Protein AF-0000000080191834 (afdb_homodimer)

Structure (mmCIF, N/CA/C/O backbone):
data_AF-0000000080191834-model_v1
#
loop_
_entity.id
_entity.type
_entity.pdbx_description
1 polymer SWP12
#
loop_
_atom_site.group_PDB
_atom_site.id
_atom_site.type_symbol
_atom_site.label_atom_id
_atom_site.label_alt_id
_atom_site.label_comp_id
_atom_site.label_asym_id
_atom_site.label_entity_id
_atom_site.label_seq_id
_atom_site.pdbx_PDB_ins_code
_atom_site.Cartn_x
_atom_site.Cartn_y
_atom_site.Cartn_z
_atom_site.occupancy
_atom_site.B_iso_or_equiv
_atom_site.auth_seq_id
_atom_site.auth_comp_id
_atom_site.auth_asym_id
_atom_site.auth_atom_id
_atom_site.pdbx_PDB_model_num
ATOM 1 N N . MET A 1 1 ? -19.453 -30.609 -19.75 1 55.69 1 MET A N 1
ATOM 2 C CA . MET A 1 1 ? -19.375 -30.094 -18.391 1 55.69 1 MET A CA 1
ATOM 3 C C . MET A 1 1 ? -20.25 -30.891 -17.438 1 55.69 1 MET A C 1
ATOM 5 O O . MET A 1 1 ? -19.766 -31.375 -16.406 1 55.69 1 MET A O 1
ATOM 9 N N . LEU A 1 2 ? -21.453 -31.016 -17.906 1 60.19 2 LEU A N 1
ATOM 10 C CA . LEU A 1 2 ? -22.406 -31.719 -17.031 1 60.19 2 LEU A CA 1
ATOM 11 C C . LEU A 1 2 ? -22.031 -33.188 -16.906 1 60.19 2 LEU A C 1
ATOM 13 O O . LEU A 1 2 ? -22.125 -33.781 -15.812 1 60.19 2 LEU A O 1
ATOM 17 N N . GLU A 1 3 ? -21.688 -33.75 -18 1 59.94 3 GLU A N 1
ATOM 18 C CA . GLU A 1 3 ? -21.312 -35.156 -17.953 1 59.94 3 GLU A CA 1
ATOM 19 C C . GLU A 1 3 ? -20.062 -35.344 -17.125 1 59.94 3 GLU A C 1
ATOM 21 O O . GLU A 1 3 ? -19.969 -36.312 -16.359 1 59.94 3 GLU A O 1
ATOM 26 N N . ASP A 1 4 ? -19.188 -34.469 -17.156 1 62.44 4 ASP A N 1
ATOM 27 C CA . ASP A 1 4 ? -17.953 -34.531 -16.391 1 62.44 4 ASP A CA 1
ATOM 28 C C . ASP A 1 4 ? -18.234 -34.406 -14.891 1 62.44 4 ASP A C 1
ATOM 30 O O . ASP A 1 4 ? -17.625 -35.125 -14.078 1 62.44 4 ASP A O 1
ATOM 34 N N . ALA A 1 5 ? -19.016 -33.562 -14.586 1 62.19 5 ALA A N 1
ATOM 35 C CA . ALA A 1 5 ? -19.406 -33.406 -13.188 1 62.19 5 ALA A CA 1
ATOM 36 C C . ALA A 1 5 ? -20.094 -34.656 -12.656 1 62.19 5 ALA A C 1
ATOM 38 O O . ALA A 1 5 ? -19.844 -35.094 -11.531 1 62.19 5 ALA A O 1
ATOM 39 N N . LYS A 1 6 ? -21.094 -35.031 -13.375 1 58.78 6 LYS A N 1
ATOM 40 C CA . LYS A 1 6 ? -21.781 -36.281 -13 1 58.78 6 LYS A CA 1
ATOM 41 C C . LYS A 1 6 ? -20.797 -37.406 -12.758 1 58.78 6 LYS A C 1
ATOM 43 O O . LYS A 1 6 ? -20.906 -38.125 -11.766 1 58.78 6 LYS A O 1
ATOM 48 N N . ARG A 1 7 ? -19.891 -37.469 -13.695 1 67.19 7 ARG A N 1
ATOM 49 C CA . ARG A 1 7 ? -18.906 -38.531 -13.57 1 67.19 7 ARG A CA 1
ATOM 50 C C . ARG A 1 7 ? -18.016 -38.344 -12.344 1 67.19 7 ARG A C 1
ATOM 52 O O . ARG A 1 7 ? -17.672 -39.281 -11.656 1 67.19 7 ARG A O 1
ATOM 59 N N . TYR A 1 8 ? -17.703 -37.125 -12.164 1 67.69 8 TYR A N 1
ATOM 60 C CA . TYR A 1 8 ? -16.906 -36.812 -10.984 1 67.69 8 TYR A CA 1
ATOM 61 C C . TYR A 1 8 ? -17.625 -37.25 -9.703 1 67.69 8 TYR A C 1
ATOM 63 O O . TYR A 1 8 ? -17.031 -37.875 -8.828 1 67.69 8 TYR A O 1
ATOM 71 N N . VAL A 1 9 ? -18.906 -36.938 -9.57 1 64.12 9 VAL A N 1
ATOM 72 C CA . VAL A 1 9 ? -19.719 -37.281 -8.414 1 64.12 9 VAL A CA 1
ATOM 73 C C . VAL A 1 9 ? -19.828 -38.812 -8.312 1 64.12 9 VAL A C 1
ATOM 75 O O . VAL A 1 9 ? -19.719 -39.375 -7.223 1 64.12 9 VAL A O 1
ATOM 78 N N . GLU A 1 10 ? -20.125 -39.469 -9.375 1 64.12 10 GLU A N 1
ATOM 79 C CA . GLU A 1 10 ? -20.234 -40.938 -9.383 1 64.12 10 GLU A CA 1
ATOM 80 C C . GLU A 1 10 ? -18.953 -41.562 -8.867 1 64.12 10 GLU A C 1
ATOM 82 O O . GLU A 1 10 ? -19 -42.5 -8.07 1 64.12 10 GLU A O 1
ATOM 87 N N . ARG A 1 11 ? -17.859 -40.969 -9.297 1 68.75 11 ARG A N 1
ATOM 88 C CA . ARG A 1 11 ? -16.578 -41.531 -8.883 1 68.75 11 ARG A CA 1
ATOM 89 C C . ARG A 1 11 ? -16.344 -41.312 -7.391 1 68.75 11 ARG A C 1
ATOM 91 O O . ARG A 1 11 ? -15.711 -42.125 -6.73 1 68.75 11 ARG A O 1
ATOM 98 N N . LYS A 1 12 ? -16.891 -40.219 -6.984 1 64.12 12 LYS A N 1
ATOM 99 C CA . LYS A 1 12 ? -16.734 -39.938 -5.562 1 64.12 12 LYS A CA 1
ATO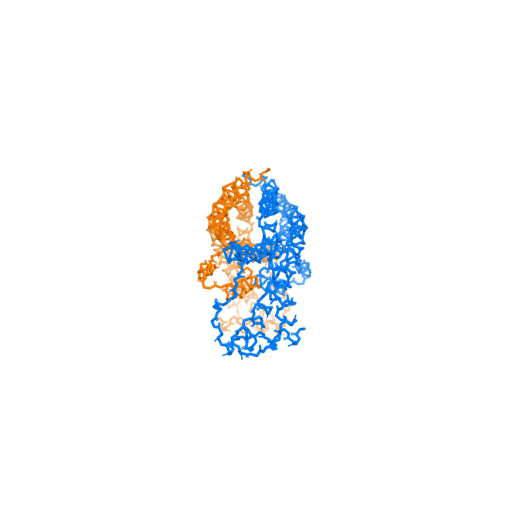M 100 C C . LYS A 1 12 ? -17.625 -40.812 -4.707 1 64.12 12 LYS A C 1
ATOM 102 O O . LYS A 1 12 ? -17.266 -41.188 -3.588 1 64.12 12 LYS A O 1
ATOM 107 N N . ILE A 1 13 ? -18.719 -41.125 -5.277 1 63.78 13 ILE A N 1
ATOM 108 C CA . ILE A 1 13 ? -19.688 -41.938 -4.559 1 63.78 13 ILE A CA 1
ATOM 109 C C . ILE A 1 13 ? -19.281 -43.406 -4.633 1 63.78 13 ILE A C 1
ATOM 111 O O . ILE A 1 13 ? -19.297 -44.094 -3.621 1 63.78 13 ILE A O 1
ATOM 115 N N . LYS A 1 14 ? -19.078 -43.812 -5.828 1 68 14 LYS A N 1
ATOM 116 C CA . LYS A 1 14 ? -18.672 -45.219 -6.008 1 68 14 LYS A CA 1
ATOM 117 C C . LYS A 1 14 ? -17.156 -45.344 -5.949 1 68 14 LYS A C 1
ATOM 119 O O . LYS A 1 14 ? -16.469 -45.188 -6.961 1 68 14 LYS A O 1
ATOM 124 N N . LYS A 1 15 ? -16.625 -45.375 -4.723 1 73.56 15 LYS A N 1
ATOM 125 C CA . LYS A 1 15 ? -15.18 -45.562 -4.559 1 73.56 15 LYS A CA 1
ATOM 126 C C . LYS A 1 15 ? -14.734 -46.906 -5.117 1 73.56 15 LYS A C 1
ATOM 128 O O . LYS A 1 15 ? -15.172 -47.969 -4.648 1 73.56 15 LYS A O 1
ATOM 133 N N . ILE A 1 16 ? -14.211 -46.812 -6.359 1 78.06 16 ILE A N 1
ATOM 134 C CA . ILE A 1 16 ? -13.727 -48.031 -6.949 1 78.06 16 ILE A CA 1
ATOM 135 C C . ILE A 1 16 ? -12.219 -48.156 -6.727 1 78.06 16 ILE A C 1
ATOM 137 O O . ILE A 1 16 ? -11.492 -47.156 -6.773 1 78.06 16 ILE A O 1
ATOM 141 N N . GLU A 1 17 ? -11.859 -49.312 -6.262 1 83.75 17 GLU A N 1
ATOM 142 C CA . GLU A 1 17 ? -10.43 -49.594 -6.211 1 83.75 17 GLU A CA 1
ATOM 143 C C . GLU A 1 17 ? -9.891 -49.969 -7.594 1 83.75 17 GLU A C 1
ATOM 145 O O . GLU A 1 17 ? -10.461 -50.781 -8.297 1 83.75 17 GLU A O 1
ATOM 150 N N . TYR A 1 18 ? -8.875 -49.25 -8 1 90.25 18 TYR A N 1
ATOM 151 C CA . TYR A 1 18 ? -8.289 -49.5 -9.312 1 90.25 18 TYR A CA 1
ATOM 152 C C . TYR A 1 18 ? -7.34 -50.688 -9.258 1 90.25 18 TYR A C 1
ATOM 154 O O . TYR A 1 18 ? -6.164 -50.562 -8.914 1 90.25 18 TYR A O 1
ATOM 162 N N . ILE A 1 19 ? -7.82 -51.844 -9.602 1 89.5 19 ILE A N 1
ATOM 163 C CA . ILE A 1 19 ? -7.086 -53.094 -9.484 1 89.5 19 ILE A CA 1
ATOM 164 C C . ILE A 1 19 ? -6.555 -53.5 -10.852 1 89.5 19 ILE A C 1
ATOM 166 O O . ILE A 1 19 ? -5.445 -54.031 -10.961 1 89.5 19 ILE A O 1
ATOM 170 N N . HIS A 1 20 ? -7.238 -53.156 -11.945 1 90.19 20 HIS A N 1
ATOM 171 C CA . HIS A 1 20 ? -6.91 -53.688 -13.266 1 90.19 20 HIS A CA 1
ATOM 172 C C . HIS A 1 20 ? -6.316 -52.594 -14.164 1 90.19 20 HIS A C 1
ATOM 174 O O . HIS A 1 20 ? -5.773 -52.906 -15.227 1 90.19 20 HIS A O 1
ATOM 180 N N . THR A 1 21 ? -6.531 -51.375 -13.75 1 92.06 21 THR A N 1
ATOM 181 C CA . THR A 1 21 ? -6.062 -50.281 -14.594 1 92.06 21 THR A CA 1
ATOM 182 C C . THR A 1 21 ? -4.836 -49.594 -13.984 1 92.06 21 THR A C 1
ATOM 184 O O . THR A 1 21 ? -4.766 -49.406 -12.766 1 92.06 21 THR A O 1
ATOM 187 N N . LYS A 1 22 ? -3.854 -49.344 -14.836 1 91.19 22 LYS A N 1
ATOM 188 C CA . LYS A 1 22 ? -2.633 -48.656 -14.406 1 91.19 22 LYS A CA 1
ATOM 189 C C . LYS A 1 22 ? -2.363 -47.438 -15.258 1 91.19 22 LYS A C 1
ATOM 191 O O . LYS A 1 22 ? -2.682 -47.406 -16.438 1 91.19 22 LYS A O 1
ATOM 196 N N . LEU A 1 23 ? -1.882 -46.469 -14.602 1 95.06 23 LEU A N 1
ATOM 197 C CA . LEU A 1 23 ? -1.406 -45.312 -15.305 1 95.06 23 LEU A CA 1
ATOM 198 C C . LEU A 1 23 ? 0.061 -45.438 -15.695 1 95.06 23 LEU A C 1
ATOM 200 O O . LEU A 1 23 ? 0.764 -46.312 -15.156 1 95.06 23 LEU A O 1
ATOM 204 N N . PRO A 1 24 ? 0.463 -44.625 -16.703 1 94.25 24 PRO A N 1
ATOM 205 C CA . PRO A 1 24 ? 1.88 -44.656 -17.078 1 94.25 24 PRO A CA 1
ATOM 206 C C . PRO A 1 24 ? 2.807 -44.438 -15.883 1 94.25 24 PRO A C 1
ATOM 208 O O . PRO A 1 24 ? 2.422 -43.812 -14.906 1 94.25 24 PRO A O 1
ATOM 211 N N . GLU A 1 25 ? 4.035 -45.062 -15.992 1 92.81 25 GLU A N 1
ATOM 212 C CA . GLU A 1 25 ? 5.035 -44.906 -14.938 1 92.81 25 GLU A CA 1
ATOM 213 C C . GLU A 1 25 ? 5.32 -43.438 -14.641 1 92.81 25 GLU A C 1
ATOM 215 O O . GLU A 1 25 ? 5.5 -42.656 -15.562 1 92.81 25 GLU A O 1
ATOM 220 N N . GLY A 1 26 ? 5.203 -43.094 -13.383 1 92.31 26 GLY A N 1
ATOM 221 C CA . GLY A 1 26 ? 5.551 -41.75 -12.953 1 92.31 26 GLY A CA 1
ATOM 222 C C . GLY A 1 26 ? 4.391 -40.781 -13.023 1 92.31 26 GLY A C 1
ATOM 223 O O . GLY A 1 26 ? 4.527 -39.594 -12.648 1 92.31 26 GLY A O 1
ATOM 224 N N . TYR A 1 27 ? 3.295 -41.219 -13.531 1 95.31 27 TYR A N 1
ATOM 225 C CA . TYR A 1 27 ? 2.158 -40.344 -13.766 1 95.31 27 TYR A CA 1
ATOM 226 C C . TYR A 1 27 ? 1.722 -39.656 -12.469 1 95.31 27 TYR A C 1
ATOM 228 O O . TYR A 1 27 ? 1.559 -38.438 -12.43 1 95.31 27 TYR A O 1
ATOM 236 N N . GLU A 1 28 ? 1.575 -40.406 -11.422 1 92.06 28 GLU A N 1
ATOM 237 C CA . GLU A 1 28 ? 1.093 -39.875 -10.156 1 92.06 28 GLU A CA 1
ATOM 238 C C . GLU A 1 28 ? 2.088 -38.875 -9.57 1 92.06 28 GLU A C 1
ATOM 240 O O . GLU A 1 28 ? 1.693 -37.812 -9.07 1 92.06 28 GLU A O 1
ATOM 245 N N . GLU A 1 29 ? 3.33 -39.188 -9.633 1 89.56 29 GLU A N 1
ATOM 246 C CA . GLU A 1 29 ? 4.367 -38.312 -9.141 1 89.56 29 GLU A CA 1
ATOM 247 C C . GLU A 1 29 ? 4.379 -37 -9.914 1 89.56 29 GLU A C 1
ATOM 249 O O . GLU A 1 29 ? 4.418 -35.906 -9.328 1 89.56 29 GLU A O 1
ATOM 254 N N . LYS A 1 30 ? 4.297 -37.094 -11.242 1 89.19 30 LYS A N 1
ATOM 255 C CA . LYS A 1 30 ? 4.293 -35.906 -12.094 1 89.19 30 LYS A CA 1
ATOM 256 C C . LYS A 1 30 ? 3.043 -35.062 -11.852 1 89.19 30 LYS A C 1
ATOM 258 O O . LYS A 1 30 ? 3.109 -33.812 -11.844 1 89.19 30 LYS A O 1
ATOM 263 N N . GLN A 1 31 ? 1.995 -35.75 -11.695 1 93.19 31 GLN A N 1
ATOM 264 C CA . GLN A 1 31 ? 0.742 -35.062 -11.398 1 93.19 31 GLN A CA 1
ATOM 265 C C . GLN A 1 31 ? 0.848 -34.25 -10.109 1 93.19 31 GLN A C 1
ATOM 267 O O . GLN A 1 31 ? 0.401 -33.125 -10.047 1 93.19 31 GLN A O 1
ATOM 272 N N . ASN A 1 32 ? 1.371 -34.844 -9.102 1 87.44 32 ASN A N 1
ATOM 273 C CA . ASN A 1 32 ? 1.521 -34.156 -7.82 1 87.44 32 ASN A CA 1
ATOM 274 C C . ASN A 1 32 ? 2.412 -32.938 -7.941 1 87.44 32 ASN A C 1
ATOM 276 O O . ASN A 1 32 ? 2.082 -31.859 -7.414 1 87.44 32 ASN A O 1
ATOM 280 N N . ARG A 1 33 ? 3.479 -33.062 -8.68 1 82.38 33 ARG A N 1
ATOM 281 C CA . ARG A 1 33 ? 4.379 -31.922 -8.891 1 82.38 33 ARG A CA 1
ATOM 282 C C . ARG A 1 33 ? 3.695 -30.828 -9.695 1 82.38 33 ARG A C 1
ATOM 284 O O . ARG A 1 33 ? 3.832 -29.641 -9.383 1 82.38 33 ARG A O 1
ATOM 291 N N . TYR A 1 34 ? 3.057 -31.281 -10.703 1 86.5 34 TYR A N 1
ATOM 292 C CA . TYR A 1 34 ? 2.32 -30.344 -11.547 1 86.5 34 TYR A CA 1
ATOM 293 C C . TYR A 1 34 ? 1.302 -29.547 -10.727 1 86.5 34 TYR A C 1
ATOM 295 O O . TYR A 1 34 ? 1.211 -28.328 -10.844 1 86.5 34 TYR A O 1
ATOM 303 N N . ARG A 1 35 ? 0.536 -30.219 -9.938 1 86.25 35 ARG A N 1
ATOM 304 C CA . ARG A 1 35 ? -0.501 -29.562 -9.141 1 86.25 35 ARG A CA 1
ATOM 305 C C . ARG A 1 35 ? 0.101 -28.531 -8.188 1 86.25 35 ARG A C 1
ATOM 307 O O . ARG A 1 35 ? -0.465 -27.453 -7.992 1 86.25 35 ARG A O 1
ATOM 314 N N . LYS A 1 36 ? 1.191 -28.875 -7.652 1 79.19 36 LYS A N 1
ATOM 315 C CA . LYS A 1 36 ? 1.879 -27.938 -6.766 1 79.19 36 LYS A CA 1
ATOM 316 C C . LYS A 1 36 ? 2.318 -26.688 -7.523 1 79.19 36 LYS A C 1
ATOM 318 O O . LYS A 1 36 ? 2.123 -25.578 -7.047 1 79.19 36 LYS A O 1
ATOM 323 N N . MET A 1 37 ? 2.877 -26.891 -8.68 1 79.88 37 MET A N 1
ATOM 324 C CA . MET A 1 37 ? 3.328 -25.766 -9.5 1 79.88 37 MET A CA 1
ATOM 325 C C . MET A 1 37 ? 2.154 -24.891 -9.906 1 79.88 37 MET A C 1
ATOM 327 O O . MET A 1 37 ? 2.25 -23.656 -9.875 1 79.88 37 MET A O 1
ATOM 331 N N . ARG A 1 38 ? 1.128 -25.516 -10.359 1 83.19 38 ARG A N 1
ATOM 332 C CA . ARG A 1 38 ? -0.086 -24.797 -10.742 1 83.19 38 ARG A CA 1
ATOM 333 C C . ARG A 1 38 ? -0.582 -23.922 -9.602 1 83.19 38 ARG A C 1
ATOM 335 O O . ARG A 1 38 ? -0.938 -22.766 -9.812 1 83.19 38 ARG A O 1
ATOM 342 N N . ASP A 1 39 ? -0.595 -24.391 -8.406 1 76.06 39 ASP A N 1
ATOM 343 C CA . ASP A 1 39 ? -1.071 -23.641 -7.25 1 76.06 39 ASP A CA 1
ATOM 344 C C . ASP A 1 39 ? -0.148 -22.469 -6.934 1 76.06 39 ASP A C 1
ATOM 346 O O . ASP A 1 39 ? -0.606 -21.422 -6.484 1 76.06 39 ASP A O 1
ATOM 350 N N . GLU A 1 40 ? 1.083 -22.672 -7.215 1 74.56 40 GLU A N 1
ATOM 351 C CA . GLU A 1 40 ? 2.045 -21.594 -7 1 74.56 40 GLU A CA 1
ATOM 352 C C . GLU A 1 40 ? 1.812 -20.453 -7.973 1 74.56 40 GLU A C 1
ATOM 354 O O . GLU A 1 40 ? 2.066 -19.281 -7.645 1 74.56 40 GLU A O 1
ATOM 359 N N . LEU A 1 41 ? 1.342 -20.719 -9.156 1 80 41 LEU A N 1
ATOM 360 C CA . LEU A 1 41 ? 1.048 -19.688 -10.141 1 80 41 LEU A CA 1
ATOM 361 C C . LEU A 1 41 ? -0.023 -18.734 -9.617 1 80 41 LEU A C 1
ATOM 363 O O . LEU A 1 41 ? 0.047 -17.516 -9.844 1 80 41 LEU A O 1
ATOM 367 N N . ASN A 1 42 ? -0.958 -19.25 -8.922 1 73.19 42 ASN A N 1
ATOM 368 C CA . ASN A 1 42 ? -2.004 -18.438 -8.32 1 73.19 42 ASN A CA 1
ATOM 369 C C . ASN A 1 42 ? -1.435 -17.469 -7.277 1 73.19 42 ASN A C 1
ATOM 371 O O . ASN A 1 42 ? -1.829 -16.312 -7.215 1 73.19 42 ASN A O 1
ATOM 375 N N . VAL A 1 43 ? -0.559 -18 -6.574 1 75 43 VAL A N 1
ATOM 376 C CA . VAL A 1 43 ? 0.044 -17.219 -5.508 1 75 43 VAL A CA 1
ATOM 377 C C . VAL A 1 43 ? 0.92 -16.109 -6.113 1 75 43 VAL A C 1
ATOM 379 O O . VAL A 1 43 ? 0.909 -14.977 -5.641 1 75 43 VAL A O 1
ATOM 382 N N . LEU A 1 44 ? 1.628 -16.5 -7.172 1 82.81 44 LEU A N 1
ATOM 383 C CA . LEU A 1 44 ? 2.469 -15.508 -7.848 1 82.81 44 LEU A CA 1
ATOM 384 C C . LEU A 1 44 ? 1.625 -14.383 -8.43 1 82.81 44 LEU A C 1
ATOM 386 O O . LEU A 1 44 ? 2.02 -13.219 -8.383 1 82.81 44 LEU A O 1
ATOM 390 N N . GLN A 1 45 ? 0.498 -14.68 -8.93 1 81.75 45 GLN A N 1
ATOM 391 C CA . GLN A 1 45 ? -0.408 -13.648 -9.422 1 81.75 45 GLN A CA 1
ATOM 392 C C . GLN A 1 45 ? -0.832 -12.703 -8.305 1 81.75 45 GLN A C 1
ATOM 394 O O . GLN A 1 45 ? -0.922 -11.492 -8.508 1 81.75 45 GLN A O 1
ATOM 399 N N . SER A 1 46 ? -1.033 -13.273 -7.184 1 75.62 46 SER A N 1
ATOM 400 C CA . SER A 1 46 ? -1.421 -12.469 -6.031 1 75.62 46 SER A CA 1
ATOM 401 C C . SER A 1 46 ? -0.29 -11.539 -5.602 1 75.62 46 SER A C 1
ATOM 403 O O . SER A 1 46 ? -0.533 -10.391 -5.215 1 75.62 46 SER A O 1
ATOM 405 N N . VAL A 1 47 ? 0.87 -12.07 -5.629 1 79.06 47 VAL A N 1
ATOM 406 C CA . VAL A 1 47 ? 2.041 -11.266 -5.305 1 79.06 47 VAL A CA 1
ATOM 407 C C . VAL A 1 47 ? 2.125 -10.07 -6.254 1 79.06 47 VAL A C 1
ATOM 409 O O . VAL A 1 47 ? 2.309 -8.93 -5.816 1 79.06 47 VAL A O 1
ATOM 412 N N . VAL A 1 48 ? 1.971 -10.344 -7.547 1 84.5 48 VAL A N 1
ATOM 413 C CA . VAL A 1 48 ? 2.031 -9.297 -8.555 1 84.5 48 VAL A CA 1
ATOM 414 C C . VAL A 1 48 ? 0.953 -8.25 -8.281 1 84.5 48 VAL A C 1
ATOM 416 O O . VAL A 1 48 ? 1.225 -7.047 -8.305 1 84.5 48 VAL A O 1
ATOM 419 N N . LYS A 1 49 ? -0.182 -8.664 -7.949 1 79 49 LYS A N 1
ATOM 420 C CA . LYS A 1 49 ? -1.278 -7.746 -7.641 1 79 49 LYS A CA 1
ATOM 421 C C . LYS A 1 49 ? -0.99 -6.953 -6.371 1 79 49 LYS A C 1
ATOM 423 O O . LYS A 1 49 ? -1.265 -5.754 -6.305 1 79 49 LYS A O 1
ATOM 428 N N . GLY A 1 50 ? -0.48 -7.609 -5.379 1 77.25 50 GLY A N 1
ATOM 429 C CA . GLY A 1 50 ? -0.125 -6.945 -4.137 1 77.25 50 GLY A CA 1
ATOM 430 C C . GLY A 1 50 ? 0.908 -5.852 -4.316 1 77.25 50 GLY A C 1
ATOM 431 O O . GLY A 1 50 ? 0.72 -4.727 -3.846 1 77.25 50 GLY A O 1
ATOM 432 N N . LEU A 1 51 ? 1.961 -6.152 -5.043 1 82.5 51 LEU A N 1
ATOM 433 C CA . LEU A 1 51 ? 3.039 -5.195 -5.27 1 82.5 51 LEU A CA 1
ATOM 434 C C . LEU A 1 51 ? 2.559 -4.027 -6.129 1 82.5 51 LEU A C 1
ATOM 436 O O . LEU A 1 51 ? 3.039 -2.902 -5.977 1 82.5 51 LEU A O 1
ATOM 440 N N . SER A 1 52 ? 1.617 -4.309 -6.969 1 79.25 52 SER A N 1
ATOM 441 C CA . SER A 1 52 ? 1.101 -3.283 -7.867 1 79.25 52 SER A CA 1
ATOM 442 C C . SER A 1 52 ? 0.142 -2.346 -7.141 1 79.25 52 SER A C 1
ATOM 444 O O . SER A 1 52 ? 0.078 -1.153 -7.453 1 79.25 52 SER A O 1
ATOM 446 N N . ASN A 1 53 ? -0.695 -2.795 -6.152 1 65.06 53 ASN A N 1
ATOM 447 C CA . ASN A 1 53 ? -1.832 -2.031 -5.648 1 65.06 53 ASN A CA 1
ATOM 448 C C . ASN A 1 53 ? -1.625 -1.605 -4.195 1 65.06 53 ASN A C 1
ATOM 450 O O . ASN A 1 53 ? -2.555 -1.126 -3.547 1 65.06 53 ASN A O 1
ATOM 454 N N . TYR A 1 54 ? -0.594 -1.894 -3.52 1 58.62 54 TYR A N 1
ATOM 455 C CA . TYR A 1 54 ? -0.469 -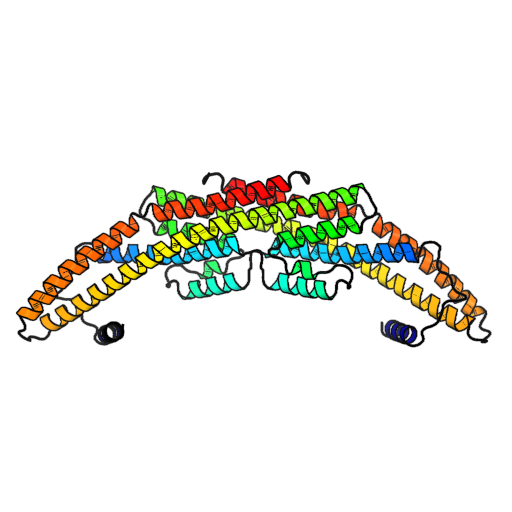1.549 -2.107 1 58.62 54 TYR A CA 1
ATOM 456 C C . TYR A 1 54 ? -0.821 -0.085 -1.87 1 58.62 54 TYR A C 1
ATOM 458 O O . TYR A 1 54 ? -1.171 0.302 -0.753 1 58.62 54 TYR A O 1
ATOM 466 N N . GLU A 1 55 ? -0.794 0.884 -2.787 1 53.25 55 GLU A N 1
ATOM 467 C CA . GLU A 1 55 ? -1.022 2.314 -2.605 1 53.25 55 GLU A CA 1
ATOM 468 C C . GLU A 1 55 ? -2.482 2.602 -2.27 1 53.25 55 GLU A C 1
ATOM 470 O O . GLU A 1 55 ? -2.814 3.691 -1.799 1 53.25 55 GLU A O 1
ATOM 475 N N . PHE A 1 56 ? -3.404 1.751 -2.58 1 44.56 56 PHE A N 1
ATOM 476 C CA . PHE A 1 56 ? -4.816 2.07 -2.418 1 44.56 56 PHE A CA 1
ATOM 477 C C . PHE A 1 56 ? -5.34 1.557 -1.082 1 44.56 56 PHE A C 1
ATOM 479 O O . PHE A 1 56 ? -6.02 0.529 -1.029 1 44.56 56 PHE A O 1
ATOM 486 N N . GLY A 1 57 ? -4.551 1.617 -0.077 1 43 57 GLY A N 1
ATOM 487 C CA . GLY A 1 57 ? -5.121 1.08 1.148 1 43 57 GLY A CA 1
ATOM 488 C C . GLY A 1 57 ? -6.441 1.722 1.524 1 43 57 GLY A C 1
ATOM 489 O O . GLY A 1 57 ? -6.68 2.893 1.22 1 43 57 GLY A O 1
ATOM 490 N N . GLY A 1 58 ? -7.402 0.876 1.664 1 41.72 58 GLY A N 1
ATOM 491 C CA . GLY A 1 58 ? -8.781 1.237 1.95 1 41.72 58 GLY A CA 1
ATOM 492 C C . GLY A 1 58 ? -8.906 2.354 2.969 1 41.72 58 GLY A C 1
ATOM 493 O O . GLY A 1 58 ? -9.68 3.295 2.775 1 41.72 58 GLY A O 1
ATOM 494 N N . THR A 1 59 ? -8.266 2.104 4.059 1 39.09 59 THR A N 1
ATOM 495 C CA . THR A 1 59 ? -8.562 3.039 5.141 1 39.09 59 THR A CA 1
ATOM 496 C C . THR A 1 59 ? -7.953 4.406 4.855 1 39.09 59 THR A C 1
ATOM 498 O O . THR A 1 59 ? -8.445 5.426 5.34 1 39.09 59 THR A O 1
ATOM 501 N N . ILE A 1 60 ? -6.801 4.422 4.316 1 39.53 60 ILE A N 1
ATOM 502 C CA . ILE A 1 60 ? -6.188 5.734 4.117 1 39.53 60 ILE A CA 1
ATOM 503 C C . ILE A 1 60 ? -7.039 6.559 3.154 1 39.53 60 ILE A C 1
ATOM 505 O O . ILE A 1 60 ? -7.246 7.754 3.367 1 39.53 60 ILE A O 1
ATOM 509 N N . LEU A 1 61 ? -7.445 5.848 2.158 1 42.69 61 LEU A N 1
ATOM 510 C CA . LEU A 1 61 ? -8.312 6.59 1.247 1 42.69 61 LEU A CA 1
ATOM 511 C C . LEU A 1 61 ? -9.508 7.172 1.989 1 42.69 61 LEU A C 1
ATOM 513 O O . LEU A 1 61 ? -9.945 8.289 1.694 1 42.69 61 LEU A O 1
ATOM 517 N N . LYS A 1 62 ? -9.969 6.375 2.85 1 42.84 62 LYS A N 1
ATOM 518 C CA . LYS A 1 62 ? -11.117 6.906 3.57 1 42.84 62 LYS A CA 1
ATOM 519 C C . LYS A 1 62 ? -10.742 8.141 4.387 1 42.84 62 LYS A C 1
ATOM 521 O O . LYS A 1 62 ? -11.508 9.102 4.453 1 42.84 62 LYS A O 1
ATOM 526 N N . HIS A 1 63 ? -9.758 7.996 5.031 1 40.19 63 HIS A N 1
ATOM 527 C CA . HIS A 1 63 ? -9.438 9.102 5.922 1 40.19 63 HIS A CA 1
ATOM 528 C C . HIS A 1 63 ? -9.008 10.336 5.137 1 40.19 63 HIS A C 1
ATOM 530 O O . HIS A 1 63 ? -9.305 11.469 5.535 1 40.19 63 HIS A O 1
ATOM 536 N N . PHE A 1 64 ? -8.367 10 4.074 1 43.97 64 PHE A N 1
ATOM 537 C CA . PHE A 1 64 ? -8.016 11.164 3.273 1 43.97 64 PHE A CA 1
ATOM 538 C C . PHE A 1 64 ? -9.266 11.812 2.684 1 43.97 64 PHE A C 1
ATOM 540 O O . PHE A 1 64 ? -9.359 13.031 2.592 1 43.97 64 PHE A O 1
ATOM 547 N N . HIS A 1 65 ? -10.148 10.945 2.402 1 43.09 65 HIS A N 1
ATOM 548 C CA . HIS A 1 65 ? -11.406 11.523 1.953 1 43.09 65 HIS A CA 1
ATOM 549 C C . HIS A 1 65 ? -12.023 12.406 3.035 1 43.09 65 HIS A C 1
ATOM 551 O O . HIS A 1 65 ? -12.602 13.453 2.734 1 43.09 65 HIS A O 1
ATOM 557 N N . HIS A 1 66 ? -11.984 11.891 4.133 1 42.19 66 HIS A N 1
ATOM 558 C CA . HIS A 1 66 ? -12.578 12.688 5.203 1 42.19 66 HIS A CA 1
ATOM 559 C C . HIS A 1 66 ? -11.828 14 5.391 1 42.19 66 HIS A C 1
ATOM 561 O O . HIS A 1 66 ? -12.445 15.047 5.602 1 42.19 66 HIS A O 1
ATOM 567 N N . TRP A 1 67 ? -10.578 13.906 5.402 1 39.25 67 TRP A N 1
ATOM 568 C CA . TRP A 1 67 ? -9.836 15.156 5.539 1 39.25 67 TRP A CA 1
ATOM 569 C C . TRP A 1 67 ? -10.055 16.062 4.332 1 39.25 67 TRP A C 1
ATOM 571 O O . TRP A 1 67 ? -10.133 17.281 4.465 1 39.25 67 TRP A O 1
ATOM 581 N N . SER A 1 68 ? -10.227 15.375 3.242 1 42.56 68 SER A N 1
ATOM 582 C CA 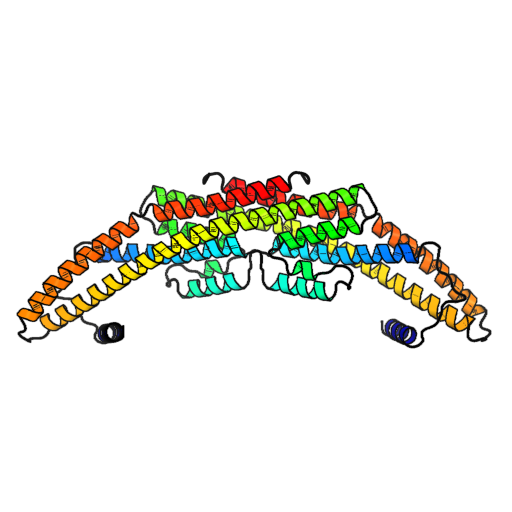. SER A 1 68 ? -10.57 16.203 2.09 1 42.56 68 SER A CA 1
ATOM 583 C C . SER A 1 68 ? -11.852 16.984 2.34 1 42.56 68 SER A C 1
ATOM 585 O O . SER A 1 68 ? -11.984 18.125 1.878 1 42.56 68 SER A O 1
ATOM 587 N N . ASN A 1 69 ? -12.656 16.25 2.965 1 41.06 69 ASN A N 1
ATOM 588 C CA . ASN A 1 69 ? -13.906 16.953 3.225 1 41.06 69 ASN A CA 1
ATOM 589 C C . ASN A 1 69 ? -13.719 18.047 4.273 1 41.06 69 ASN A C 1
ATOM 591 O O . ASN A 1 69 ? -14.5 19 4.328 1 41.06 69 ASN A O 1
ATOM 595 N N . THR A 1 70 ? -12.938 17.766 5.195 1 37.34 70 THR A N 1
ATOM 596 C CA . THR A 1 70 ? -12.789 18.766 6.238 1 37.34 70 THR A CA 1
ATOM 597 C C . THR A 1 70 ? -11.805 19.844 5.805 1 37.34 70 THR A C 1
ATOM 599 O O . THR A 1 70 ? -11.648 20.859 6.488 1 37.34 70 THR A O 1
ATOM 602 N N . ILE A 1 71 ? -10.727 19.438 5.211 1 36.56 71 ILE A N 1
ATOM 603 C CA . ILE A 1 71 ? -9.867 20.5 4.719 1 36.56 71 ILE A CA 1
ATOM 604 C C . ILE A 1 71 ? -10.695 21.484 3.885 1 36.56 71 ILE A C 1
ATOM 606 O O . ILE A 1 71 ? -11.414 21.078 2.973 1 36.56 71 ILE A O 1
ATOM 610 N N . SER A 1 72 ? -10.836 22.688 4.309 1 36.53 72 SER A N 1
ATOM 611 C CA . SER A 1 72 ? -11.586 23.781 3.717 1 36.53 72 SER A CA 1
ATOM 612 C C . SER A 1 72 ? -11.562 23.703 2.193 1 36.53 72 SER A C 1
ATOM 614 O O . SER A 1 72 ? -10.664 23.094 1.608 1 36.53 72 SER A O 1
ATOM 616 N N . ASN A 1 73 ? -12.719 24.234 1.416 1 37.19 73 ASN A N 1
ATOM 617 C CA . ASN A 1 73 ? -13 24.703 0.061 1 37.19 73 ASN A CA 1
ATOM 618 C C . ASN A 1 73 ? -11.734 25.125 -0.666 1 37.19 73 ASN A C 1
ATOM 620 O O . ASN A 1 73 ? -11.773 25.469 -1.852 1 37.19 73 ASN A O 1
ATOM 624 N N . THR A 1 74 ? -10.781 25.562 -0.027 1 35.28 74 THR A N 1
ATOM 625 C CA . THR A 1 74 ? -9.719 26.188 -0.806 1 35.28 74 THR A CA 1
ATOM 626 C C . THR A 1 74 ? -8.852 25.141 -1.484 1 35.28 74 THR A C 1
ATOM 628 O O . THR A 1 74 ? -8.18 25.422 -2.475 1 35.28 74 THR A O 1
ATOM 631 N N . VAL A 1 75 ? -8.422 24.094 -0.767 1 38.44 75 VAL A N 1
ATOM 632 C CA . VAL A 1 75 ? -7.609 23.156 -1.539 1 38.44 75 VAL A CA 1
ATOM 633 C C . VAL A 1 75 ? -8.516 22.172 -2.268 1 38.44 75 VAL A C 1
ATOM 635 O O . VAL A 1 75 ? -9.328 21.484 -1.643 1 38.44 75 VAL A O 1
ATOM 638 N N . ASN A 1 76 ? -9.016 22.312 -3.457 1 36.22 76 ASN A N 1
ATOM 639 C CA . ASN A 1 76 ? -9.727 21.422 -4.371 1 36.22 76 ASN A CA 1
ATOM 640 C C . ASN A 1 76 ? -9.258 19.984 -4.234 1 36.22 76 ASN A C 1
ATOM 642 O O . ASN A 1 76 ? -8.242 19.594 -4.809 1 36.22 76 ASN A O 1
ATOM 646 N N . LEU A 1 77 ? -9.508 19.359 -3.287 1 42.03 77 LEU A N 1
ATOM 647 C CA . LEU A 1 77 ? -9.156 18 -2.887 1 42.03 77 LEU A CA 1
ATOM 648 C C . LEU A 1 77 ? -9.648 16.984 -3.912 1 42.03 77 LEU A C 1
ATOM 650 O O . LEU A 1 77 ? -9.461 15.789 -3.736 1 42.03 77 LEU A O 1
ATOM 654 N N . LYS A 1 78 ? -10.664 17.328 -4.688 1 40.81 78 LYS A N 1
ATOM 655 C CA . LYS A 1 78 ? -10.961 16.484 -5.836 1 40.81 78 LYS A CA 1
ATOM 656 C C . LYS A 1 78 ? -9.688 15.875 -6.41 1 40.81 78 LYS A C 1
ATOM 658 O O . LYS A 1 78 ? -9.742 14.906 -7.172 1 40.81 78 LYS A O 1
ATOM 663 N N . ALA A 1 79 ? -8.711 16.562 -6.062 1 39.03 79 ALA A N 1
ATOM 664 C CA . ALA A 1 79 ? -7.484 16.109 -6.711 1 39.03 79 ALA A CA 1
ATOM 665 C C . ALA A 1 79 ? -6.953 14.844 -6.035 1 39.03 79 ALA A C 1
ATOM 667 O O . ALA A 1 79 ? -6.148 14.109 -6.621 1 39.03 79 ALA A O 1
ATOM 668 N N . LEU A 1 80 ? -7.234 14.758 -4.645 1 41.5 80 LEU A N 1
ATOM 669 C CA . LEU A 1 80 ? -6.59 13.633 -3.977 1 41.5 80 LEU A CA 1
ATOM 670 C C . LEU A 1 80 ? -7.23 12.312 -4.398 1 41.5 80 LEU A C 1
ATOM 672 O O . LEU A 1 80 ? -6.902 11.258 -3.852 1 41.5 80 LEU A O 1
ATOM 676 N N . LYS A 1 81 ? -8.555 12.359 -4.789 1 45.22 81 LYS A N 1
ATOM 677 C CA . LYS A 1 81 ? -9.023 11.07 -5.309 1 45.22 81 LYS A CA 1
ATOM 678 C C . LYS A 1 81 ? -7.945 10.398 -6.152 1 45.22 81 LYS A C 1
ATOM 680 O O . LYS A 1 81 ? -8.242 9.484 -6.926 1 45.22 81 LYS A O 1
ATOM 685 N N . ARG A 1 82 ? -6.758 10.93 -6.055 1 48.78 82 ARG A N 1
ATOM 686 C CA . ARG A 1 82 ? -5.848 10.547 -7.129 1 48.78 82 ARG A CA 1
ATOM 687 C C . ARG A 1 82 ? -5.414 9.094 -6.996 1 48.78 82 ARG A C 1
ATOM 689 O O . ARG A 1 82 ? -5.703 8.445 -5.984 1 48.78 82 ARG A O 1
ATOM 696 N N . ASP A 1 83 ? -4.66 8.562 -7.781 1 57.28 83 ASP A N 1
ATOM 697 C CA . ASP A 1 83 ? -4.262 7.328 -8.445 1 57.28 83 ASP A CA 1
ATOM 698 C C . ASP A 1 83 ? -3.406 6.461 -7.523 1 57.28 83 ASP A C 1
ATOM 700 O O . ASP A 1 83 ? -3.512 5.23 -7.543 1 57.28 83 ASP A O 1
ATOM 704 N N . ASP A 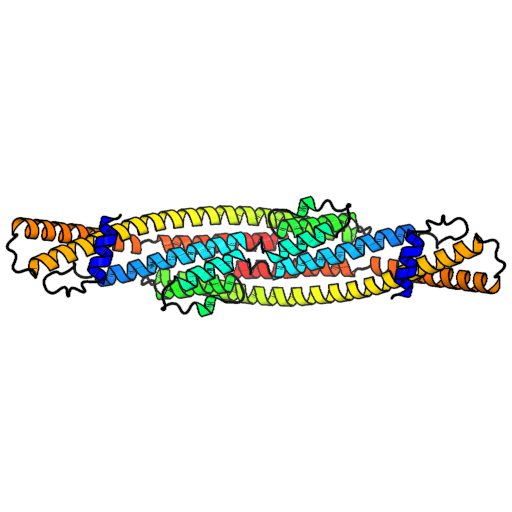1 84 ? -2.611 7.145 -6.547 1 71.19 84 ASP A N 1
ATOM 705 C CA . ASP A 1 84 ? -1.698 6.391 -5.695 1 71.19 84 ASP A CA 1
ATOM 706 C C . ASP A 1 84 ? -1.173 7.258 -4.551 1 71.19 84 ASP A C 1
ATOM 708 O O . ASP A 1 84 ? -1.293 8.484 -4.594 1 71.19 84 ASP A O 1
ATOM 712 N N . ILE A 1 85 ? -0.8 6.781 -3.465 1 77.31 85 ILE A N 1
ATOM 713 C CA . ILE A 1 85 ? -0.334 7.426 -2.242 1 77.31 85 ILE A CA 1
ATOM 714 C C . ILE A 1 85 ? 0.753 8.445 -2.58 1 77.31 85 ILE A C 1
ATOM 716 O O . ILE A 1 85 ? 0.914 9.445 -1.877 1 77.31 85 ILE A O 1
ATOM 720 N N . TYR A 1 86 ? 1.453 8.234 -3.684 1 86.81 86 TYR A N 1
ATOM 721 C CA . TYR A 1 86 ? 2.562 9.117 -4.035 1 86.81 86 TYR A CA 1
ATOM 722 C C . TYR A 1 86 ? 2.057 10.406 -4.664 1 86.81 86 TYR A C 1
ATOM 724 O O . TYR A 1 86 ? 2.605 11.484 -4.414 1 86.81 86 TYR A O 1
ATOM 732 N N . THR A 1 87 ? 1.002 10.227 -5.453 1 84.31 87 THR A N 1
ATOM 733 C CA . THR A 1 87 ? 0.368 11.422 -5.992 1 84.31 87 THR A CA 1
ATOM 734 C C . THR A 1 87 ? -0.188 12.297 -4.871 1 84.31 87 THR A C 1
ATOM 736 O O . THR A 1 87 ? -0.02 13.516 -4.887 1 84.31 87 THR A O 1
ATOM 739 N N . ASP A 1 88 ? -0.744 11.664 -3.898 1 77.31 88 ASP A N 1
ATOM 740 C CA . ASP A 1 88 ? -1.283 12.391 -2.75 1 77.31 88 ASP A CA 1
ATOM 741 C C . ASP A 1 88 ? -0.172 13.086 -1.968 1 77.31 88 ASP A C 1
ATOM 743 O O . ASP A 1 88 ? -0.319 14.242 -1.568 1 77.31 88 ASP A O 1
ATOM 747 N N . THR A 1 89 ? 0.85 12.398 -1.761 1 84.94 89 THR A N 1
ATOM 748 C CA . THR A 1 89 ? 1.995 12.961 -1.05 1 84.94 89 THR A CA 1
ATOM 749 C C . THR A 1 89 ? 2.576 14.148 -1.81 1 84.94 89 THR A C 1
ATOM 751 O O . THR A 1 89 ? 2.916 15.164 -1.208 1 84.94 89 THR A O 1
ATOM 754 N N . ALA A 1 90 ? 2.629 14 -3.133 1 87.88 90 ALA A N 1
ATOM 755 C CA . ALA A 1 90 ? 3.113 15.094 -3.967 1 87.88 90 ALA A CA 1
ATOM 756 C C . ALA A 1 90 ? 2.225 16.328 -3.822 1 87.88 90 ALA A C 1
ATOM 758 O O . ALA A 1 90 ? 2.723 17.453 -3.727 1 87.88 90 ALA A O 1
ATOM 759 N N . PHE A 1 91 ? 0.982 16.094 -3.762 1 81.88 91 PHE A N 1
ATOM 760 C CA . PHE A 1 91 ? 0.017 17.188 -3.645 1 81.88 91 PHE A CA 1
ATOM 761 C C . PHE A 1 91 ? 0.202 17.938 -2.33 1 81.88 91 PHE A C 1
ATOM 763 O O . PHE A 1 91 ? 0.116 19.172 -2.295 1 81.88 91 PHE A O 1
ATOM 770 N N . VAL A 1 92 ? 0.458 17.188 -1.315 1 79.31 92 VAL A N 1
ATOM 771 C CA . VAL A 1 92 ? 0.697 17.812 -0.014 1 79.31 92 VAL A CA 1
ATOM 772 C C . VAL A 1 92 ? 1.914 18.734 -0.092 1 79.31 92 VAL A C 1
ATOM 774 O O . VAL A 1 92 ? 1.875 19.859 0.386 1 79.31 92 VAL A O 1
ATOM 777 N N . GLY A 1 93 ? 3.021 18.266 -0.691 1 84.06 93 GLY A N 1
ATOM 778 C CA . GLY A 1 93 ? 4.191 19.109 -0.879 1 84.06 93 GLY A CA 1
ATOM 779 C C . GLY A 1 93 ? 3.895 20.375 -1.665 1 84.06 93 GLY A C 1
ATOM 780 O O . GLY A 1 93 ? 4.363 21.469 -1.309 1 84.06 93 GLY A O 1
ATOM 781 N N . TYR A 1 94 ? 3.074 20.219 -2.68 1 85.5 94 TYR A N 1
ATOM 782 C CA . TYR A 1 94 ? 2.689 21.344 -3.518 1 85.5 94 TYR A CA 1
ATOM 783 C C . TYR A 1 94 ? 1.893 22.375 -2.719 1 85.5 94 TYR A C 1
ATOM 785 O O . TYR A 1 94 ? 2.191 23.562 -2.758 1 85.5 94 TYR A O 1
ATOM 793 N N . GLU A 1 95 ? 0.967 21.922 -1.931 1 76.69 95 GLU A N 1
ATOM 794 C CA . GLU A 1 95 ? 0.132 22.812 -1.126 1 76.69 95 GLU A CA 1
ATOM 795 C C . GLU A 1 95 ? 0.96 23.547 -0.075 1 76.69 95 GLU A C 1
ATOM 797 O O . GLU A 1 95 ? 0.795 24.75 0.122 1 76.69 95 GLU A O 1
ATOM 802 N N . LEU A 1 96 ? 1.849 22.812 0.518 1 80.25 96 LEU A N 1
ATOM 803 C CA . LEU A 1 96 ? 2.721 23.422 1.519 1 80.25 96 LEU A CA 1
ATOM 804 C C . LEU A 1 96 ? 3.598 24.5 0.893 1 80.25 96 LEU A C 1
ATOM 806 O O . LEU A 1 96 ? 3.799 25.562 1.485 1 80.25 96 LEU A O 1
ATOM 810 N N . SER A 1 97 ? 4.047 24.281 -0.285 1 84.38 97 SER A N 1
ATOM 811 C CA . SER A 1 97 ? 4.906 25.25 -0.961 1 84.38 97 SER A CA 1
ATOM 812 C C . SER A 1 97 ? 4.16 26.547 -1.245 1 84.38 97 SER A C 1
ATOM 814 O O . SER A 1 97 ? 4.766 27.609 -1.308 1 84.38 97 SER A O 1
ATOM 816 N N . ASN A 1 98 ? 2.857 26.453 -1.274 1 77.44 98 ASN A N 1
ATOM 817 C CA . ASN A 1 98 ? 2.041 27.641 -1.567 1 77.44 98 ASN A CA 1
ATOM 818 C C . ASN A 1 98 ? 1.597 28.344 -0.291 1 77.44 98 ASN A C 1
ATOM 820 O O . ASN A 1 98 ? 1.109 29.469 -0.34 1 77.44 98 ASN A O 1
ATOM 824 N N . THR A 1 99 ? 1.764 27.672 0.75 1 71.12 99 THR A N 1
ATOM 825 C CA . THR A 1 99 ? 1.263 28.219 2.004 1 71.12 99 THR A CA 1
ATOM 826 C C . THR A 1 99 ? 2.393 28.875 2.797 1 71.12 99 THR A C 1
ATOM 828 O O . THR A 1 99 ? 2.178 29.859 3.492 1 71.12 99 THR A O 1
ATOM 831 N N . VAL A 1 100 ? 3.578 28.312 2.592 1 74.06 100 VAL A N 1
ATOM 832 C CA . VAL A 1 100 ? 4.684 28.781 3.416 1 74.06 100 VAL A CA 1
ATOM 833 C C . VAL A 1 100 ? 5.281 30.047 2.801 1 74.06 100 VAL A C 1
ATOM 835 O O . VAL A 1 100 ? 5.316 30.188 1.576 1 74.06 100 VAL A O 1
ATOM 838 N N . GLY A 1 101 ? 5.648 30.969 3.635 1 73.56 101 GLY A N 1
ATOM 839 C CA . GLY A 1 101 ? 6.223 32.219 3.17 1 73.56 101 GLY A CA 1
ATOM 840 C C . GLY A 1 101 ? 7.734 32.188 3.08 1 73.56 101 GLY A C 1
ATOM 841 O O . GLY A 1 101 ? 8.336 32.969 2.324 1 73.56 101 GLY A O 1
ATOM 842 N N . ASP A 1 102 ? 8.344 31.312 3.781 1 76.81 102 ASP A N 1
ATOM 843 C CA . ASP A 1 102 ? 9.797 31.188 3.787 1 76.81 102 ASP A CA 1
ATOM 844 C C . ASP A 1 102 ? 10.305 30.562 2.488 1 76.81 102 ASP A C 1
ATOM 846 O O . ASP A 1 102 ? 9.844 29.5 2.086 1 76.81 102 ASP A O 1
ATOM 850 N N . LYS A 1 103 ? 11.227 31.25 1.851 1 84.31 103 LYS A N 1
ATOM 851 C CA . LYS A 1 103 ? 11.711 30.844 0.535 1 84.31 103 LYS A CA 1
ATOM 852 C C . LYS A 1 103 ? 12.383 29.484 0.596 1 84.31 103 LYS A C 1
ATOM 854 O O . LYS A 1 103 ? 12.203 28.656 -0.296 1 84.31 103 LYS A O 1
ATOM 859 N N . GLN A 1 104 ? 13.188 29.25 1.59 1 84.81 104 GLN A N 1
ATOM 860 C CA . GLN A 1 104 ? 13.891 27.984 1.718 1 84.81 104 GLN A CA 1
ATOM 861 C C . GLN A 1 104 ? 12.906 26.844 1.941 1 84.81 104 GLN A C 1
ATOM 863 O O . GLN A 1 104 ? 13.031 25.781 1.325 1 84.81 104 GLN A O 1
ATOM 868 N N . LEU A 1 105 ? 11.977 27.047 2.75 1 84.12 105 LEU A N 1
ATOM 869 C CA . LEU A 1 105 ? 10.961 26.031 3.004 1 84.12 105 LEU A CA 1
ATOM 870 C C . LEU A 1 105 ? 10.117 25.766 1.758 1 84.12 105 LEU A C 1
ATOM 872 O O . LEU A 1 105 ? 9.773 24.625 1.456 1 84.12 105 LEU A O 1
ATOM 876 N N . LYS A 1 106 ? 9.828 26.812 1.097 1 86.94 106 LYS A N 1
ATOM 877 C CA . LYS A 1 106 ? 9.078 26.688 -0.149 1 86.94 106 LYS A CA 1
ATOM 878 C C . LYS A 1 106 ? 9.812 25.781 -1.139 1 86.94 106 LYS A C 1
ATOM 880 O O . LYS A 1 106 ? 9.195 24.938 -1.784 1 86.94 106 LYS A O 1
ATOM 885 N N . GLU A 1 107 ? 11.055 25.953 -1.21 1 91.38 107 GLU A N 1
ATOM 886 C CA . GLU A 1 107 ? 11.867 25.156 -2.115 1 91.38 107 GLU A CA 1
ATOM 887 C C . GLU A 1 107 ? 11.867 23.688 -1.697 1 91.38 107 GLU A C 1
ATOM 889 O O . GLU A 1 107 ? 11.734 22.797 -2.539 1 91.38 107 GLU A O 1
ATOM 894 N N . VAL A 1 108 ? 12.008 23.453 -0.425 1 90.94 108 VAL A N 1
ATOM 895 C CA . VAL A 1 108 ? 12.008 22.094 0.092 1 90.94 108 VAL A CA 1
ATOM 896 C C . VAL A 1 108 ? 10.664 21.438 -0.201 1 90.94 108 VAL A C 1
ATOM 898 O O . VAL A 1 108 ? 10.617 20.281 -0.633 1 90.94 108 VAL A O 1
ATOM 901 N N . CYS A 1 109 ? 9.625 22.141 0.006 1 89.69 109 CYS A N 1
ATOM 902 C CA . CYS A 1 109 ? 8.289 21.609 -0.25 1 89.69 109 CYS A CA 1
ATOM 903 C C . CYS A 1 109 ? 8.094 21.328 -1.733 1 89.69 109 CYS A C 1
ATOM 905 O O . CYS A 1 109 ? 7.516 20.297 -2.096 1 89.69 109 CYS A O 1
ATOM 907 N N . ASN A 1 110 ? 8.562 22.219 -2.559 1 93.06 110 ASN A N 1
ATOM 908 C CA . ASN A 1 110 ? 8.484 22 -4 1 93.06 110 ASN A CA 1
ATOM 909 C C . ASN A 1 110 ? 9.273 20.766 -4.434 1 93.06 110 ASN A C 1
ATOM 911 O O . ASN A 1 110 ? 8.805 19.984 -5.25 1 93.06 110 ASN A O 1
ATOM 915 N N . ASP A 1 111 ? 10.484 20.688 -3.914 1 94.94 111 ASP A N 1
ATOM 916 C CA . ASP A 1 111 ? 11.312 19.531 -4.219 1 94.94 111 ASP A CA 1
ATOM 917 C C . ASP A 1 111 ? 10.641 18.234 -3.762 1 94.94 111 ASP A C 1
ATOM 919 O O . ASP A 1 111 ? 10.68 17.234 -4.469 1 94.94 111 ASP A O 1
ATOM 923 N N . PHE A 1 112 ? 10.086 18.344 -2.604 1 94.81 112 PHE A N 1
ATOM 924 C CA . PHE A 1 112 ? 9.344 17.219 -2.055 1 94.81 112 PHE A CA 1
ATOM 925 C C . PHE A 1 112 ? 8.195 16.828 -2.98 1 94.81 112 PHE A C 1
ATOM 927 O O . PHE A 1 112 ? 8.055 15.656 -3.34 1 94.81 112 PHE A O 1
ATOM 934 N N . SER A 1 113 ? 7.434 17.719 -3.4 1 92.62 113 SER A N 1
ATOM 935 C CA . SER A 1 113 ? 6.32 17.484 -4.312 1 92.62 113 SER A CA 1
ATOM 936 C C . SER A 1 113 ? 6.797 16.859 -5.621 1 92.62 113 SER A C 1
ATOM 938 O O . SER A 1 113 ? 6.266 15.836 -6.047 1 92.62 113 SER A O 1
ATOM 940 N N . LYS A 1 114 ? 7.812 17.422 -6.18 1 96.12 114 LYS A N 1
ATOM 941 C CA . LYS A 1 114 ? 8.328 16.938 -7.457 1 96.12 114 LYS A CA 1
ATOM 942 C C . LYS A 1 114 ? 8.852 15.516 -7.34 1 96.12 114 LYS A C 1
ATOM 944 O O . LYS A 1 114 ? 8.625 14.688 -8.227 1 96.12 114 LYS A O 1
ATOM 949 N N . ALA A 1 115 ? 9.562 15.312 -6.285 1 97.19 115 ALA A N 1
ATOM 950 C CA . ALA A 1 115 ? 10.102 13.969 -6.066 1 97.19 115 ALA A CA 1
ATOM 951 C C . ALA A 1 115 ? 8.977 12.93 -6.039 1 97.19 115 ALA A C 1
ATOM 953 O O . ALA A 1 115 ? 9.07 11.898 -6.703 1 97.19 115 ALA A O 1
ATOM 954 N N . TYR A 1 116 ? 7.922 13.188 -5.363 1 93.62 116 TYR A N 1
ATOM 955 C CA . TYR A 1 116 ? 6.855 12.203 -5.211 1 93.62 116 TYR A CA 1
ATOM 956 C C . TYR A 1 116 ? 5.996 12.133 -6.469 1 93.62 116 TYR A C 1
ATOM 958 O O . TYR A 1 116 ? 5.379 11.102 -6.75 1 93.62 116 TYR A O 1
ATOM 966 N N . GLU A 1 117 ? 5.957 13.195 -7.246 1 94.06 117 GLU A N 1
ATOM 967 C CA . GLU A 1 117 ? 5.355 13.102 -8.57 1 94.06 117 GLU A CA 1
ATOM 968 C C . GLU A 1 117 ? 6.109 12.109 -9.453 1 94.06 117 GLU A C 1
ATOM 970 O O . GLU A 1 117 ? 5.5 11.281 -10.125 1 94.06 117 GLU A O 1
ATOM 975 N N . CYS A 1 118 ? 7.402 12.234 -9.398 1 96.56 118 CYS A N 1
ATOM 976 C CA . CYS A 1 118 ? 8.242 11.336 -10.172 1 96.56 118 CYS A CA 1
ATOM 977 C C . CYS A 1 118 ? 8.102 9.898 -9.68 1 96.56 118 CYS A C 1
ATOM 979 O O . CYS A 1 118 ? 8.039 8.969 -10.484 1 96.56 118 CYS A O 1
ATOM 981 N N . ILE A 1 119 ? 8.07 9.742 -8.375 1 94.81 119 ILE A N 1
ATOM 982 C CA . ILE A 1 119 ? 7.895 8.414 -7.812 1 94.81 119 ILE A CA 1
ATOM 983 C C . ILE A 1 119 ? 6.559 7.832 -8.266 1 94.81 119 ILE A C 1
ATOM 985 O O . ILE A 1 119 ? 6.473 6.648 -8.602 1 94.81 119 ILE A O 1
ATOM 989 N N . SER A 1 120 ? 5.508 8.625 -8.297 1 91.31 120 SER A N 1
ATOM 990 C CA . SER A 1 120 ? 4.199 8.18 -8.773 1 91.31 120 SER A CA 1
ATOM 991 C C . SER A 1 120 ? 4.273 7.719 -10.227 1 91.31 120 SER A C 1
ATOM 993 O O . SER A 1 120 ? 3.688 6.695 -10.586 1 91.31 120 SER A O 1
ATOM 995 N N . GLU A 1 121 ? 4.98 8.445 -11.031 1 93.62 121 GLU A N 1
ATOM 996 C CA . GLU A 1 121 ? 5.156 8.055 -12.43 1 93.62 121 GLU A CA 1
ATOM 997 C C . GLU A 1 121 ? 5.871 6.715 -12.547 1 93.62 121 GLU A C 1
ATOM 999 O O . GLU A 1 121 ? 5.473 5.863 -13.344 1 93.62 121 GLU A O 1
ATOM 1004 N N . ASP A 1 122 ? 6.906 6.594 -11.781 1 94.94 122 ASP A N 1
ATOM 1005 C CA . ASP A 1 122 ? 7.648 5.336 -11.805 1 94.94 122 ASP A CA 1
ATOM 1006 C C . ASP A 1 122 ? 6.789 4.184 -11.281 1 94.94 122 ASP A C 1
ATOM 1008 O O . ASP A 1 122 ? 6.922 3.049 -11.742 1 94.94 122 ASP A O 1
ATOM 1012 N N . LYS A 1 123 ? 5.984 4.5 -10.297 1 91.62 123 LYS A N 1
ATOM 1013 C CA . LYS A 1 123 ? 5.062 3.477 -9.812 1 91.62 123 LYS A CA 1
ATOM 1014 C C . LYS A 1 123 ? 4.113 3.027 -10.922 1 91.62 123 LYS A C 1
ATOM 1016 O O . LYS A 1 123 ? 3.834 1.834 -11.062 1 91.62 123 LYS A O 1
ATOM 1021 N N . ARG A 1 124 ? 3.607 3.926 -11.734 1 90 124 ARG A N 1
ATOM 1022 C CA . ARG A 1 124 ? 2.748 3.578 -12.859 1 90 124 ARG A CA 1
ATOM 1023 C C . ARG A 1 124 ? 3.48 2.682 -13.852 1 90 124 ARG A C 1
ATOM 1025 O O . ARG A 1 124 ? 2.912 1.713 -14.359 1 90 124 ARG A O 1
ATOM 1032 N N . LYS A 1 125 ? 4.73 2.982 -14.094 1 94.5 125 LYS A N 1
ATOM 1033 C CA . LYS A 1 125 ? 5.539 2.15 -14.984 1 94.5 125 LYS A CA 1
ATOM 1034 C C . LYS A 1 125 ? 5.723 0.749 -14.406 1 94.5 125 LYS A C 1
ATOM 1036 O O . LYS A 1 125 ? 5.637 -0.243 -15.133 1 94.5 125 LYS A O 1
ATOM 1041 N N . MET A 1 126 ? 6.039 0.744 -13.117 1 93.62 126 MET A N 1
ATOM 1042 C CA . MET A 1 126 ? 6.148 -0.557 -12.461 1 93.62 126 MET A CA 1
ATOM 1043 C C . MET A 1 126 ? 4.863 -1.359 -12.625 1 93.62 126 MET A C 1
ATOM 1045 O O . MET A 1 126 ? 4.902 -2.551 -12.938 1 93.62 126 MET A O 1
ATOM 1049 N N . ASN A 1 127 ? 3.727 -0.654 -12.438 1 89.38 127 ASN A N 1
ATOM 1050 C CA . ASN A 1 127 ? 2.436 -1.326 -12.523 1 89.38 127 ASN A CA 1
ATOM 1051 C C . ASN A 1 127 ? 2.162 -1.831 -13.938 1 89.38 127 ASN A C 1
ATOM 1053 O O . ASN A 1 127 ? 1.549 -2.885 -14.125 1 89.38 127 ASN A O 1
ATOM 1057 N N . GLU A 1 128 ? 2.617 -1.112 -14.891 1 93.62 128 GLU A N 1
ATOM 1058 C CA . GLU A 1 128 ? 2.496 -1.572 -16.281 1 93.62 128 GLU A CA 1
ATOM 1059 C C . GLU A 1 128 ? 3.291 -2.855 -16.5 1 93.62 128 GLU A C 1
ATOM 1061 O O . GLU A 1 128 ? 2.771 -3.824 -17.062 1 93.62 128 GLU A O 1
ATOM 1066 N N . LYS A 1 129 ? 4.492 -2.875 -16.062 1 95.69 129 LYS A N 1
ATOM 1067 C CA . LYS A 1 129 ? 5.328 -4.066 -16.203 1 95.69 129 LYS A CA 1
ATOM 1068 C C . LYS A 1 129 ? 4.746 -5.238 -15.414 1 95.69 129 LYS A C 1
ATOM 1070 O O . LYS A 1 129 ? 4.77 -6.379 -15.883 1 95.69 129 LYS A O 1
ATOM 1075 N N . MET A 1 130 ? 4.238 -4.922 -14.25 1 92.81 130 MET A N 1
ATOM 1076 C CA . MET A 1 130 ? 3.586 -5.957 -13.453 1 92.81 130 MET A CA 1
ATOM 1077 C C . MET A 1 130 ? 2.34 -6.48 -14.164 1 92.81 130 MET A C 1
ATOM 1079 O O . MET A 1 130 ? 2.018 -7.664 -14.07 1 92.81 130 MET A O 1
ATOM 1083 N N . GLY A 1 131 ? 1.666 -5.582 -14.82 1 92.19 131 GLY A N 1
ATOM 1084 C CA . GLY A 1 131 ? 0.538 -6 -15.641 1 92.19 131 GLY A CA 1
ATOM 1085 C C . GLY A 1 131 ? 0.918 -7 -16.719 1 92.19 131 GLY A C 1
ATOM 1086 O O . GLY A 1 131 ? 0.205 -7.984 -16.938 1 92.19 131 GLY A O 1
ATOM 1087 N N . ASP A 1 132 ? 2.045 -6.805 -17.344 1 94.44 132 ASP A N 1
ATOM 1088 C CA . ASP A 1 132 ? 2.559 -7.738 -18.344 1 94.44 132 ASP A CA 1
ATOM 1089 C C . ASP A 1 132 ? 2.857 -9.102 -17.734 1 94.44 132 ASP A C 1
ATOM 1091 O O . ASP A 1 132 ? 2.543 -10.141 -18.312 1 94.44 132 ASP A O 1
ATOM 1095 N N . ILE A 1 133 ? 3.457 -9.039 -16.594 1 93.44 133 ILE A N 1
ATOM 1096 C CA . ILE A 1 133 ? 3.775 -10.273 -15.883 1 93.44 133 ILE A CA 1
ATOM 1097 C C . ILE A 1 133 ? 2.486 -11.008 -15.531 1 93.44 133 ILE A C 1
ATOM 1099 O O . ILE A 1 133 ? 2.404 -12.234 -15.672 1 93.44 133 ILE A O 1
ATOM 1103 N N . PHE A 1 134 ? 1.5 -10.25 -15.109 1 90.81 134 PHE A N 1
ATOM 1104 C CA . PHE A 1 134 ? 0.206 -10.836 -14.773 1 90.81 134 PHE A CA 1
ATOM 1105 C C . PHE A 1 134 ? -0.407 -11.531 -15.984 1 90.81 134 PHE A C 1
ATOM 1107 O O . PHE A 1 134 ? -0.964 -12.625 -15.867 1 90.81 134 PHE A O 1
ATOM 1114 N N . GLU A 1 135 ? -0.279 -10.898 -17.109 1 91.62 135 GLU A N 1
ATOM 1115 C CA . GLU A 1 135 ? -0.795 -11.5 -18.344 1 91.62 135 GLU A CA 1
ATOM 1116 C C . GLU A 1 135 ? -0.048 -12.781 -18.688 1 91.62 135 GLU A C 1
ATOM 1118 O O . GLU A 1 135 ? -0.66 -13.773 -19.094 1 91.62 135 GLU A O 1
ATOM 1123 N N . GLU A 1 136 ? 1.237 -12.719 -18.547 1 91.06 136 GLU A N 1
ATOM 1124 C CA . GLU A 1 136 ? 2.031 -13.93 -18.766 1 91.06 136 GLU A CA 1
ATOM 1125 C C . GLU A 1 136 ? 1.573 -15.062 -17.859 1 91.06 136 GLU A C 1
ATOM 1127 O O . GLU A 1 136 ? 1.422 -16.203 -18.297 1 91.06 136 GLU A O 1
ATOM 1132 N N . LEU A 1 137 ? 1.34 -14.734 -16.609 1 90.31 137 LEU A N 1
ATOM 1133 C CA . LEU A 1 137 ? 0.872 -15.719 -15.648 1 90.31 137 LEU A CA 1
ATOM 1134 C C . LEU A 1 137 ? -0.521 -16.219 -16.016 1 90.31 137 LEU A C 1
ATOM 1136 O O . LEU A 1 137 ? -0.827 -17.406 -15.836 1 90.31 137 LEU A O 1
ATOM 1140 N N . SER A 1 138 ? -1.325 -15.367 -16.594 1 89.06 138 SER A N 1
ATOM 1141 C CA . SER A 1 138 ? -2.67 -15.75 -17.016 1 89.06 138 SER A CA 1
ATOM 1142 C C . SER A 1 138 ? -2.625 -16.75 -18.156 1 89.06 138 SER A C 1
ATOM 1144 O O . SER A 1 138 ? -3.439 -17.688 -18.219 1 89.06 138 SER A O 1
ATOM 1146 N N . ILE A 1 139 ? -1.68 -16.547 -19.016 1 89.44 139 ILE A N 1
ATOM 1147 C CA . ILE A 1 139 ? -1.493 -17.484 -20.125 1 89.44 139 ILE A CA 1
ATOM 1148 C C . ILE A 1 139 ? -1.089 -18.844 -19.578 1 89.44 139 ILE A C 1
ATOM 1150 O O . ILE A 1 139 ? -1.604 -19.875 -20.016 1 89.44 139 ILE A O 1
ATOM 1154 N N . LEU A 1 140 ? -0.185 -18.859 -18.641 1 87.5 140 LEU A N 1
ATOM 1155 C CA . LEU A 1 140 ? 0.229 -20.094 -18.016 1 87.5 140 LEU A CA 1
ATOM 1156 C C . LEU A 1 140 ? -0.948 -20.766 -17.312 1 87.5 140 LEU A C 1
ATOM 1158 O O . LEU A 1 140 ? -1.093 -22 -17.375 1 87.5 140 LEU A O 1
ATOM 1162 N N . LYS A 1 141 ? -1.777 -20.031 -16.75 1 87.81 141 LYS A N 1
ATOM 1163 C CA . LYS A 1 141 ? -2.949 -20.562 -16.062 1 87.81 141 LYS A CA 1
ATOM 1164 C C . LYS A 1 141 ? -3.92 -21.203 -17.062 1 87.81 141 LYS A C 1
ATOM 1166 O O . LYS A 1 141 ? -4.555 -22.219 -16.75 1 87.81 141 LYS A O 1
ATOM 1171 N N . LYS A 1 142 ? -4.027 -20.594 -18.172 1 90.38 142 LYS A N 1
ATOM 1172 C CA . LYS A 1 142 ? -4.867 -21.188 -19.203 1 90.38 142 LYS A CA 1
ATOM 1173 C C . LYS A 1 142 ? -4.336 -22.547 -19.625 1 90.38 142 LYS A C 1
ATOM 1175 O O . LYS A 1 142 ? -5.113 -23.484 -19.828 1 90.38 142 LYS A O 1
ATOM 1180 N N . LYS A 1 143 ? -3.053 -22.609 -19.719 1 90.06 143 LYS A N 1
ATOM 1181 C CA . LYS A 1 143 ? -2.441 -23.906 -20.016 1 90.06 143 LYS A CA 1
ATOM 1182 C C . LYS A 1 143 ? -2.729 -24.922 -18.922 1 90.06 143 LYS A C 1
ATOM 1184 O O . LYS A 1 143 ? -2.992 -26.094 -19.203 1 90.06 143 LYS A O 1
ATOM 1189 N N . CYS A 1 144 ? -2.662 -24.438 -17.734 1 90.88 144 CYS A N 1
ATOM 1190 C CA . CYS A 1 144 ? -2.986 -25.312 -16.609 1 90.88 144 CYS A CA 1
ATOM 1191 C C . CYS A 1 144 ? -4.414 -25.828 -16.719 1 90.88 144 CYS A C 1
ATOM 1193 O O . CYS A 1 144 ? -4.68 -27 -16.438 1 90.88 144 CYS A O 1
ATOM 1195 N N . LYS A 1 145 ? -5.344 -24.984 -17.078 1 92.31 145 LYS A N 1
ATOM 1196 C CA . LYS A 1 145 ? -6.738 -25.391 -17.219 1 92.31 145 LYS A CA 1
ATOM 1197 C C . LYS A 1 145 ? -6.875 -26.516 -18.25 1 92.31 145 LYS A C 1
ATOM 1199 O O . LYS A 1 145 ? -7.641 -27.453 -18.062 1 92.31 145 LYS A O 1
ATOM 1204 N N . GLN A 1 146 ? -6.133 -26.375 -19.281 1 94.44 146 GLN A N 1
ATOM 1205 C CA . GLN A 1 146 ? -6.148 -27.406 -20.328 1 94.44 146 GLN A CA 1
ATOM 1206 C C . GLN A 1 146 ? -5.605 -28.719 -19.797 1 94.44 146 GLN A C 1
ATOM 1208 O O . GLN A 1 146 ? -6.207 -29.781 -20.016 1 94.44 146 GLN A O 1
ATOM 1213 N N . ILE A 1 147 ? -4.504 -28.656 -19.125 1 94.69 147 ILE A N 1
ATOM 1214 C CA . ILE A 1 147 ? -3.902 -29.859 -18.562 1 94.69 147 ILE A CA 1
ATOM 1215 C C . ILE A 1 147 ? -4.855 -30.484 -17.547 1 94.69 147 ILE A C 1
ATOM 1217 O O . ILE A 1 147 ? -5.023 -31.703 -17.516 1 94.69 147 ILE A O 1
ATOM 1221 N N . ASP A 1 148 ? -5.496 -29.672 -16.766 1 94.44 148 ASP A N 1
ATOM 1222 C CA . ASP A 1 148 ? -6.449 -30.172 -15.781 1 94.44 148 ASP A CA 1
ATOM 1223 C C . ASP A 1 148 ? -7.633 -30.859 -16.453 1 94.44 148 ASP A C 1
ATOM 1225 O O . ASP A 1 148 ? -8.148 -31.859 -15.945 1 94.44 148 ASP A O 1
ATOM 1229 N N . HIS A 1 149 ? -8.055 -30.312 -17.516 1 94.94 149 HIS A N 1
ATOM 1230 C CA . HIS A 1 149 ? -9.125 -30.953 -18.281 1 94.94 149 HIS A CA 1
ATOM 1231 C C . HIS A 1 149 ? -8.688 -32.344 -18.781 1 94.94 149 HIS A C 1
ATOM 1233 O O . HIS A 1 149 ? -9.453 -33.312 -18.688 1 94.94 149 HIS A O 1
ATOM 1239 N N . GLN A 1 150 ? -7.504 -32.406 -19.219 1 95.88 150 GLN A N 1
ATOM 1240 C CA . GLN A 1 150 ? -6.969 -33.688 -19.688 1 95.88 150 GLN A CA 1
ATOM 1241 C C . GLN A 1 150 ? -6.84 -34.688 -18.547 1 95.88 150 GLN A C 1
ATOM 1243 O O . GLN A 1 150 ? -7.172 -35.844 -18.703 1 95.88 150 GLN A O 1
ATOM 1248 N N . ARG A 1 151 ? -6.383 -34.188 -17.453 1 95.88 151 ARG A N 1
ATOM 1249 C CA . ARG A 1 151 ? -6.27 -35.031 -16.281 1 95.88 151 ARG A CA 1
ATOM 1250 C C . ARG A 1 151 ? -7.633 -35.594 -15.867 1 95.88 151 ARG A C 1
ATOM 1252 O O . ARG A 1 151 ? -7.75 -36.75 -15.5 1 95.88 151 ARG A O 1
ATOM 1259 N N . LYS A 1 152 ? -8.688 -34.812 -15.883 1 93.56 152 LYS A N 1
ATOM 1260 C CA . LYS A 1 152 ? -10.047 -35.25 -15.594 1 93.56 152 LYS A CA 1
ATOM 1261 C C . LYS A 1 152 ? -10.484 -36.344 -16.578 1 93.56 152 LYS A C 1
ATOM 1263 O O . LYS A 1 152 ? -11.102 -37.344 -16.188 1 93.56 152 LYS A O 1
ATOM 1268 N N . THR A 1 153 ? -10.164 -36.125 -17.812 1 94.75 153 THR A N 1
ATOM 1269 C CA . THR A 1 153 ? -10.484 -37.125 -18.844 1 94.75 153 THR A CA 1
ATOM 1270 C C . THR A 1 153 ? -9.797 -38.438 -18.562 1 94.75 153 THR A C 1
ATOM 1272 O O . THR A 1 153 ? -10.422 -39.5 -18.672 1 94.75 153 THR A O 1
ATOM 1275 N N . VAL A 1 154 ? -8.547 -38.375 -18.156 1 95.75 154 VAL A N 1
ATOM 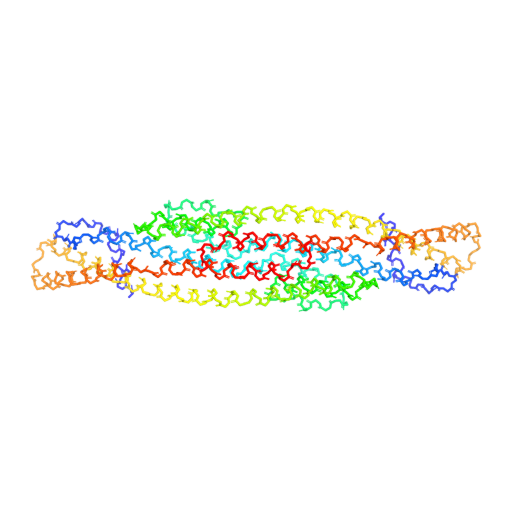1276 C CA . VAL A 1 154 ? -7.801 -39.562 -17.797 1 95.75 154 VAL A CA 1
ATOM 1277 C C . VAL A 1 154 ? -8.508 -40.281 -16.656 1 95.75 154 VAL A C 1
ATOM 1279 O O . VAL A 1 154 ? -8.719 -41.5 -16.703 1 95.75 154 VAL A O 1
ATOM 1282 N N . ASN A 1 155 ? -8.898 -39.562 -15.664 1 92.5 155 ASN A N 1
ATOM 1283 C CA . ASN A 1 155 ? -9.578 -40.156 -14.516 1 92.5 155 ASN A CA 1
ATOM 1284 C C . ASN A 1 155 ? -10.891 -40.812 -14.922 1 92.5 155 ASN A C 1
ATOM 1286 O O . ASN A 1 155 ? -11.211 -41.906 -14.453 1 92.5 155 ASN A O 1
ATOM 1290 N N . ASN A 1 156 ? -11.648 -40.188 -15.773 1 92.06 156 ASN A N 1
ATOM 1291 C CA . ASN A 1 156 ? -12.922 -40.719 -16.234 1 92.06 156 ASN A CA 1
ATOM 1292 C C . ASN A 1 156 ? -12.727 -42 -17.047 1 92.06 156 ASN A C 1
ATOM 1294 O O . ASN A 1 156 ? -13.438 -43 -16.844 1 92.06 156 ASN A O 1
ATOM 1298 N N . LEU A 1 157 ? -11.781 -41.969 -17.953 1 93.88 157 LEU A N 1
ATOM 1299 C CA . LEU A 1 157 ? -11.492 -43.125 -18.781 1 93.88 157 LEU A CA 1
ATOM 1300 C C . LEU A 1 157 ? -11.062 -44.312 -17.922 1 93.88 157 LEU A C 1
ATOM 1302 O O . LEU A 1 157 ? -11.508 -45.438 -18.141 1 93.88 157 LEU A O 1
ATOM 1306 N N . ARG A 1 158 ? -10.172 -43.969 -16.938 1 94.25 158 ARG A N 1
ATOM 1307 C CA . ARG A 1 158 ? -9.695 -45 -16.047 1 94.25 158 ARG A CA 1
ATOM 1308 C C . ARG A 1 158 ? -10.836 -45.625 -15.242 1 94.25 158 ARG A C 1
ATOM 1310 O O . ARG A 1 158 ? -10.914 -46.844 -15.094 1 94.25 158 ARG A O 1
ATOM 1317 N N . TYR A 1 159 ? -11.688 -44.781 -14.797 1 92 159 TYR A N 1
ATOM 1318 C CA . TYR A 1 159 ? -12.852 -45.219 -14.039 1 92 159 TYR A CA 1
ATOM 1319 C C . TYR A 1 159 ? -13.75 -46.125 -14.875 1 92 159 TYR A C 1
ATOM 1321 O O . TYR A 1 159 ? -14.141 -47.188 -14.438 1 92 159 TYR A O 1
ATOM 1329 N N . ASP A 1 160 ? -14.117 -45.719 -16.062 1 90.44 160 ASP A N 1
ATOM 1330 C CA . ASP A 1 160 ? -14.992 -46.469 -16.969 1 90.44 160 ASP A CA 1
ATOM 1331 C C . ASP A 1 160 ? -14.391 -47.812 -17.312 1 90.44 160 ASP A C 1
ATOM 1333 O O . ASP A 1 160 ? -15.086 -48.844 -17.297 1 90.44 160 ASP A O 1
ATOM 1337 N N . LEU A 1 161 ? -13.094 -47.781 -17.547 1 92 161 LEU A N 1
ATOM 1338 C CA . LEU A 1 161 ? -12.414 -49.031 -17.891 1 92 161 LEU A CA 1
ATOM 1339 C C . LEU A 1 161 ? -12.406 -49.969 -16.719 1 92 161 LEU A C 1
ATOM 1341 O O . LEU A 1 161 ? -12.719 -51.156 -16.859 1 92 161 LEU A O 1
ATOM 1345 N N . GLU A 1 162 ? -12.141 -49.406 -15.547 1 92.06 162 GLU A N 1
ATOM 1346 C CA . GLU A 1 162 ? -12.102 -50.219 -14.352 1 92.06 162 GLU A CA 1
ATOM 1347 C C . GLU A 1 162 ? -13.469 -50.844 -14.055 1 92.06 162 GLU A C 1
ATOM 1349 O O . GLU A 1 162 ? -13.57 -52 -13.672 1 92.06 162 GLU A O 1
ATOM 1354 N N . GLU A 1 163 ? -14.477 -50.062 -14.188 1 88.12 163 GLU A N 1
ATOM 1355 C CA . GLU A 1 163 ? -15.844 -50.531 -13.961 1 88.12 163 GLU A CA 1
ATOM 1356 C C . GLU A 1 163 ? -16.172 -51.719 -14.875 1 88.12 163 GLU A C 1
ATOM 1358 O O . GLU A 1 163 ? -16.766 -52.688 -14.43 1 88.12 163 GLU A O 1
ATOM 1363 N N . ILE A 1 164 ? -15.805 -51.625 -16.125 1 88.88 164 ILE A N 1
ATOM 1364 C CA . ILE A 1 164 ? -16.062 -52.688 -17.094 1 88.88 164 ILE A CA 1
ATOM 1365 C C . ILE A 1 164 ? -15.258 -53.938 -16.734 1 88.88 164 ILE A C 1
ATOM 1367 O O . ILE A 1 164 ? -15.781 -55.031 -16.766 1 88.88 164 ILE A O 1
ATOM 1371 N N . LEU A 1 165 ? -14.023 -53.719 -16.328 1 89.19 165 LEU A N 1
ATOM 1372 C CA . LEU A 1 165 ? -13.125 -54.812 -16.031 1 89.19 165 LEU A CA 1
ATOM 1373 C C . LEU A 1 165 ? -13.57 -55.562 -14.773 1 89.19 165 LEU A C 1
ATOM 1375 O O . LEU A 1 165 ? -13.375 -56.781 -14.656 1 89.19 165 LEU A O 1
ATOM 1379 N N . GLN A 1 166 ? -14.25 -54.781 -13.914 1 88 166 GLN A N 1
ATOM 1380 C CA . GLN A 1 166 ? -14.703 -55.438 -12.68 1 88 166 GLN A CA 1
ATOM 1381 C C . GLN A 1 166 ? -16.109 -56 -12.844 1 88 166 GLN A C 1
ATOM 1383 O O . GLN A 1 166 ? -16.531 -56.844 -12.039 1 88 166 GLN A O 1
ATOM 1388 N N . SER A 1 167 ? -17.078 -55.469 -13.664 1 81.88 167 SER A N 1
ATOM 1389 C CA . SER A 1 167 ? -18.469 -55.875 -13.812 1 81.88 167 SER A CA 1
ATOM 1390 C C . SER A 1 167 ? -18.609 -57.156 -14.586 1 81.88 167 SER A C 1
ATOM 1392 O O . SER A 1 167 ? -19.703 -57.75 -14.664 1 81.88 167 SER A O 1
ATOM 1394 N N . ASN A 1 168 ? -17.844 -58.094 -14.711 1 69.75 168 ASN A N 1
ATOM 1395 C CA . ASN A 1 168 ? -17.938 -59.344 -15.438 1 69.75 168 ASN A CA 1
ATOM 1396 C C . ASN A 1 168 ? -18.75 -59.188 -16.719 1 69.75 168 ASN A C 1
ATOM 1398 O O . ASN A 1 168 ? -19.297 -60.188 -17.234 1 69.75 168 ASN A O 1
ATOM 1402 N N . ILE A 1 169 ? -19.016 -58 -17.203 1 68.81 169 ILE A N 1
ATOM 1403 C CA . ILE A 1 169 ? -19.75 -57.812 -18.438 1 68.81 169 ILE A CA 1
ATOM 1404 C C . ILE A 1 169 ? -18.797 -57.844 -19.625 1 68.81 169 ILE A C 1
ATOM 1406 O O . ILE A 1 169 ? -17.734 -57.219 -19.594 1 68.81 169 ILE A O 1
ATOM 1410 N N . TYR A 1 170 ? -19.156 -58.812 -20.641 1 70.38 170 TYR A N 1
ATOM 1411 C CA . TYR A 1 170 ? -18.297 -59 -21.797 1 70.38 170 TYR A CA 1
ATOM 1412 C C . TYR A 1 170 ? -18.5 -57.906 -22.828 1 70.38 170 TYR A C 1
ATOM 1414 O O . TYR A 1 170 ? -19.469 -57.938 -23.594 1 70.38 170 TYR A O 1
ATOM 1422 N N . LYS A 1 171 ? -17.766 -56.844 -22.844 1 81.31 171 LYS A N 1
ATOM 1423 C CA . LYS A 1 171 ? -17.75 -55.75 -23.812 1 81.31 171 LYS A CA 1
ATOM 1424 C C . LYS A 1 171 ? -16.328 -55.531 -24.344 1 81.31 171 LYS A C 1
ATOM 1426 O O . LYS A 1 171 ? -15.742 -54.469 -24.125 1 81.31 171 LYS A O 1
ATOM 1431 N N . GLU A 1 172 ? -15.883 -56.469 -25.188 1 83.62 172 GLU A N 1
ATOM 1432 C CA . GLU A 1 172 ? -14.477 -56.5 -25.594 1 83.62 172 GLU A CA 1
ATOM 1433 C C . GLU A 1 172 ? -14.125 -55.281 -26.438 1 83.62 172 GLU A C 1
ATOM 1435 O O . GLU A 1 172 ? -13.07 -54.688 -26.25 1 83.62 172 GLU A O 1
ATOM 1440 N N . ASP A 1 173 ? -15.07 -54.906 -27.297 1 88 173 ASP A N 1
ATOM 1441 C CA . ASP A 1 173 ? -14.812 -53.75 -28.156 1 88 173 ASP A CA 1
ATOM 1442 C C . ASP A 1 173 ? -14.711 -52.469 -27.328 1 88 173 ASP A C 1
ATOM 1444 O O . ASP A 1 173 ? -13.828 -51.625 -27.562 1 88 173 ASP A O 1
ATOM 1448 N N . GLN A 1 174 ? -15.617 -52.344 -26.391 1 90.19 174 GLN A N 1
ATOM 1449 C CA . GLN A 1 174 ? -15.617 -51.188 -25.516 1 90.19 174 GLN A CA 1
ATOM 1450 C C . GLN A 1 174 ? -14.367 -51.156 -24.641 1 90.19 174 GLN A C 1
ATOM 1452 O O . GLN A 1 174 ? -13.773 -50.094 -24.438 1 90.19 174 GLN A O 1
ATOM 1457 N N . LYS A 1 175 ? -13.992 -52.25 -24.172 1 90.69 175 LYS A N 1
ATOM 1458 C CA . LYS A 1 175 ? -12.789 -52.406 -23.344 1 90.69 175 LYS A CA 1
ATOM 1459 C C . LYS A 1 175 ? -11.547 -51.969 -24.109 1 90.69 175 LYS A C 1
ATOM 1461 O O . LYS A 1 175 ? -10.742 -51.188 -23.625 1 90.69 175 LYS A O 1
ATOM 1466 N N . GLU A 1 176 ? -11.477 -52.531 -25.328 1 91.81 176 GLU A N 1
ATOM 1467 C CA . GL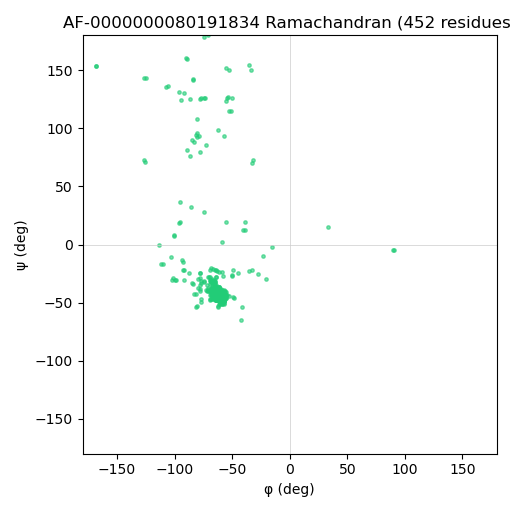U A 1 176 ? -10.312 -52.219 -26.156 1 91.81 176 GLU A CA 1
ATOM 1468 C C . GLU A 1 176 ? -10.234 -50.75 -26.484 1 91.81 176 GLU A C 1
ATOM 1470 O O . GLU A 1 176 ? -9.156 -50.156 -26.469 1 91.81 176 GLU A O 1
ATOM 1475 N N . ASN A 1 177 ? -11.398 -50.188 -26.734 1 94.12 177 ASN A N 1
ATOM 1476 C CA . ASN A 1 177 ? -11.461 -48.75 -27.047 1 94.12 177 ASN A CA 1
ATOM 1477 C C . ASN A 1 177 ? -11.07 -47.906 -25.844 1 94.12 177 ASN A C 1
ATOM 1479 O O . ASN A 1 177 ? -10.305 -46.938 -25.984 1 94.12 177 ASN A O 1
ATOM 1483 N N . LEU A 1 178 ? -11.57 -48.219 -24.703 1 94.38 178 LEU A N 1
ATOM 1484 C CA . LEU A 1 178 ? -11.273 -47.5 -23.484 1 94.38 178 LEU A CA 1
ATOM 1485 C C . LEU A 1 178 ? -9.797 -47.625 -23.109 1 94.38 178 LEU A C 1
ATOM 1487 O O . LEU A 1 178 ? -9.172 -46.688 -22.672 1 94.38 178 LEU A O 1
ATOM 1491 N N . GLU A 1 179 ? -9.234 -48.812 -23.25 1 94.19 179 GLU A N 1
ATOM 1492 C CA . GLU A 1 179 ? -7.82 -49.062 -22.953 1 94.19 179 GLU A CA 1
ATOM 1493 C C . GLU A 1 179 ? -6.922 -48.219 -23.844 1 94.19 179 GLU A C 1
ATOM 1495 O O . GLU A 1 179 ? -5.965 -47.594 -23.375 1 94.19 179 GLU A O 1
ATOM 1500 N N . LYS A 1 180 ? -7.273 -48.219 -25.109 1 95.75 180 LYS A N 1
ATOM 1501 C CA . LYS A 1 180 ? -6.5 -47.438 -26.062 1 95.75 180 LYS A CA 1
ATOM 1502 C C . LYS A 1 180 ? -6.582 -45.969 -25.734 1 95.75 180 LYS A C 1
ATOM 1504 O O . LYS A 1 180 ? -5.559 -45.281 -25.688 1 95.75 180 LYS A O 1
ATOM 1509 N N . LYS A 1 181 ? -7.77 -45.469 -25.469 1 96.31 181 LYS A N 1
ATOM 1510 C CA . LYS A 1 181 ? -7.977 -44.062 -25.172 1 96.31 181 LYS A CA 1
ATOM 1511 C C . LYS A 1 181 ? -7.273 -43.688 -23.859 1 96.31 181 LYS A C 1
ATOM 1513 O O . LYS A 1 181 ? -6.672 -42.594 -23.781 1 96.31 181 LYS A O 1
ATOM 1518 N N . LEU A 1 182 ? -7.367 -44.469 -22.828 1 97 182 LEU A N 1
ATOM 1519 C CA . LEU A 1 182 ? -6.695 -44.219 -21.562 1 97 182 LEU A CA 1
ATOM 1520 C C . LEU A 1 182 ? -5.188 -44.156 -21.75 1 97 182 LEU A C 1
ATOM 1522 O O . LEU A 1 182 ? -4.543 -43.219 -21.25 1 97 182 LEU A O 1
ATOM 1526 N N . GLY A 1 183 ? -4.613 -45.125 -22.453 1 95.94 183 GLY A N 1
ATOM 1527 C CA . GLY A 1 183 ? -3.184 -45.125 -22.719 1 95.94 183 GLY A CA 1
ATOM 1528 C C . GLY A 1 183 ? -2.705 -43.906 -23.438 1 95.94 183 GLY A C 1
ATOM 1529 O O . GLY A 1 183 ? -1.758 -43.25 -23 1 95.94 183 GLY A O 1
ATOM 1530 N N . GLU A 1 184 ? -3.455 -43.469 -24.5 1 96.19 184 GLU A N 1
ATOM 1531 C CA . GLU A 1 184 ? -3.086 -42.312 -25.312 1 96.19 184 GLU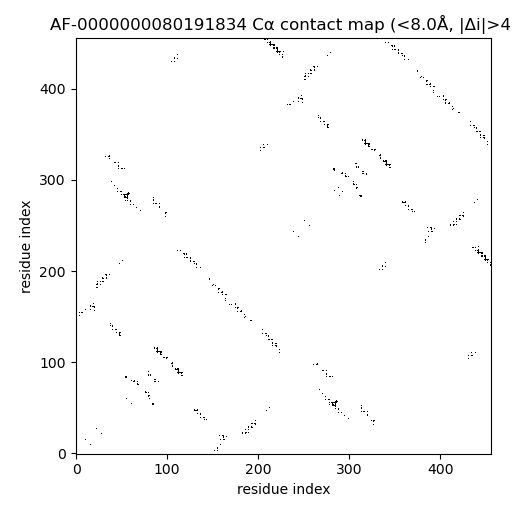 A CA 1
ATOM 1532 C C . GLU A 1 184 ? -3.23 -41.031 -24.516 1 96.19 184 GLU A C 1
ATOM 1534 O O . GLU A 1 184 ? -2.324 -40.188 -24.516 1 96.19 184 GLU A O 1
ATOM 1539 N N . THR A 1 185 ? -4.348 -40.875 -23.844 1 96.81 185 THR A N 1
ATOM 1540 C CA . THR A 1 185 ? -4.637 -39.656 -23.109 1 96.81 185 THR A CA 1
ATOM 1541 C C . THR A 1 185 ? -3.711 -39.5 -21.922 1 96.81 185 THR A C 1
ATOM 1543 O O . THR A 1 185 ? -3.242 -38.406 -21.625 1 96.81 185 THR A O 1
ATOM 1546 N N . SER A 1 186 ? -3.463 -40.562 -21.188 1 97.62 186 SER A N 1
ATOM 1547 C CA . SER A 1 186 ? -2.607 -40.5 -20 1 97.62 186 SER A CA 1
ATOM 1548 C C . SER A 1 186 ? -1.164 -40.188 -20.391 1 97.62 186 SER A C 1
ATOM 1550 O O . SER A 1 186 ? -0.486 -39.406 -19.703 1 97.62 186 SER A O 1
ATOM 1552 N N . GLU A 1 187 ? -0.664 -40.781 -21.484 1 96.19 187 GLU A N 1
ATOM 1553 C CA . GLU A 1 187 ? 0.689 -40.5 -21.953 1 96.19 187 GLU A CA 1
ATOM 1554 C C . GLU A 1 187 ? 0.826 -39.031 -22.406 1 96.19 187 GLU A C 1
ATOM 1556 O O . GLU A 1 187 ? 1.806 -38.375 -22.062 1 96.19 187 GLU A O 1
ATOM 1561 N N . LYS A 1 188 ? -0.147 -38.594 -23.141 1 96.5 188 LYS A N 1
ATOM 1562 C CA . LYS A 1 188 ? -0.144 -37.219 -23.578 1 96.5 188 LYS A CA 1
ATOM 1563 C C . LYS A 1 188 ? -0.172 -36.25 -22.406 1 96.5 188 LYS A C 1
ATOM 1565 O O . LYS A 1 188 ? 0.563 -35.25 -22.375 1 96.5 188 LYS A O 1
ATOM 1570 N N . THR A 1 189 ? -1.041 -36.531 -21.484 1 97 189 THR A N 1
ATOM 1571 C CA . THR A 1 189 ? -1.167 -35.719 -20.281 1 97 189 THR A CA 1
ATOM 1572 C C . THR A 1 189 ? 0.14 -35.688 -19.5 1 97 189 THR A C 1
ATOM 1574 O O . THR A 1 189 ? 0.555 -34.625 -19 1 97 189 THR A O 1
ATOM 1577 N N . LEU A 1 190 ? 0.763 -36.812 -19.375 1 95.94 190 LEU A N 1
ATOM 1578 C CA . LEU A 1 190 ? 2.045 -36.938 -18.688 1 95.94 190 LEU A CA 1
ATOM 1579 C C . LEU A 1 190 ? 3.09 -36.031 -19.328 1 95.94 190 LEU A C 1
ATOM 1581 O O . LEU A 1 190 ? 3.801 -35.312 -18.625 1 95.94 190 LEU A O 1
ATOM 1585 N N . VAL A 1 191 ? 3.135 -36 -20.672 1 93.06 191 VAL A N 1
ATOM 1586 C CA . VAL A 1 191 ? 4.09 -35.188 -21.406 1 93.06 191 VAL A CA 1
ATOM 1587 C C . VAL A 1 191 ? 3.785 -33.688 -21.203 1 93.06 191 VAL A C 1
ATOM 1589 O O . VAL A 1 191 ? 4.691 -32.906 -20.969 1 93.06 191 VAL A O 1
ATOM 1592 N N . GLU A 1 192 ? 2.562 -33.375 -21.25 1 92.38 192 GLU A N 1
ATOM 1593 C CA . GLU A 1 192 ? 2.168 -31.984 -21.094 1 92.38 192 GLU A CA 1
ATOM 1594 C C . GLU A 1 192 ? 2.475 -31.469 -19.688 1 92.38 192 GLU A C 1
ATOM 1596 O O . GLU A 1 192 ? 2.914 -30.328 -19.531 1 92.38 192 GLU A O 1
ATOM 1601 N N . MET A 1 193 ? 2.172 -32.312 -18.703 1 90.62 193 MET A N 1
ATOM 1602 C CA . MET A 1 193 ? 2.527 -31.938 -17.328 1 90.62 193 MET A CA 1
ATOM 1603 C C . MET A 1 193 ? 4.031 -31.734 -17.203 1 90.62 193 MET A C 1
ATOM 1605 O O . MET A 1 193 ? 4.48 -30.766 -16.562 1 90.62 193 MET A O 1
ATOM 1609 N N . ASP A 1 194 ? 4.816 -32.594 -17.797 1 86.25 194 ASP A N 1
ATOM 1610 C CA . ASP A 1 194 ? 6.273 -32.531 -17.734 1 86.25 194 ASP A CA 1
ATOM 1611 C C . ASP A 1 194 ? 6.793 -31.266 -18.438 1 86.25 194 ASP A C 1
ATOM 1613 O O . ASP A 1 194 ? 7.664 -30.578 -17.922 1 86.25 194 ASP A O 1
ATOM 1617 N N . GLU A 1 195 ? 6.258 -30.984 -19.641 1 84.25 195 GLU A N 1
ATOM 1618 C CA . GLU A 1 195 ? 6.648 -29.797 -20.391 1 84.25 195 GLU A CA 1
ATOM 1619 C C . GLU A 1 195 ? 6.309 -28.516 -19.609 1 84.25 195 GLU A C 1
ATOM 1621 O O . GLU A 1 195 ? 7.074 -27.562 -19.625 1 84.25 195 GLU A O 1
ATOM 1626 N N . PHE A 1 196 ? 5.18 -28.641 -18.953 1 85.06 196 PHE A N 1
ATOM 1627 C CA . PHE A 1 196 ? 4.746 -27.484 -18.172 1 85.06 196 PHE A CA 1
ATOM 1628 C C . PHE A 1 196 ? 5.727 -27.203 -17.047 1 85.06 196 PHE A C 1
ATOM 1630 O O . PHE A 1 196 ? 6.023 -26.031 -16.75 1 85.06 196 PHE A O 1
ATOM 1637 N N . MET A 1 197 ? 6.199 -28.266 -16.375 1 77.06 197 MET A N 1
ATOM 1638 C CA . MET A 1 197 ? 7.066 -28.125 -15.219 1 77.06 197 MET A CA 1
ATOM 1639 C C . MET A 1 197 ? 8.461 -27.672 -15.633 1 77.06 197 MET A C 1
ATOM 1641 O O . MET A 1 197 ? 9.219 -27.141 -14.812 1 77.06 197 MET A O 1
ATOM 1645 N N . HIS A 1 198 ? 9.039 -28.156 -16.703 1 66.06 198 HIS A N 1
ATOM 1646 C CA . HIS A 1 198 ? 10.352 -27.719 -17.156 1 66.06 198 HIS A CA 1
ATOM 1647 C C . HIS A 1 198 ? 10.391 -26.203 -17.359 1 66.06 198 HIS A C 1
ATOM 1649 O O . HIS A 1 198 ? 11.352 -25.672 -17.922 1 66.06 198 HIS A O 1
ATOM 1655 N N . LEU A 1 199 ? 9.414 -25.562 -16.719 1 56.19 199 LEU A N 1
ATOM 1656 C CA . LEU A 1 199 ? 9.039 -24.219 -17.141 1 56.19 199 LEU A CA 1
ATOM 1657 C C . LEU A 1 199 ? 10.031 -23.188 -16.625 1 56.19 199 LEU A C 1
ATOM 1659 O O . LEU A 1 199 ? 10.031 -22.891 -15.422 1 56.19 199 LEU A O 1
ATOM 1663 N N . SER A 1 200 ? 11.234 -23.016 -17.281 1 62.16 200 SER A N 1
ATOM 1664 C CA . SER A 1 200 ? 12 -21.781 -17.438 1 62.16 200 SER A CA 1
ATOM 1665 C C . SER A 1 200 ? 11.102 -20.562 -17.297 1 62.16 200 SER A C 1
ATOM 1667 O O . SER A 1 200 ? 11.562 -19.484 -16.906 1 62.16 200 SER A O 1
ATOM 1669 N N . MET A 1 201 ? 9.812 -20.797 -17.266 1 73.88 201 MET A N 1
ATOM 1670 C CA . MET A 1 201 ? 8.891 -19.672 -17.328 1 73.88 201 MET A CA 1
ATOM 1671 C C . MET A 1 201 ? 8.68 -19.062 -15.945 1 73.88 201 MET A C 1
ATOM 1673 O O . MET A 1 201 ? 8.648 -17.844 -15.789 1 73.88 201 MET A O 1
ATOM 1677 N N . ILE A 1 202 ? 8.711 -20 -14.945 1 77.69 202 ILE A N 1
ATOM 1678 C CA . ILE A 1 202 ? 8.5 -19.5 -13.594 1 77.69 202 ILE A CA 1
ATOM 1679 C C . ILE A 1 202 ? 9.727 -18.703 -13.141 1 77.69 202 ILE A C 1
ATOM 1681 O O . ILE A 1 202 ? 9.594 -17.656 -12.5 1 77.69 202 ILE A O 1
ATOM 1685 N N . ASN A 1 203 ? 10.883 -19.297 -13.562 1 83.5 203 ASN A N 1
ATOM 1686 C CA . ASN A 1 203 ? 12.133 -18.594 -13.281 1 83.5 203 ASN A CA 1
ATOM 1687 C C . ASN A 1 203 ? 12.125 -17.188 -13.867 1 83.5 203 ASN A C 1
ATOM 1689 O O . ASN A 1 203 ? 12.461 -16.219 -13.18 1 83.5 203 ASN A O 1
ATOM 1693 N N . GLY A 1 204 ? 11.719 -17.109 -15.086 1 87 204 GLY A N 1
ATOM 1694 C CA . GLY A 1 204 ? 11.633 -15.812 -15.742 1 87 204 GLY A CA 1
ATOM 1695 C C . GLY A 1 204 ? 10.664 -14.867 -15.07 1 87 204 GLY A C 1
ATOM 1696 O O . GLY A 1 204 ? 10.953 -13.68 -14.922 1 87 204 GLY A O 1
ATOM 1697 N N . VAL A 1 205 ? 9.586 -15.359 -14.625 1 88.94 205 VAL A N 1
ATOM 1698 C CA . VAL A 1 205 ? 8.539 -14.547 -14.016 1 88.94 205 VAL A CA 1
ATOM 1699 C C . VAL A 1 205 ? 9.031 -13.984 -12.68 1 88.94 205 VAL A C 1
ATOM 1701 O O . VAL A 1 205 ? 8.898 -12.789 -12.422 1 88.94 205 VAL A O 1
ATOM 1704 N N . ILE A 1 206 ? 9.625 -14.828 -11.875 1 90.56 206 ILE A N 1
ATOM 1705 C CA . ILE A 1 206 ? 10.125 -14.43 -10.562 1 90.56 206 ILE A CA 1
ATOM 1706 C C . ILE A 1 206 ? 11.195 -13.344 -10.727 1 90.56 206 ILE A C 1
ATOM 1708 O O . ILE A 1 206 ? 11.164 -12.328 -10.031 1 90.56 206 ILE A O 1
ATOM 1712 N N . LYS A 1 207 ? 12.047 -13.562 -11.641 1 92.94 207 LYS A N 1
ATOM 1713 C CA . LYS A 1 207 ? 13.109 -12.594 -11.891 1 92.94 207 LYS A CA 1
ATOM 1714 C C . LYS A 1 207 ? 12.539 -11.273 -12.406 1 92.94 207 LYS A C 1
ATOM 1716 O O . LYS A 1 207 ? 13.016 -10.203 -12.039 1 92.94 207 LYS A O 1
ATOM 1721 N N . LYS A 1 208 ? 11.547 -11.383 -13.25 1 94.06 208 LYS A N 1
ATOM 1722 C CA . LYS A 1 208 ? 10.906 -10.18 -13.781 1 94.06 208 LYS A CA 1
ATOM 1723 C C . LYS A 1 208 ? 10.242 -9.375 -12.672 1 94.06 208 LYS A C 1
ATOM 1725 O O . LYS A 1 208 ? 10.336 -8.148 -12.648 1 94.06 208 LYS A O 1
ATOM 1730 N N . ILE A 1 209 ? 9.555 -10.078 -11.766 1 93.94 209 ILE A N 1
ATOM 1731 C CA . ILE A 1 209 ? 8.914 -9.406 -10.641 1 93.94 209 ILE A CA 1
ATOM 1732 C C . ILE A 1 209 ? 9.953 -8.656 -9.82 1 93.94 209 ILE A C 1
ATOM 1734 O O . ILE A 1 209 ? 9.797 -7.465 -9.547 1 93.94 209 ILE A O 1
ATOM 1738 N N . ALA A 1 210 ? 11.008 -9.352 -9.461 1 96 210 ALA A N 1
ATOM 1739 C CA . ALA A 1 210 ? 12.07 -8.781 -8.625 1 96 210 ALA A CA 1
ATOM 1740 C C . ALA A 1 210 ? 12.75 -7.613 -9.328 1 96 210 ALA A C 1
ATOM 1742 O O . ALA A 1 210 ? 12.977 -6.566 -8.719 1 96 210 ALA A O 1
ATOM 1743 N N . LYS A 1 211 ? 13.039 -7.824 -10.578 1 96.75 211 LYS A N 1
ATOM 1744 C CA . LYS A 1 211 ? 13.695 -6.781 -11.359 1 96.75 211 LYS A CA 1
ATOM 1745 C C . LYS A 1 211 ? 12.82 -5.539 -11.477 1 96.75 211 LYS A C 1
ATOM 1747 O O . LYS A 1 211 ? 13.297 -4.414 -11.312 1 96.75 211 LYS A O 1
ATOM 1752 N N . THR A 1 212 ? 11.578 -5.738 -11.789 1 96.75 212 THR A N 1
ATOM 1753 C CA . THR A 1 212 ? 10.633 -4.633 -11.922 1 96.75 212 THR A CA 1
ATOM 1754 C C . THR A 1 212 ? 10.539 -3.854 -10.609 1 96.75 212 THR A C 1
ATOM 1756 O O . THR A 1 212 ? 10.578 -2.621 -10.617 1 96.75 212 THR A O 1
ATOM 1759 N N . HIS A 1 213 ? 10.398 -4.539 -9.516 1 95.94 213 HIS A N 1
ATOM 1760 C CA . HIS A 1 213 ? 10.312 -3.889 -8.211 1 95.94 213 HIS A CA 1
ATOM 1761 C C . HIS A 1 213 ? 11.617 -3.168 -7.875 1 95.94 213 HIS A C 1
ATOM 1763 O O . HIS A 1 213 ? 11.594 -2.057 -7.336 1 95.94 213 HIS A O 1
ATOM 1769 N N . ARG A 1 214 ? 12.742 -3.783 -8.203 1 97.12 214 ARG A N 1
ATOM 1770 C CA . ARG A 1 214 ? 14.047 -3.168 -8 1 97.12 214 ARG A CA 1
ATOM 1771 C C . ARG A 1 214 ? 14.141 -1.824 -8.719 1 97.12 214 ARG A C 1
ATOM 1773 O O . ARG A 1 214 ? 14.562 -0.829 -8.125 1 97.12 214 ARG A O 1
ATOM 1780 N N . GLU A 1 215 ? 13.797 -1.864 -9.93 1 97.06 215 GLU A N 1
ATOM 1781 C CA . GLU A 1 215 ? 13.859 -0.649 -10.742 1 97.06 215 GLU A CA 1
ATOM 1782 C C . GLU A 1 215 ? 13.039 0.475 -10.109 1 97.06 215 GLU A C 1
ATOM 1784 O O . GLU A 1 215 ? 13.5 1.618 -10.047 1 97.06 215 GLU A O 1
ATOM 1789 N N . PHE A 1 216 ? 11.844 0.154 -9.664 1 96.38 216 PHE A N 1
ATOM 1790 C CA . PHE A 1 216 ? 11.016 1.154 -9.008 1 96.38 216 PHE A CA 1
ATOM 1791 C C . PHE A 1 216 ? 11.703 1.686 -7.75 1 96.38 216 PHE A C 1
ATOM 1793 O O . PHE A 1 216 ? 11.789 2.9 -7.555 1 96.38 216 PHE A O 1
ATOM 1800 N N . CYS A 1 217 ? 12.172 0.781 -6.91 1 96.12 217 CYS A N 1
ATOM 1801 C CA . CYS A 1 217 ? 12.789 1.167 -5.645 1 96.12 217 CYS A CA 1
ATOM 1802 C C . CYS A 1 217 ? 14 2.055 -5.875 1 96.12 217 CYS A C 1
ATOM 1804 O O . CYS A 1 217 ? 14.18 3.068 -5.195 1 96.12 217 CYS A O 1
ATOM 1806 N N . LYS A 1 218 ? 14.797 1.695 -6.832 1 96.88 218 LYS A N 1
ATOM 1807 C CA . LYS A 1 218 ? 16 2.469 -7.121 1 96.88 218 LYS A CA 1
ATOM 1808 C C . LYS A 1 218 ? 15.648 3.873 -7.609 1 96.88 218 LYS A C 1
ATOM 1810 O O . LYS A 1 218 ? 16.203 4.859 -7.129 1 96.88 218 LYS A O 1
ATOM 1815 N N . LYS A 1 219 ? 14.734 3.959 -8.492 1 97.31 219 LYS A N 1
ATOM 1816 C CA . LYS A 1 219 ? 14.328 5.262 -9.008 1 97.31 219 LYS A CA 1
ATOM 1817 C C . LYS A 1 219 ? 13.688 6.113 -7.914 1 97.31 219 LYS A C 1
ATOM 1819 O O . LYS A 1 219 ? 13.961 7.312 -7.816 1 97.31 219 LYS A O 1
ATOM 1824 N N . ALA A 1 220 ? 12.797 5.461 -7.152 1 96.12 220 ALA A N 1
ATOM 1825 C CA . ALA A 1 220 ? 12.188 6.172 -6.035 1 96.12 220 ALA A CA 1
ATOM 1826 C C . ALA A 1 220 ? 13.25 6.738 -5.098 1 96.12 220 ALA A C 1
ATOM 1828 O O . ALA A 1 220 ? 13.188 7.906 -4.707 1 96.12 220 ALA A O 1
ATOM 1829 N N . GLY A 1 221 ? 14.25 5.949 -4.75 1 96.56 221 GLY A N 1
ATOM 1830 C CA . GLY A 1 221 ? 15.359 6.418 -3.936 1 96.56 221 GLY A CA 1
ATOM 1831 C C . GLY A 1 221 ? 16.125 7.566 -4.566 1 96.56 221 GLY A C 1
ATOM 1832 O O . GLY A 1 221 ? 16.5 8.516 -3.881 1 96.56 221 GLY A O 1
ATOM 1833 N N . ASP A 1 222 ? 16.297 7.477 -5.848 1 97.25 222 ASP A N 1
ATOM 1834 C CA . ASP A 1 222 ? 17.047 8.5 -6.574 1 97.25 222 ASP A CA 1
ATOM 1835 C C . ASP A 1 222 ? 16.328 9.844 -6.535 1 97.25 222 ASP A C 1
ATOM 1837 O O . ASP A 1 222 ? 16.953 10.891 -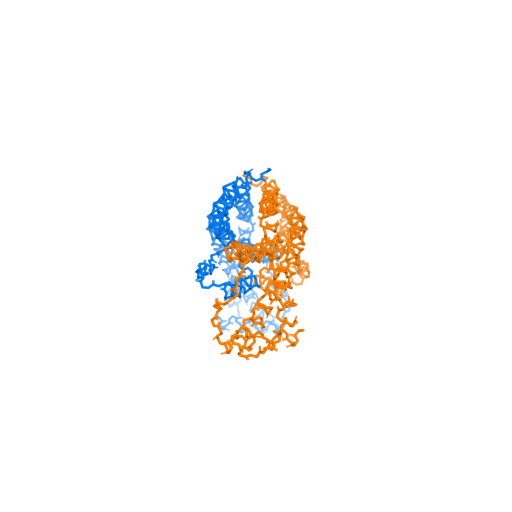6.363 1 97.25 222 ASP A O 1
ATOM 1841 N N . HIS A 1 223 ? 14.984 9.766 -6.727 1 97.38 223 HIS A N 1
ATOM 1842 C CA . HIS A 1 223 ? 14.211 11 -6.719 1 97.38 223 HIS A CA 1
ATOM 1843 C C . HIS A 1 223 ? 14.289 11.688 -5.363 1 97.38 223 HIS A C 1
ATOM 1845 O O . HIS A 1 223 ? 14.117 12.906 -5.27 1 97.38 223 HIS A O 1
ATOM 1851 N N . LEU A 1 224 ? 14.602 10.898 -4.332 1 97.5 224 LEU A N 1
ATOM 1852 C CA . LEU A 1 224 ? 14.602 11.43 -2.975 1 97.5 224 LEU A CA 1
ATOM 1853 C C . LEU A 1 224 ? 16.016 11.742 -2.512 1 97.5 224 LEU A C 1
ATOM 1855 O O . LEU A 1 224 ? 16.234 12.117 -1.357 1 97.5 224 LEU A O 1
ATOM 1859 N N . GLU A 1 225 ? 16.953 11.672 -3.373 1 95.44 225 GLU A N 1
ATOM 1860 C CA . GLU A 1 225 ? 18.375 11.812 -3.025 1 95.44 225 GLU A CA 1
ATOM 1861 C C . GLU A 1 225 ? 18.672 13.203 -2.488 1 95.44 225 GLU A C 1
ATOM 1863 O O . GLU A 1 225 ? 19.547 13.375 -1.641 1 95.44 225 GLU A O 1
ATOM 1868 N N . LYS A 1 226 ? 17.922 14.164 -2.885 1 91.94 226 LYS A N 1
ATOM 1869 C CA . LYS A 1 226 ? 18.172 15.547 -2.479 1 91.94 226 LYS A CA 1
ATOM 1870 C C . LYS A 1 226 ? 17.906 15.734 -0.987 1 91.94 226 LYS A C 1
ATOM 1872 O O . LYS A 1 226 ? 18.328 16.734 -0.398 1 91.94 226 LYS A O 1
ATOM 1877 N N . PHE A 1 227 ? 17.141 14.82 -0.408 1 90.94 227 PHE A N 1
ATOM 1878 C CA . PHE A 1 227 ? 16.781 14.961 0.998 1 90.94 227 PHE A CA 1
ATOM 1879 C C . PHE A 1 227 ? 17.719 14.141 1.882 1 90.94 227 PHE A C 1
ATOM 1881 O O . PHE A 1 227 ? 17.422 13.898 3.051 1 90.94 227 PHE A O 1
ATOM 1888 N N . SER A 1 228 ? 18.922 13.711 1.433 1 80.62 228 SER A N 1
ATOM 1889 C CA . SER A 1 228 ? 19.891 12.891 2.162 1 80.62 228 SER A CA 1
ATOM 1890 C C . SER A 1 228 ? 20.516 13.664 3.314 1 80.62 228 SER A C 1
ATOM 1892 O O . SER A 1 228 ? 20.625 14.891 3.26 1 80.62 228 SER A O 1
ATOM 1894 N N . MET B 1 1 ? -15.891 24.469 28.734 1 54.94 1 MET B N 1
ATOM 1895 C CA . MET B 1 1 ? -16.297 23.906 27.469 1 54.94 1 MET B CA 1
ATOM 1896 C C . MET B 1 1 ? -17.703 24.375 27.078 1 54.94 1 MET B C 1
ATOM 1898 O O . MET B 1 1 ? -17.891 24.922 25.984 1 54.94 1 MET B O 1
ATOM 1902 N N . LEU B 1 2 ? -18.562 24.188 28.047 1 58.69 2 LEU B N 1
ATOM 1903 C CA . LEU B 1 2 ? -19.938 24.562 27.766 1 58.69 2 LEU B CA 1
ATOM 1904 C C . LEU B 1 2 ? -20.078 26.062 27.609 1 58.69 2 LEU B C 1
ATOM 1906 O O . LEU B 1 2 ? -20.812 26.531 26.719 1 58.69 2 LEU B O 1
ATOM 1910 N N . GLU B 1 3 ? -19.438 26.734 28.453 1 58.12 3 GLU B N 1
ATOM 1911 C CA . GLU B 1 3 ? -19.531 28.188 28.359 1 58.12 3 GLU B CA 1
ATOM 1912 C C . GLU B 1 3 ? -18.906 28.703 27.062 1 58.12 3 GLU B C 1
ATOM 1914 O O . GLU B 1 3 ? -19.438 29.609 26.422 1 58.12 3 GLU B O 1
ATOM 1919 N N . ASP B 1 4 ? -17.906 28.125 26.672 1 60.5 4 ASP B N 1
ATOM 1920 C CA . ASP B 1 4 ? -17.219 28.5 25.422 1 60.5 4 ASP B CA 1
ATOM 1921 C C . ASP B 1 4 ? -18.109 28.203 24.219 1 60.5 4 ASP B C 1
ATOM 1923 O O . ASP B 1 4 ? -18.156 29 23.266 1 60.5 4 ASP B O 1
ATOM 1927 N N . ALA B 1 5 ? -18.672 27.156 24.25 1 60.31 5 ALA B N 1
ATOM 1928 C CA . ALA B 1 5 ? -19.594 26.812 23.172 1 60.31 5 ALA B CA 1
ATOM 1929 C C . ALA B 1 5 ? -20.766 27.781 23.109 1 60.31 5 ALA B C 1
ATOM 1931 O O . ALA B 1 5 ? -21.172 28.203 22.031 1 60.31 5 ALA B O 1
ATOM 1932 N N . LYS B 1 6 ? -21.391 27.938 24.219 1 56.72 6 LYS B N 1
ATOM 1933 C CA . LYS B 1 6 ? -22.484 28.891 24.297 1 56.72 6 LYS B CA 1
ATOM 1934 C C . LYS B 1 6 ? -22.078 30.25 23.719 1 56.72 6 LYS B C 1
ATOM 1936 O O . LYS B 1 6 ? -22.812 30.844 22.938 1 56.72 6 LYS B O 1
ATOM 1941 N N . ARG B 1 7 ? -20.922 30.609 24.141 1 65.25 7 ARG B N 1
ATOM 1942 C CA . ARG B 1 7 ? -20.438 31.906 23.672 1 65.25 7 ARG B CA 1
ATOM 1943 C C . ARG B 1 7 ? -20.188 31.891 22.172 1 65.25 7 ARG B C 1
ATOM 1945 O O . ARG B 1 7 ? -20.469 32.875 21.469 1 65.25 7 ARG B O 1
ATOM 1952 N N . TYR B 1 8 ? -19.656 30.812 21.766 1 65.56 8 TYR B N 1
ATOM 1953 C CA . TYR B 1 8 ? -19.422 30.656 20.328 1 65.56 8 TYR B CA 1
ATOM 1954 C C . TYR B 1 8 ? -20.734 30.781 19.562 1 65.56 8 TYR B C 1
ATOM 1956 O O . TYR B 1 8 ? -20.812 31.5 18.547 1 65.56 8 TYR B O 1
ATOM 1964 N N . VAL B 1 9 ? -21.781 30.109 19.984 1 61.72 9 VAL B N 1
ATOM 1965 C CA . VAL B 1 9 ? -23.109 30.156 19.359 1 61.72 9 VAL B CA 1
ATOM 1966 C C . VAL B 1 9 ? -23.672 31.578 19.438 1 61.72 9 VAL B C 1
ATOM 1968 O O . VAL B 1 9 ? -24.219 32.094 18.453 1 61.72 9 VAL B O 1
ATOM 1971 N N . GLU B 1 10 ? -23.609 32.188 20.562 1 61.91 10 GLU B N 1
ATOM 1972 C CA . GLU B 1 10 ? -24.109 33.562 20.719 1 61.91 10 GLU B CA 1
ATOM 1973 C C . GLU B 1 10 ? -23.438 34.5 19.734 1 61.91 10 GLU B C 1
ATOM 1975 O O . GLU B 1 10 ? -24.094 35.312 19.109 1 61.91 10 GLU B O 1
ATOM 1980 N N . ARG B 1 11 ? -22.125 34.281 19.594 1 67.56 11 ARG B N 1
ATOM 1981 C CA . ARG B 1 11 ? -21.391 35.156 18.688 1 67.56 11 ARG B CA 1
ATOM 1982 C C . ARG B 1 11 ? -21.812 34.906 17.25 1 67.56 11 ARG B C 1
ATOM 1984 O O . ARG B 1 11 ? -21.844 35.844 16.438 1 67.56 11 ARG B O 1
ATOM 1991 N N . LYS B 1 12 ? -22.141 33.688 17.047 1 62.66 12 LYS B N 1
ATOM 1992 C CA . LYS B 1 12 ? -22.562 33.344 15.695 1 62.66 12 LYS B CA 1
ATOM 1993 C C . LYS B 1 12 ? -23.953 33.875 15.406 1 62.66 12 LYS B C 1
ATOM 1995 O O . LYS B 1 12 ? -24.266 34.25 14.273 1 62.66 12 LYS B O 1
ATOM 2000 N N . ILE B 1 13 ? -24.703 33.906 16.438 1 62.16 13 ILE B N 1
ATOM 2001 C CA . ILE B 1 13 ? -26.078 34.375 16.297 1 62.16 13 ILE B CA 1
ATOM 2002 C C . ILE B 1 13 ? -26.125 35.906 16.297 1 62.16 13 ILE B C 1
ATOM 2004 O O . ILE B 1 13 ? -26.781 36.5 15.438 1 62.16 13 ILE B O 1
ATOM 2008 N N . LYS B 1 14 ? -25.547 36.406 17.328 1 67.56 14 LYS B N 1
ATOM 2009 C CA . LYS B 1 14 ? -25.531 37.875 17.406 1 67.56 14 LYS B CA 1
ATOM 2010 C C . LYS B 1 14 ? -24.344 38.469 16.656 1 67.56 14 LYS B C 1
ATOM 2012 O O . LYS B 1 14 ? -23.234 38.5 17.188 1 67.56 14 LYS B O 1
ATOM 2017 N N . LYS B 1 15 ? -24.438 38.5 15.305 1 72.38 15 LYS B N 1
ATOM 2018 C CA . LYS B 1 15 ? -23.359 39.094 14.508 1 72.38 15 LYS B CA 1
ATOM 2019 C C . LYS B 1 15 ? -23.094 40.531 14.914 1 72.38 15 LYS B C 1
ATOM 2021 O O . LYS B 1 15 ? -23.938 41.406 14.68 1 72.38 15 LYS B O 1
ATOM 2026 N N . ILE B 1 16 ? -22.109 40.656 15.859 1 77.38 16 ILE B N 1
ATOM 2027 C CA . ILE B 1 16 ? -21.797 42 16.281 1 77.38 16 ILE B CA 1
ATOM 2028 C C . ILE B 1 16 ? -20.656 42.562 15.414 1 77.38 16 ILE B C 1
ATOM 2030 O O . ILE B 1 16 ? -19.734 41.844 15.047 1 77.38 16 ILE B O 1
ATOM 2034 N N . GLU B 1 17 ? -20.906 43.719 14.938 1 83.12 17 GLU B N 1
ATOM 2035 C CA . GLU B 1 17 ? -19.812 44.406 14.266 1 83.12 17 GLU B CA 1
ATOM 2036 C C . GLU B 1 17 ? -18.828 45 15.281 1 83.12 17 GLU B C 1
ATOM 2038 O O . GLU B 1 17 ? -19.234 45.656 16.234 1 83.12 17 GLU B O 1
ATOM 2043 N N . TYR B 1 18 ? -17.594 44.656 15.117 1 90 18 TYR B N 1
ATOM 2044 C CA . TYR B 1 18 ? -16.578 45.156 16.031 1 90 18 TYR B CA 1
ATOM 2045 C C . TYR B 1 18 ? -16.141 46.562 15.664 1 90 18 TYR B C 1
ATOM 2047 O O . TYR B 1 18 ? -15.258 46.75 14.82 1 90 18 TYR B O 1
ATOM 2055 N N . ILE B 1 19 ? -16.734 47.531 16.266 1 89.56 19 ILE B N 1
ATOM 2056 C CA . ILE B 1 19 ? -16.531 48.938 15.922 1 89.56 19 ILE B CA 1
ATOM 2057 C C . ILE B 1 19 ? -15.586 49.562 16.922 1 89.56 19 ILE B C 1
ATOM 2059 O O . ILE B 1 19 ? -14.773 50.438 16.562 1 89.56 19 ILE B O 1
ATOM 2063 N N . HIS B 1 20 ? -15.531 49.094 18.172 1 90.19 20 HIS B N 1
ATOM 2064 C CA . HIS B 1 20 ? -14.797 49.781 19.234 1 90.19 20 HIS B CA 1
ATOM 2065 C C . HIS B 1 20 ? -13.57 48.969 19.672 1 90.19 20 HIS B C 1
ATOM 2067 O O . HIS B 1 20 ? -12.719 49.5 20.391 1 90.19 20 HIS B O 1
ATOM 2073 N N . THR B 1 21 ? -13.586 47.719 19.297 1 92.19 21 THR B N 1
ATOM 2074 C CA . THR B 1 21 ? -12.484 46.844 19.719 1 92.19 21 THR B CA 1
ATOM 2075 C C . THR B 1 21 ? -11.547 46.562 18.562 1 92.19 21 THR B C 1
ATOM 2077 O O . THR B 1 21 ? -12 46.375 17.422 1 92.19 21 THR B O 1
ATOM 2080 N N . LYS B 1 22 ? -10.258 46.625 18.859 1 91.25 22 LYS B N 1
ATOM 2081 C CA . LYS B 1 22 ? -9.242 46.312 17.859 1 91.25 22 LYS B CA 1
ATOM 2082 C C . LYS B 1 22 ? -8.266 45.25 18.375 1 91.25 22 LYS B C 1
ATOM 2084 O O . LYS B 1 22 ? -7.961 45.219 19.562 1 91.25 22 LYS B O 1
ATOM 2089 N N . LEU B 1 23 ? -7.879 44.438 17.5 1 95.12 23 LEU B N 1
ATOM 2090 C CA . LEU B 1 23 ? -6.812 43.5 17.812 1 95.12 23 LEU B CA 1
ATOM 2091 C C . LEU B 1 23 ? -5.445 44.094 17.484 1 95.12 23 LEU B C 1
ATOM 2093 O O . LEU B 1 23 ? -5.355 45.062 16.766 1 95.12 23 LEU B O 1
ATOM 2097 N N . PRO B 1 24 ? -4.414 43.469 18.125 1 94.25 24 PRO B N 1
ATOM 2098 C CA . PRO B 1 24 ? -3.068 43.969 17.812 1 94.25 24 PRO B CA 1
ATOM 2099 C C . PRO B 1 24 ? -2.775 43.938 16.312 1 94.25 24 PRO B C 1
ATOM 2101 O O . PRO B 1 24 ? -3.357 43.156 15.57 1 94.25 24 PRO B O 1
ATOM 2104 N N . GLU B 1 25 ? -1.869 44.906 15.891 1 92.88 25 GLU B N 1
ATOM 2105 C CA . GLU B 1 25 ? -1.48 45 14.484 1 92.88 25 GLU B CA 1
ATOM 2106 C C . GLU B 1 25 ? -0.953 43.656 13.969 1 92.88 25 GLU B C 1
ATOM 2108 O O . GLU B 1 25 ? -0.144 43 14.641 1 92.88 25 GLU B O 1
ATOM 2113 N N . GLY B 1 26 ? -1.521 43.188 12.891 1 92.38 26 GLY B N 1
ATOM 2114 C CA . GLY B 1 26 ? -1.041 42 12.234 1 92.38 26 GLY B CA 1
ATOM 2115 C C . GLY B 1 26 ? -1.707 40.719 12.742 1 92.38 26 GLY B C 1
ATOM 2116 O O . GLY B 1 26 ? -1.439 39.625 12.25 1 92.38 26 GLY B O 1
ATOM 2117 N N . TYR B 1 27 ? -2.516 40.875 13.742 1 95.31 27 TYR B N 1
ATOM 2118 C CA . TYR B 1 27 ? -3.115 39.719 14.398 1 95.31 27 TYR B CA 1
ATOM 2119 C C . TYR B 1 27 ? -3.885 38.875 13.391 1 95.31 27 TYR B C 1
ATOM 2121 O O . TYR B 1 27 ? -3.693 37.656 13.32 1 95.31 27 TYR B O 1
ATOM 2129 N N . GLU B 1 28 ? -4.719 39.469 12.586 1 92.25 28 GLU B N 1
ATOM 2130 C CA . GLU B 1 28 ? -5.551 38.719 11.641 1 92.25 28 GLU B CA 1
ATOM 2131 C C . GLU B 1 28 ? -4.699 38.031 10.578 1 92.25 28 GLU B C 1
ATOM 2133 O O . GLU B 1 28 ? -4.961 36.875 10.219 1 92.25 28 GLU B O 1
ATOM 2138 N N . GLU B 1 29 ? -3.711 38.719 10.086 1 89.75 29 GLU B N 1
ATOM 2139 C CA . GLU B 1 29 ? -2.809 38.156 9.102 1 89.75 29 GLU B CA 1
ATOM 2140 C C . GLU B 1 29 ? -2.068 36.938 9.672 1 89.75 29 GLU B C 1
ATOM 2142 O O . GLU B 1 29 ? -2.004 35.875 9.039 1 89.75 29 GLU B O 1
ATOM 2147 N N . LYS B 1 30 ? -1.543 37.094 10.898 1 89.31 30 LYS B N 1
ATOM 2148 C CA . LYS B 1 30 ? -0.817 36 11.547 1 89.31 30 LYS B CA 1
ATOM 2149 C C . LYS B 1 30 ? -1.739 34.812 11.836 1 89.31 30 LYS B C 1
ATOM 2151 O O . LYS B 1 30 ? -1.337 33.656 11.688 1 89.31 30 LYS B O 1
ATOM 2156 N N . GLN B 1 31 ? -2.893 35.188 12.242 1 93.25 31 GLN B N 1
ATOM 2157 C CA . GLN B 1 31 ? -3.887 34.125 12.492 1 93.25 31 GLN B CA 1
ATOM 2158 C C . GLN B 1 31 ? -4.168 33.344 11.234 1 93.25 31 GLN B C 1
ATOM 2160 O O . GLN B 1 31 ? -4.25 32.094 11.281 1 93.25 31 GLN B O 1
ATOM 2165 N N . ASN B 1 32 ? -4.359 33.969 10.141 1 87.5 32 ASN B N 1
ATOM 2166 C CA . ASN B 1 32 ? -4.629 33.281 8.883 1 87.5 32 ASN B CA 1
ATOM 2167 C C . ASN B 1 32 ? -3.473 32.375 8.477 1 87.5 32 ASN B C 1
ATOM 2169 O O . ASN B 1 32 ? -3.688 31.25 8.062 1 87.5 32 ASN B O 1
ATOM 2173 N N . ARG B 1 33 ? -2.268 32.844 8.648 1 82.62 33 ARG B N 1
ATOM 2174 C CA . ARG B 1 33 ? -1.091 32.062 8.328 1 82.62 33 ARG B CA 1
ATOM 2175 C C . ARG B 1 33 ? -0.977 30.844 9.25 1 82.62 33 ARG B C 1
ATOM 2177 O O . ARG B 1 33 ? -0.673 29.734 8.805 1 82.62 33 ARG B O 1
ATOM 2184 N N . TYR B 1 34 ? -1.177 31.156 10.484 1 86.69 34 TYR B N 1
ATOM 2185 C CA . TYR B 1 34 ? -1.139 30.078 11.477 1 86.69 34 TYR B CA 1
ATOM 2186 C C . TYR B 1 34 ? -2.148 28.984 11.141 1 86.69 34 TYR B C 1
ATOM 2188 O O . TYR B 1 34 ? -1.821 27.797 11.18 1 86.69 34 TYR B O 1
ATOM 2196 N N . ARG B 1 35 ? -3.35 29.344 10.859 1 86.19 35 ARG B N 1
ATOM 2197 C CA . ARG B 1 35 ? -4.406 28.375 10.562 1 86.19 35 ARG B CA 1
ATOM 2198 C C . ARG B 1 35 ? -4.039 27.516 9.359 1 86.19 35 ARG B C 1
ATOM 2200 O O . ARG B 1 35 ? -4.301 26.312 9.344 1 86.19 35 ARG B O 1
ATOM 2207 N N . LYS B 1 36 ? -3.475 28.141 8.414 1 79.12 36 LYS B N 1
ATOM 2208 C CA . LYS B 1 36 ? -3.039 27.391 7.234 1 79.12 36 LYS B CA 1
ATOM 2209 C C . LYS B 1 36 ? -1.964 26.375 7.594 1 79.12 36 LYS B C 1
ATOM 2211 O O . LYS B 1 36 ? -2.029 25.219 7.164 1 79.12 36 LYS B O 1
ATOM 2216 N N . MET B 1 37 ? -1.013 26.781 8.375 1 79.75 37 MET B N 1
ATOM 2217 C CA . MET B 1 37 ? 0.063 25.891 8.797 1 79.75 37 MET B CA 1
ATOM 2218 C C . MET B 1 37 ? -0.485 24.734 9.617 1 79.75 37 MET B C 1
ATOM 2220 O O . MET B 1 37 ? -0.072 23.578 9.438 1 79.75 37 MET B O 1
ATOM 2224 N N . ARG B 1 38 ? -1.322 25.078 10.547 1 83.06 38 ARG B N 1
ATOM 2225 C CA . ARG B 1 38 ? -1.966 24.062 11.375 1 83.06 38 ARG B CA 1
ATOM 2226 C C . ARG B 1 38 ? -2.65 23 10.508 1 83.06 38 ARG B C 1
ATOM 2228 O O . ARG B 1 38 ? -2.52 21.797 10.758 1 83.06 38 ARG B O 1
ATOM 2235 N N . ASP B 1 39 ? -3.346 23.375 9.5 1 76.19 39 ASP B N 1
ATOM 2236 C CA . ASP B 1 39 ? -4.062 22.453 8.625 1 76.19 39 ASP B CA 1
ATOM 2237 C C . ASP B 1 39 ? -3.092 21.578 7.828 1 76.19 39 ASP B C 1
ATOM 2239 O O . ASP B 1 39 ? -3.385 20.422 7.539 1 76.19 39 ASP B O 1
ATOM 2243 N N . GLU B 1 40 ? -1.979 22.156 7.539 1 74.94 40 GLU B N 1
ATOM 2244 C CA . GLU B 1 40 ? -0.956 21.391 6.828 1 74.94 40 GLU B CA 1
ATOM 2245 C C . GLU B 1 40 ? -0.393 20.266 7.699 1 74.94 40 GLU B C 1
ATOM 2247 O O . GLU B 1 40 ? -0.006 19.219 7.195 1 74.94 40 GLU B O 1
ATOM 2252 N N . LEU B 1 41 ? -0.325 20.453 8.992 1 80.31 41 LEU B N 1
ATOM 2253 C CA . LEU B 1 41 ? 0.159 19.422 9.906 1 80.31 41 LEU B CA 1
ATOM 2254 C C . LEU B 1 41 ? -0.723 18.188 9.836 1 80.31 41 LEU B C 1
ATOM 2256 O O . LEU B 1 41 ? -0.223 17.062 9.898 1 80.31 41 LEU B O 1
ATOM 2260 N N . ASN B 1 42 ? -1.974 18.391 9.703 1 73.44 42 ASN B N 1
ATOM 2261 C CA . ASN B 1 42 ? -2.904 17.266 9.57 1 73.44 42 ASN B CA 1
ATOM 2262 C C . ASN B 1 42 ? -2.639 16.469 8.305 1 73.44 42 ASN B C 1
ATOM 2264 O O . ASN B 1 42 ? -2.678 15.227 8.328 1 73.44 42 ASN B O 1
ATOM 2268 N N . VAL B 1 43 ? -2.387 17.188 7.316 1 75.06 43 VAL B N 1
ATOM 2269 C CA . VAL B 1 43 ? -2.148 16.547 6.027 1 75.06 43 VAL B CA 1
ATOM 2270 C C . VAL B 1 43 ? -0.833 15.766 6.07 1 75.06 43 VAL B C 1
ATOM 2272 O O . VAL B 1 43 ? -0.75 14.648 5.562 1 75.06 43 VAL B O 1
ATOM 2275 N N . LEU B 1 44 ? 0.156 16.375 6.703 1 83.12 44 LEU B N 1
ATOM 2276 C CA . LEU B 1 44 ? 1.446 15.711 6.828 1 83.12 44 LEU B CA 1
ATOM 2277 C C . LEU B 1 44 ? 1.317 14.43 7.645 1 83.12 44 LEU B C 1
ATOM 2279 O O . LEU B 1 44 ? 1.95 13.414 7.324 1 83.12 44 LEU B O 1
ATOM 2283 N N . GLN B 1 45 ? 0.516 14.438 8.633 1 81.94 45 GLN B N 1
ATOM 2284 C CA . GLN B 1 45 ? 0.263 13.227 9.398 1 81.94 45 GLN B CA 1
ATOM 2285 C C . GLN B 1 45 ? -0.346 12.133 8.523 1 81.94 45 GLN B C 1
ATOM 2287 O O . GLN B 1 45 ? 0.007 10.961 8.648 1 81.94 45 GLN B O 1
ATOM 2292 N N . SER B 1 46 ? -1.187 12.547 7.664 1 75.75 46 SER B N 1
ATOM 2293 C CA . SER B 1 46 ? -1.819 11.594 6.758 1 75.75 46 SER B CA 1
ATOM 2294 C C . SER B 1 46 ? -0.807 11 5.781 1 75.75 46 SER B C 1
ATOM 2296 O O . SER B 1 46 ? -0.876 9.812 5.453 1 75.75 46 SER B O 1
ATOM 2298 N N . VAL B 1 47 ? 0.037 11.836 5.309 1 79.94 47 VAL B N 1
ATOM 2299 C CA . VAL B 1 47 ? 1.1 11.367 4.426 1 79.94 47 VAL B CA 1
ATOM 2300 C C . VAL B 1 47 ? 1.93 10.297 5.133 1 79.94 47 VAL B C 1
ATOM 2302 O O . VAL B 1 47 ? 2.195 9.234 4.57 1 79.94 47 VAL B O 1
ATOM 2305 N N . VAL B 1 48 ? 2.311 10.602 6.375 1 84.69 48 VAL B N 1
ATOM 2306 C CA . VAL B 1 48 ? 3.111 9.664 7.16 1 84.69 48 VAL B CA 1
ATOM 2307 C C . VAL B 1 48 ? 2.355 8.352 7.324 1 84.69 48 VAL B C 1
ATOM 2309 O O . VAL B 1 48 ? 2.924 7.27 7.129 1 84.69 48 VAL B O 1
ATOM 2312 N N . LYS B 1 49 ? 1.135 8.43 7.602 1 79.38 49 LYS B N 1
ATOM 2313 C CA . LYS B 1 49 ? 0.315 7.23 7.758 1 79.38 49 LYS B CA 1
ATOM 2314 C C . LYS B 1 49 ? 0.194 6.473 6.438 1 79.38 49 LYS B C 1
ATOM 2316 O O . LYS B 1 49 ? 0.26 5.242 6.414 1 79.38 49 LYS B O 1
ATOM 2321 N N . GLY B 1 50 ? -0.015 7.164 5.367 1 77.44 50 GLY B N 1
ATOM 2322 C CA . GLY B 1 50 ? -0.107 6.551 4.055 1 77.44 50 GLY B CA 1
ATOM 2323 C C . GLY B 1 50 ? 1.146 5.793 3.66 1 77.44 50 GLY B C 1
ATOM 2324 O O . GLY B 1 50 ? 1.07 4.641 3.227 1 77.44 50 GLY B O 1
ATOM 2325 N N . LEU B 1 51 ? 2.279 6.402 3.846 1 82.94 51 LEU B N 1
ATOM 2326 C CA . LEU B 1 51 ? 3.553 5.793 3.48 1 82.94 51 LEU B CA 1
ATOM 2327 C C . LEU B 1 51 ? 3.859 4.598 4.379 1 82.94 51 LEU B C 1
ATOM 2329 O O . LEU B 1 51 ? 4.512 3.645 3.947 1 82.94 51 LEU B O 1
ATOM 2333 N N . SER B 1 52 ? 3.375 4.672 5.59 1 79.06 52 SER B N 1
ATOM 2334 C CA . SER B 1 52 ? 3.631 3.602 6.551 1 79.06 52 SER B CA 1
ATOM 2335 C C . SER B 1 52 ? 2.736 2.396 6.289 1 79.06 52 SER B C 1
ATOM 2337 O O . SER B 1 52 ? 3.164 1.252 6.457 1 79.06 52 SER B O 1
ATOM 2339 N N . ASN B 1 53 ? 1.438 2.543 5.941 1 63.84 53 ASN B N 1
ATOM 2340 C CA . ASN B 1 53 ? 0.44 1.48 5.965 1 63.84 53 ASN B CA 1
ATOM 2341 C C . ASN B 1 53 ? 0.151 0.95 4.562 1 63.84 53 ASN B C 1
ATOM 2343 O O . ASN B 1 53 ? -0.677 0.054 4.395 1 63.84 53 ASN B O 1
ATOM 2347 N N . TYR B 1 54 ? 0.54 1.475 3.482 1 57.28 54 TYR B N 1
ATOM 2348 C CA . TYR B 1 54 ? 0.11 0.97 2.184 1 57.28 54 TYR B CA 1
ATOM 2349 C C . TYR B 1 54 ? 0.194 -0.551 2.135 1 57.28 54 TYR B C 1
ATOM 2351 O O . TYR B 1 54 ? -0.502 -1.191 1.344 1 57.28 54 TYR B O 1
ATOM 2359 N N . GLU B 1 55 ? 0.96 -1.299 2.859 1 50.19 55 GLU B N 1
ATOM 2360 C CA . GLU B 1 55 ? 1.102 -2.748 2.75 1 50.19 55 GLU B CA 1
ATOM 2361 C C . GLU B 1 55 ? -0.197 -3.457 3.125 1 50.19 55 GLU B C 1
ATOM 2363 O O . GLU B 1 55 ? -0.443 -4.582 2.686 1 50.19 55 GLU B O 1
ATOM 2368 N N . PHE B 1 56 ? -1.009 -2.955 3.986 1 44.16 56 PHE B N 1
ATOM 2369 C CA . PHE B 1 56 ? -2.164 -3.719 4.445 1 44.16 56 PHE B CA 1
ATOM 2370 C C . PHE B 1 56 ? -3.346 -3.529 3.502 1 44.16 56 PHE B C 1
ATOM 2372 O O . PHE B 1 56 ? -4.281 -2.787 3.811 1 44.16 56 PHE B O 1
ATOM 2379 N N . GLY B 1 57 ? -3.123 -3.35 2.268 1 42.12 57 GLY B N 1
ATOM 2380 C CA . GLY B 1 57 ? -4.309 -3.104 1.46 1 42.12 57 GLY B CA 1
ATOM 2381 C C . GLY B 1 57 ? -5.406 -4.129 1.683 1 42.12 57 GLY B C 1
ATOM 2382 O O . GLY B 1 57 ? -5.125 -5.285 1.999 1 42.12 57 GLY B O 1
ATOM 2383 N N . GLY B 1 58 ? -6.539 -3.574 1.989 1 41 58 GLY B N 1
ATOM 2384 C CA . GLY B 1 58 ? -7.758 -4.277 2.363 1 41 58 GLY B CA 1
ATOM 2385 C C . GLY B 1 58 ? -8.023 -5.5 1.508 1 41 58 GLY B C 1
ATOM 2386 O O . GLY B 1 58 ? -8.234 -6.598 2.031 1 41 58 GLY B O 1
ATOM 2387 N N . THR B 1 59 ? -8.242 -5.141 0.261 1 39.56 59 THR B N 1
ATOM 2388 C CA . THR B 1 59 ? -8.781 -6.199 -0.584 1 39.56 59 THR B CA 1
ATOM 2389 C C . THR B 1 59 ? -7.742 -7.289 -0.815 1 39.56 59 THR B C 1
ATOM 2391 O O . THR B 1 59 ? -8.094 -8.445 -1.075 1 39.56 59 THR B O 1
ATOM 2394 N N . ILE B 1 60 ? -6.535 -6.875 -0.979 1 39.25 60 ILE B N 1
ATOM 2395 C CA . ILE B 1 60 ? -5.559 -7.922 -1.269 1 39.25 60 ILE B CA 1
ATOM 2396 C C . ILE B 1 60 ? -5.48 -8.891 -0.094 1 39.25 60 ILE B C 1
ATOM 2398 O O . ILE B 1 60 ? -5.391 -10.109 -0.289 1 39.25 60 ILE B O 1
ATOM 2402 N N . LEU B 1 61 ? -5.512 -8.266 1.046 1 42.88 61 LEU B N 1
ATOM 2403 C CA . LEU B 1 61 ? -5.539 -9.164 2.197 1 42.88 61 LEU B CA 1
ATOM 2404 C C . LEU B 1 61 ? -6.723 -10.117 2.117 1 42.88 61 LEU B C 1
ATOM 2406 O O . LEU B 1 61 ? -6.605 -11.297 2.477 1 42.88 61 LEU B O 1
ATOM 2410 N N . LYS B 1 62 ? -7.762 -9.539 1.675 1 42.94 62 LYS B N 1
ATOM 2411 C CA . LYS B 1 62 ? -8.922 -10.43 1.586 1 42.94 62 LYS B CA 1
ATOM 2412 C C . LYS B 1 62 ? -8.68 -11.539 0.571 1 42.94 62 LYS B C 1
ATOM 2414 O O . LYS B 1 62 ? -9.062 -12.688 0.798 1 42.94 62 LYS B O 1
ATOM 2419 N N . HIS B 1 63 ? -8.242 -11.125 -0.46 1 40.06 63 HIS B N 1
ATOM 2420 C CA . HIS B 1 63 ? -8.102 -12.133 -1.504 1 40.06 63 HIS B CA 1
ATOM 2421 C C . HIS B 1 63 ? -7.02 -13.148 -1.151 1 40.06 63 HIS B C 1
ATOM 2423 O O . HIS B 1 63 ? -7.156 -14.336 -1.454 1 40.06 63 HIS B O 1
ATOM 2429 N N . PHE B 1 64 ? -6.035 -12.562 -0.542 1 43.69 64 PHE B N 1
ATOM 2430 C CA . PHE B 1 64 ? -5.035 -13.539 -0.122 1 43.69 64 PHE B CA 1
ATOM 2431 C C . PHE B 1 64 ? -5.598 -14.453 0.954 1 43.69 64 PHE B C 1
ATOM 2433 O O . PHE B 1 64 ? -5.289 -15.648 0.979 1 43.69 64 PHE B O 1
ATOM 2440 N N . HIS B 1 65 ? -6.445 -13.852 1.669 1 43.03 65 HIS B N 1
ATOM 2441 C CA . HIS B 1 65 ? -7.117 -14.719 2.633 1 43.03 65 HIS B CA 1
ATOM 2442 C C . HIS B 1 65 ? -7.934 -15.797 1.93 1 43.03 65 HIS B C 1
ATOM 2444 O O . HIS B 1 65 ? -7.98 -16.938 2.389 1 43.03 65 HIS B O 1
ATOM 2450 N N . HIS B 1 66 ? -8.602 -15.344 1.005 1 42.31 66 HIS B N 1
ATOM 2451 C CA . HIS B 1 66 ? -9.398 -16.344 0.306 1 42.31 66 HIS B CA 1
ATOM 2452 C C . HIS B 1 66 ? -8.516 -17.422 -0.316 1 42.31 66 HIS B C 1
ATOM 2454 O O . HIS B 1 66 ? -8.844 -18.609 -0.268 1 42.31 66 HIS B O 1
ATOM 2460 N N . TRP B 1 67 ? -7.512 -16.969 -0.919 1 39.72 67 TRP B N 1
ATOM 2461 C CA . TRP B 1 67 ? -6.621 -17.984 -1.492 1 39.72 67 TRP B CA 1
ATOM 2462 C C . TRP B 1 67 ? -5.977 -18.828 -0.398 1 39.72 67 TRP B C 1
ATOM 2464 O O . TRP B 1 67 ? -5.758 -20.016 -0.582 1 39.72 67 TRP B O 1
ATOM 2474 N N . SER B 1 68 ? -5.797 -18.141 0.688 1 42.56 68 SER B N 1
ATOM 2475 C CA . SER B 1 68 ? -5.297 -18.953 1.79 1 42.56 68 SER B CA 1
ATOM 2476 C C . SER B 1 68 ? -6.27 -20.078 2.129 1 42.56 68 SER B C 1
ATOM 2478 O O . SER B 1 68 ? -5.848 -21.172 2.518 1 42.56 68 SER B O 1
ATOM 2480 N N . ASN B 1 69 ? -7.453 -19.641 2.023 1 41.28 69 ASN B N 1
ATOM 2481 C CA . ASN B 1 69 ? -8.43 -20.672 2.346 1 41.28 69 ASN B CA 1
ATOM 2482 C C . ASN B 1 69 ? -8.508 -21.734 1.252 1 41.28 69 ASN B C 1
ATOM 2484 O O . ASN B 1 69 ? -8.961 -22.844 1.495 1 41.28 69 ASN B O 1
ATOM 2488 N N . THR B 1 70 ? -8.344 -21.297 0.119 1 37.84 70 THR B N 1
ATOM 2489 C CA . THR B 1 70 ? -8.445 -22.297 -0.945 1 37.84 70 THR B CA 1
ATOM 2490 C C . THR B 1 70 ? -7.129 -23.031 -1.123 1 37.84 70 THR B C 1
ATOM 2492 O O . THR B 1 70 ? -7.066 -24.031 -1.847 1 37.84 70 THR B O 1
ATOM 2495 N N . ILE B 1 71 ? -6.062 -22.328 -1.085 1 37.09 71 ILE B N 1
ATOM 2496 C CA . ILE B 1 71 ? -4.809 -23.078 -1.182 1 37.09 71 ILE B CA 1
ATOM 2497 C C . ILE B 1 71 ? -4.789 -24.188 -0.143 1 37.09 71 ILE B C 1
ATOM 2499 O O . ILE B 1 71 ? -5.031 -23.953 1.042 1 37.09 71 ILE B O 1
ATOM 2503 N N . SER B 1 72 ? -4.789 -25.391 -0.553 1 37.28 72 SER B N 1
ATOM 2504 C CA . SER B 1 72 ? -4.785 -26.641 0.218 1 37.28 72 SER B CA 1
ATOM 2505 C C . SER B 1 72 ? -3.959 -26.484 1.492 1 37.28 72 SER B C 1
ATOM 2507 O O . SER B 1 72 ? -3.096 -25.609 1.582 1 37.28 72 SER B O 1
ATOM 2509 N N . ASN B 1 73 ? -4.266 -27.359 2.646 1 38.62 73 ASN B N 1
ATOM 2510 C CA . ASN B 1 73 ? -3.648 -27.781 3.895 1 38.62 73 ASN B CA 1
ATOM 2511 C C . ASN B 1 73 ? -2.127 -27.734 3.818 1 38.62 73 ASN B C 1
ATOM 2513 O O . ASN B 1 73 ? -1.439 -27.984 4.809 1 38.62 73 ASN B O 1
ATOM 2517 N N . THR B 1 74 ? -1.59 -27.844 2.719 1 36.31 74 THR B N 1
ATOM 2518 C CA . THR B 1 74 ? -0.146 -28.031 2.793 1 36.31 74 THR B CA 1
ATOM 2519 C C . THR B 1 74 ? 0.561 -26.719 3.092 1 36.31 74 THR B C 1
ATOM 2521 O O . THR B 1 74 ? 1.668 -26.703 3.635 1 36.31 74 THR B O 1
ATOM 2524 N N . VAL B 1 75 ? 0.257 -25.641 2.371 1 39.94 75 VAL B N 1
ATOM 2525 C CA . VAL B 1 75 ? 0.992 -24.422 2.738 1 39.94 75 VAL B CA 1
ATOM 2526 C C . VAL B 1 75 ? 0.315 -23.75 3.928 1 39.94 75 VAL B C 1
ATOM 2528 O O . VAL B 1 75 ? -0.87 -23.422 3.867 1 39.94 75 VAL B O 1
ATOM 2531 N N . ASN B 1 76 ? 0.572 -24.016 5.18 1 37.41 76 ASN B N 1
ATOM 2532 C CA . ASN B 1 76 ? 0.164 -23.344 6.414 1 37.41 76 ASN B CA 1
ATOM 2533 C C . ASN B 1 76 ? 0.015 -21.844 6.219 1 37.41 76 ASN B C 1
ATOM 2535 O O . ASN B 1 76 ? 1.003 -21.109 6.262 1 37.41 76 ASN B O 1
ATOM 2539 N N . LEU B 1 77 ? -0.857 -21.406 5.629 1 43.25 77 LEU B N 1
ATOM 2540 C CA . LEU B 1 77 ? -1.205 -20.031 5.258 1 43.25 77 LEU B CA 1
ATOM 2541 C C . LEU B 1 77 ? -1.348 -19.156 6.492 1 43.25 77 LEU B C 1
ATOM 2543 O O . LEU B 1 77 ? -1.612 -17.953 6.379 1 43.25 77 LEU B O 1
ATOM 2547 N N . LYS B 1 78 ? -1.692 -19.766 7.613 1 41.44 78 LYS B N 1
ATOM 2548 C CA . LYS B 1 78 ? -1.571 -18.969 8.844 1 41.44 78 LYS B CA 1
ATOM 2549 C C . LYS B 1 78 ? -0.37 -18.031 8.773 1 41.44 78 LYS B C 1
ATOM 2551 O O . LYS B 1 78 ? -0.303 -17.047 9.516 1 41.44 78 LYS B O 1
ATOM 2556 N N . ALA B 1 79 ? 0.466 -18.469 7.93 1 40.5 79 ALA B N 1
ATOM 2557 C CA . ALA B 1 79 ? 1.683 -17.656 7.91 1 40.5 79 ALA B CA 1
ATOM 2558 C C . ALA B 1 79 ? 1.459 -16.344 7.16 1 40.5 79 ALA B C 1
ATOM 2560 O O . ALA B 1 79 ? 2.195 -15.383 7.359 1 40.5 79 ALA B O 1
ATOM 2561 N N . LEU B 1 80 ? 0.556 -16.422 6.086 1 42.88 80 LEU B N 1
ATOM 2562 C CA . LEU B 1 80 ? 0.409 -15.203 5.289 1 42.88 80 LEU B CA 1
ATOM 2563 C C . LEU B 1 80 ? -0.308 -14.117 6.078 1 42.88 80 LEU B C 1
ATOM 2565 O O . LEU B 1 80 ? -0.534 -13.016 5.566 1 42.88 80 LEU B O 1
ATOM 2569 N N . LYS B 1 81 ? -1.193 -14.562 7.062 1 45.66 81 LYS B N 1
ATOM 2570 C CA . LYS B 1 81 ? -1.73 -13.477 7.875 1 45.66 81 LYS B CA 1
ATOM 2571 C C . LYS B 1 81 ? -0.647 -12.453 8.211 1 45.66 81 LYS B C 1
ATOM 2573 O O . LYS B 1 81 ? -0.816 -11.641 9.117 1 45.66 81 LYS B O 1
ATOM 2578 N N . ARG B 1 82 ? 0.452 -12.586 7.52 1 48.94 82 ARG B N 1
ATOM 2579 C CA . ARG B 1 82 ? 1.589 -11.875 8.094 1 48.94 82 ARG B CA 1
ATOM 2580 C C . ARG B 1 82 ? 1.472 -10.375 7.863 1 48.94 82 ARG B C 1
ATOM 2582 O O . ARG B 1 82 ? 0.596 -9.922 7.121 1 48.94 82 ARG B O 1
ATOM 2589 N N . ASP B 1 83 ? 2.268 -9.57 8.258 1 57.22 83 ASP B N 1
ATOM 2590 C CA . ASP B 1 83 ? 2.533 -8.227 8.758 1 57.22 83 ASP B CA 1
ATOM 2591 C C . ASP B 1 83 ? 2.545 -7.211 7.617 1 57.22 83 ASP B C 1
ATOM 2593 O O . ASP B 1 83 ? 2.088 -6.078 7.781 1 57.22 83 ASP B O 1
ATOM 2597 N N . ASP B 1 84 ? 2.943 -7.691 6.332 1 70.94 84 ASP B N 1
ATOM 2598 C CA . ASP B 1 84 ? 3.08 -6.758 5.219 1 70.94 84 ASP B CA 1
ATOM 2599 C C . ASP B 1 84 ? 3.234 -7.504 3.893 1 70.94 84 ASP B C 1
ATOM 2601 O O . ASP B 1 84 ? 3.504 -8.703 3.877 1 70.94 84 ASP B O 1
ATOM 2605 N N . ILE B 1 85 ? 2.902 -7 2.811 1 77.12 85 ILE B N 1
ATOM 2606 C CA . ILE B 1 85 ? 2.908 -7.562 1.465 1 77.12 85 ILE B CA 1
ATOM 2607 C C . ILE B 1 85 ? 4.27 -8.195 1.175 1 77.12 85 ILE B C 1
ATOM 2609 O O . ILE B 1 85 ? 4.363 -9.156 0.408 1 77.12 85 ILE B O 1
ATOM 2613 N N . TYR B 1 86 ? 5.309 -7.707 1.812 1 86.75 86 TYR B N 1
ATOM 2614 C CA . TYR B 1 86 ? 6.652 -8.203 1.535 1 86.75 86 TYR B CA 1
ATOM 2615 C C . TYR B 1 86 ? 6.895 -9.539 2.225 1 86.75 86 TYR B C 1
ATOM 2617 O O . TYR B 1 86 ? 7.547 -10.422 1.664 1 86.75 86 TYR B O 1
ATOM 2625 N N . THR B 1 87 ? 6.34 -9.602 3.436 1 84.31 87 THR B N 1
ATOM 2626 C CA . THR B 1 87 ? 6.406 -10.891 4.113 1 84.31 87 THR B CA 1
ATOM 2627 C C . THR B 1 87 ? 5.664 -11.961 3.318 1 84.31 87 THR B C 1
ATOM 2629 O O . THR B 1 87 ? 6.156 -13.078 3.158 1 84.31 87 THR B O 1
ATOM 2632 N N . ASP B 1 88 ? 4.547 -11.602 2.779 1 76.94 88 ASP B N 1
ATOM 2633 C CA . ASP B 1 88 ? 3.768 -12.531 1.963 1 76.94 88 ASP B CA 1
ATOM 2634 C C . ASP B 1 88 ? 4.531 -12.922 0.702 1 76.94 88 ASP B C 1
ATOM 2636 O O . ASP B 1 88 ? 4.551 -14.102 0.327 1 76.94 88 ASP B O 1
ATOM 2640 N N . THR B 1 89 ? 5.09 -11.984 0.083 1 84.62 89 THR B N 1
ATOM 2641 C CA . THR B 1 89 ? 5.879 -12.234 -1.119 1 84.62 89 THR B CA 1
ATOM 2642 C C . THR B 1 89 ? 7.059 -13.156 -0.811 1 84.62 89 THR B C 1
ATOM 2644 O O . THR B 1 89 ? 7.352 -14.07 -1.577 1 84.62 89 THR B O 1
ATOM 2647 N N . ALA B 1 90 ? 7.695 -12.898 0.339 1 87.88 90 ALA B N 1
ATOM 2648 C CA . ALA B 1 90 ? 8.805 -13.75 0.764 1 87.88 90 ALA B CA 1
ATOM 2649 C C . ALA B 1 90 ? 8.344 -15.188 0.954 1 87.88 90 ALA B C 1
ATOM 2651 O O . ALA B 1 90 ? 9.039 -16.125 0.548 1 87.88 90 ALA B O 1
ATOM 2652 N N . PHE B 1 91 ? 7.199 -15.328 1.501 1 81.56 91 PHE B N 1
ATOM 2653 C CA . PHE B 1 91 ? 6.652 -16.656 1.763 1 81.56 91 PHE B CA 1
ATOM 2654 C C . PHE B 1 91 ? 6.414 -17.406 0.46 1 81.56 91 PHE B C 1
ATOM 2656 O O . PHE B 1 91 ? 6.68 -18.609 0.374 1 81.56 91 PHE B O 1
ATOM 2663 N N . VAL B 1 92 ? 5.938 -16.703 -0.505 1 79.31 92 VAL B N 1
ATOM 2664 C CA . VAL B 1 92 ? 5.715 -17.312 -1.812 1 79.31 92 VAL B CA 1
ATOM 2665 C C . VAL B 1 92 ? 7.039 -17.828 -2.373 1 79.31 92 VAL B C 1
ATOM 2667 O O . VAL B 1 92 ? 7.113 -18.969 -2.861 1 79.31 92 VAL B O 1
ATOM 2670 N N . GLY B 1 93 ? 8.117 -17.031 -2.32 1 84.56 93 GLY B N 1
ATOM 2671 C CA . GLY B 1 93 ? 9.43 -17.484 -2.758 1 84.56 93 GLY B CA 1
ATOM 2672 C C . GLY B 1 93 ? 9.906 -18.719 -2.023 1 84.56 93 GLY B C 1
ATOM 2673 O O . GLY B 1 93 ? 10.438 -19.641 -2.637 1 84.56 93 GLY B O 1
ATOM 2674 N N . TYR B 1 94 ? 9.648 -18.719 -0.731 1 85.56 94 TYR B N 1
ATOM 2675 C CA . TYR B 1 94 ? 10.039 -19.859 0.102 1 85.56 94 TYR B CA 1
ATOM 2676 C C . TYR B 1 94 ? 9.297 -21.125 -0.31 1 85.56 94 TYR B C 1
ATOM 2678 O O . TYR B 1 94 ? 9.906 -22.172 -0.502 1 85.56 94 TYR B O 1
ATOM 2686 N N . GLU B 1 95 ? 8.023 -21.031 -0.542 1 77.12 95 GLU B N 1
ATOM 2687 C CA . GLU B 1 95 ? 7.203 -22.172 -0.925 1 77.12 95 GLU B CA 1
ATOM 2688 C C . GLU B 1 95 ? 7.609 -22.703 -2.295 1 77.12 95 GLU B C 1
ATOM 2690 O O . GLU B 1 95 ? 7.723 -23.922 -2.486 1 77.12 95 GLU B O 1
ATOM 2695 N N . LEU B 1 96 ? 7.871 -21.812 -3.189 1 80.44 96 LEU B N 1
ATOM 2696 C CA . LEU B 1 96 ? 8.305 -22.203 -4.523 1 80.44 96 LEU B CA 1
ATOM 2697 C C . LEU B 1 96 ? 9.641 -22.953 -4.461 1 80.44 96 LEU B C 1
ATOM 2699 O O . LEU B 1 96 ? 9.836 -23.953 -5.148 1 80.44 96 LEU B O 1
ATOM 2703 N N . SER B 1 97 ? 10.516 -22.5 -3.611 1 84.81 97 SER B N 1
ATOM 2704 C CA . SER B 1 97 ? 11.82 -23.141 -3.484 1 84.81 97 SER B CA 1
ATOM 2705 C C . SER B 1 97 ? 11.695 -24.562 -2.979 1 84.81 97 SER B C 1
ATOM 2707 O O . SER B 1 97 ? 12.531 -25.422 -3.289 1 84.81 97 SER B O 1
ATOM 2709 N N . ASN B 1 98 ? 10.602 -24.844 -2.332 1 78.19 98 ASN B N 1
ATOM 2710 C CA . ASN B 1 98 ? 10.383 -26.172 -1.782 1 78.19 98 ASN B CA 1
ATOM 2711 C C . ASN B 1 98 ? 9.633 -27.062 -2.762 1 78.19 98 ASN B C 1
ATOM 2713 O O . ASN B 1 98 ? 9.578 -28.281 -2.582 1 78.19 98 ASN B O 1
ATOM 2717 N N . THR B 1 99 ? 9.086 -26.453 -3.715 1 71.62 99 THR B N 1
ATOM 2718 C CA . THR B 1 99 ? 8.242 -27.219 -4.637 1 71.62 99 THR B CA 1
ATOM 2719 C C . THR B 1 99 ? 9.016 -27.578 -5.898 1 71.62 99 THR B C 1
ATOM 2721 O O . THR B 1 99 ? 8.805 -28.641 -6.48 1 71.62 99 THR B O 1
ATOM 2724 N N . VAL B 1 100 ? 9.945 -26.703 -6.234 1 74.75 100 VAL B N 1
ATOM 2725 C CA . VAL B 1 100 ? 10.625 -26.891 -7.512 1 74.75 100 VAL B CA 1
ATOM 2726 C C . VAL B 1 100 ? 11.766 -27.891 -7.336 1 74.75 100 VAL B C 1
ATOM 2728 O O . VAL B 1 100 ? 12.406 -27.938 -6.281 1 74.75 100 VAL B O 1
ATOM 2731 N N . GLY B 1 101 ? 11.977 -28.719 -8.32 1 73.81 101 GLY B N 1
ATOM 2732 C CA . GLY B 1 101 ? 13.031 -29.719 -8.273 1 73.81 101 GLY B CA 1
ATOM 2733 C C . GLY B 1 101 ? 14.328 -29.234 -8.891 1 73.81 101 GLY B C 1
ATOM 2734 O O . GLY B 1 101 ? 15.406 -29.734 -8.555 1 73.81 101 GLY B O 1
ATOM 2735 N N . ASP B 1 102 ? 14.258 -28.266 -9.727 1 77.69 102 ASP B N 1
ATOM 2736 C CA . ASP B 1 102 ? 15.438 -27.734 -10.391 1 77.69 102 ASP B CA 1
ATOM 2737 C C . ASP B 1 102 ? 16.281 -26.891 -9.43 1 77.69 102 ASP B C 1
ATOM 2739 O O . ASP B 1 102 ? 15.773 -25.984 -8.781 1 77.69 102 ASP B O 1
ATOM 2743 N N . LYS B 1 103 ? 17.531 -27.234 -9.344 1 84.75 103 LYS B N 1
ATOM 2744 C CA . LYS B 1 103 ? 18.438 -26.609 -8.375 1 84.75 103 LYS B CA 1
ATOM 2745 C C . LYS B 1 103 ? 18.578 -25.109 -8.633 1 84.75 103 LYS B C 1
ATOM 2747 O O . LYS B 1 103 ? 18.578 -24.312 -7.699 1 84.75 103 LYS B O 1
ATOM 2752 N N . GLN B 1 104 ? 18.734 -24.734 -9.883 1 85 104 GLN B N 1
ATOM 2753 C CA . GLN B 1 104 ? 18.891 -23.328 -10.219 1 85 104 GLN B CA 1
ATOM 2754 C C . GLN B 1 104 ? 17.641 -22.531 -9.875 1 85 104 GLN B C 1
ATOM 2756 O O . GLN B 1 104 ? 17.719 -21.438 -9.312 1 85 104 GLN B O 1
ATOM 2761 N N . LEU B 1 105 ? 16.531 -23.062 -10.188 1 84.44 105 LEU B N 1
ATOM 2762 C CA . LEU B 1 105 ? 15.273 -22.406 -9.867 1 84.44 105 LEU B CA 1
ATOM 2763 C C . LEU B 1 105 ? 15.07 -22.312 -8.359 1 84.44 105 LEU B C 1
ATOM 2765 O O . LEU B 1 105 ? 14.586 -21.297 -7.848 1 84.44 105 LEU B O 1
ATOM 2769 N N . LYS B 1 106 ? 15.445 -23.344 -7.699 1 87.31 106 LYS B N 1
ATOM 2770 C CA . LYS B 1 106 ? 15.352 -23.344 -6.242 1 87.31 106 LYS B CA 1
ATOM 2771 C C . LYS B 1 106 ? 16.172 -22.203 -5.641 1 87.31 106 LYS B C 1
ATOM 2773 O O . LYS B 1 106 ? 15.711 -21.531 -4.723 1 87.31 106 LYS B O 1
ATOM 2778 N N . GLU B 1 107 ? 17.281 -22.016 -6.176 1 91.69 107 GLU B N 1
ATOM 2779 C CA . GLU B 1 107 ? 18.141 -20.953 -5.691 1 91.69 107 GLU B CA 1
ATOM 2780 C C . GLU B 1 107 ? 17.531 -19.578 -5.953 1 91.69 107 GLU B C 1
ATOM 2782 O O . GLU B 1 107 ? 17.547 -18.703 -5.082 1 91.69 107 GLU B O 1
ATOM 2787 N N . VAL B 1 108 ? 16.984 -19.406 -7.125 1 91.38 108 VAL B N 1
ATOM 2788 C CA . VAL B 1 108 ? 16.344 -18.141 -7.477 1 91.38 108 VAL B CA 1
ATOM 2789 C C . VAL B 1 108 ? 15.172 -17.875 -6.543 1 91.38 108 VAL B C 1
ATOM 2791 O O . VAL B 1 108 ? 15 -16.766 -6.051 1 91.38 108 VAL B O 1
ATOM 2794 N N . CYS B 1 109 ? 14.43 -18.859 -6.289 1 90.06 109 CYS B N 1
ATOM 2795 C CA . CYS B 1 109 ? 13.281 -18.734 -5.402 1 90.06 109 CYS B CA 1
ATOM 2796 C C . CYS B 1 109 ? 13.727 -18.406 -3.982 1 90.06 109 CYS B C 1
ATOM 2798 O O . CYS B 1 109 ? 13.109 -17.562 -3.314 1 90.06 109 CYS B O 1
ATOM 2800 N N . ASN B 1 110 ? 14.75 -19.047 -3.547 1 93.31 110 ASN B N 1
ATOM 2801 C CA . ASN B 1 110 ? 15.297 -18.781 -2.223 1 93.31 110 ASN B CA 1
ATOM 2802 C C . ASN B 1 110 ? 15.805 -17.344 -2.117 1 93.31 110 ASN B C 1
ATOM 2804 O O . ASN B 1 110 ? 15.562 -16.656 -1.114 1 93.31 110 ASN B O 1
ATOM 2808 N N . ASP B 1 111 ? 16.547 -16.953 -3.127 1 95.19 111 ASP B N 1
ATOM 2809 C CA . ASP B 1 111 ? 17.047 -15.586 -3.16 1 95.19 111 ASP B CA 1
ATOM 2810 C C . ASP B 1 111 ? 15.898 -14.578 -3.15 1 95.19 111 ASP B C 1
ATOM 2812 O O . ASP B 1 111 ? 15.969 -13.555 -2.469 1 95.19 111 ASP B O 1
ATOM 2816 N N . PHE B 1 112 ? 14.922 -14.914 -3.912 1 94.88 112 PHE B N 1
ATOM 2817 C CA . PHE B 1 112 ? 13.711 -14.094 -3.961 1 94.88 112 PHE B CA 1
ATOM 2818 C C . PHE B 1 112 ? 13.078 -13.984 -2.58 1 94.88 112 PHE B C 1
ATOM 2820 O O . PHE B 1 112 ? 12.789 -12.883 -2.107 1 94.88 112 PHE B O 1
ATOM 2827 N N . SER B 1 113 ? 12.898 -15.016 -1.927 1 92.81 113 SER B N 1
ATOM 2828 C CA . SER B 1 113 ? 12.336 -15.062 -0.583 1 92.81 113 SER B CA 1
ATOM 2829 C C . SER B 1 113 ? 13.156 -14.227 0.392 1 92.81 113 SER B C 1
ATOM 2831 O O . SER B 1 113 ? 12.617 -13.375 1.103 1 92.81 113 SER B O 1
ATOM 2833 N N . LYS B 1 114 ? 14.43 -14.422 0.362 1 96.12 114 LYS B N 1
ATOM 2834 C CA . LYS B 1 114 ? 15.32 -13.727 1.282 1 96.12 114 LYS B CA 1
ATOM 2835 C C . LYS B 1 114 ? 15.289 -12.219 1.042 1 96.12 114 LYS B C 1
ATOM 2837 O O . LYS B 1 114 ? 15.273 -11.438 1.992 1 96.12 114 LYS B O 1
ATOM 2842 N N . ALA B 1 115 ? 15.328 -11.891 -0.208 1 97.12 115 ALA B N 1
ATOM 2843 C CA . ALA B 1 115 ? 15.281 -10.469 -0.545 1 97.12 115 ALA B CA 1
ATOM 2844 C C . ALA B 1 115 ? 14.039 -9.812 0.039 1 97.12 115 ALA B C 1
ATOM 2846 O O . ALA B 1 115 ? 14.125 -8.742 0.657 1 97.12 115 ALA B O 1
ATOM 2847 N N . TYR B 1 116 ? 12.914 -10.414 -0.074 1 93.5 116 TYR B N 1
ATOM 2848 C CA . TYR B 1 116 ? 11.664 -9.797 0.369 1 93.5 116 TYR B CA 1
ATOM 2849 C C . TYR B 1 116 ? 11.516 -9.891 1.883 1 93.5 116 TYR B C 1
ATOM 2851 O O . TYR B 1 116 ? 10.844 -9.062 2.498 1 93.5 116 TYR B O 1
ATOM 2859 N N . GLU B 1 117 ? 12.164 -10.867 2.5 1 93.94 117 GLU B N 1
ATOM 2860 C CA . GLU B 1 117 ? 12.25 -10.852 3.957 1 93.94 117 GLU B CA 1
ATOM 2861 C C . GLU B 1 117 ? 13.008 -9.625 4.457 1 93.94 117 GLU B C 1
ATOM 2863 O O . GLU B 1 117 ? 12.578 -8.969 5.402 1 93.94 117 GLU B O 1
ATOM 2868 N N . CYS B 1 118 ? 14.094 -9.375 3.787 1 96.5 118 CYS B N 1
ATOM 2869 C CA . CYS B 1 118 ? 14.906 -8.219 4.148 1 96.5 118 CYS B CA 1
ATOM 2870 C C . CYS B 1 118 ? 14.148 -6.922 3.885 1 96.5 118 CYS B C 1
ATOM 2872 O O . CYS B 1 118 ? 14.195 -5.992 4.695 1 96.5 118 CYS B O 1
ATOM 2874 N N . ILE B 1 119 ? 13.453 -6.867 2.762 1 94.56 119 ILE B N 1
ATOM 2875 C CA . ILE B 1 119 ? 12.664 -5.684 2.445 1 94.56 119 ILE B CA 1
ATOM 2876 C C . ILE B 1 119 ? 11.586 -5.48 3.514 1 94.56 119 ILE B C 1
ATOM 2878 O O . ILE B 1 119 ? 11.328 -4.348 3.934 1 94.56 119 ILE B O 1
ATOM 2882 N N . SER B 1 120 ? 10.953 -6.543 3.98 1 91.12 120 SER B N 1
ATOM 2883 C CA . SER B 1 120 ? 9.969 -6.457 5.047 1 91.12 120 SER B CA 1
ATOM 2884 C C . SER B 1 120 ? 10.57 -5.887 6.324 1 91.12 120 SER B C 1
ATOM 2886 O O . SER B 1 120 ? 9.961 -5.055 6.992 1 91.12 120 SER B O 1
ATOM 2888 N N . GLU B 1 121 ? 11.75 -6.32 6.648 1 93.31 121 GLU B N 1
ATOM 2889 C CA . GLU B 1 121 ? 12.445 -5.801 7.824 1 93.31 121 GLU B CA 1
ATOM 2890 C C . GLU B 1 121 ? 12.711 -4.305 7.691 1 93.31 121 GLU B C 1
ATOM 2892 O O . GLU B 1 121 ? 12.516 -3.547 8.648 1 93.31 121 GLU B O 1
ATOM 2897 N N . ASP B 1 122 ? 13.18 -3.947 6.531 1 94.38 122 ASP B N 1
ATOM 2898 C CA . ASP B 1 122 ? 13.445 -2.533 6.297 1 94.38 122 ASP B CA 1
ATOM 2899 C C . ASP B 1 122 ? 12.156 -1.715 6.332 1 94.38 122 ASP B C 1
ATOM 2901 O O . ASP B 1 122 ? 12.164 -0.558 6.758 1 94.38 122 ASP B O 1
ATOM 2905 N N . LYS B 1 123 ? 11.117 -2.324 5.832 1 91.38 123 LYS B N 1
ATOM 2906 C CA . LYS B 1 123 ? 9.828 -1.646 5.918 1 91.38 123 LYS B CA 1
ATOM 2907 C C . LYS B 1 123 ? 9.43 -1.405 7.371 1 91.38 123 LYS B C 1
ATOM 2909 O O . LYS B 1 123 ? 8.922 -0.335 7.711 1 91.38 123 LYS B O 1
ATOM 2914 N N . ARG B 1 124 ? 9.648 -2.348 8.258 1 89.56 124 ARG B N 1
ATOM 2915 C CA . ARG B 1 124 ? 9.359 -2.182 9.68 1 89.56 124 ARG B CA 1
ATOM 2916 C C . ARG B 1 124 ? 10.188 -1.042 10.273 1 89.56 124 ARG B C 1
ATOM 2918 O O . ARG B 1 124 ? 9.672 -0.243 11.062 1 89.56 124 ARG B O 1
ATOM 2925 N N . LYS B 1 125 ? 11.414 -0.952 9.883 1 94.19 125 LYS B N 1
ATOM 2926 C CA . LYS B 1 125 ? 12.273 0.137 10.344 1 94.19 125 LYS B CA 1
ATOM 2927 C C . LYS B 1 125 ? 11.758 1.487 9.852 1 94.19 125 LYS B C 1
ATOM 2929 O O . LYS B 1 125 ? 11.75 2.465 10.602 1 94.19 125 LYS B O 1
ATOM 2934 N N . MET B 1 126 ? 11.406 1.484 8.562 1 93.31 126 MET B N 1
ATOM 2935 C CA . MET B 1 126 ? 10.82 2.711 8.023 1 93.31 126 MET B CA 1
ATOM 2936 C C . MET B 1 126 ? 9.594 3.125 8.836 1 93.31 126 MET B C 1
ATOM 2938 O O . MET B 1 126 ? 9.438 4.297 9.172 1 93.31 126 MET B O 1
ATOM 2942 N N . ASN B 1 127 ? 8.766 2.125 9.148 1 89.19 127 ASN B N 1
ATOM 2943 C CA . ASN B 1 127 ? 7.535 2.404 9.883 1 89.19 127 ASN B CA 1
ATOM 2944 C C . ASN B 1 127 ? 7.824 2.912 11.297 1 89.19 127 ASN B C 1
ATOM 2946 O O . ASN B 1 127 ? 7.094 3.756 11.82 1 89.19 127 ASN B O 1
ATOM 2950 N N . GLU B 1 128 ? 8.859 2.432 11.867 1 93.25 128 GLU B N 1
ATOM 2951 C CA . GLU B 1 128 ? 9.273 2.938 13.172 1 93.25 128 GLU B CA 1
ATOM 2952 C C . GLU B 1 128 ? 9.672 4.406 13.094 1 93.25 128 GLU B C 1
ATOM 2954 O O . GLU B 1 128 ? 9.227 5.223 13.898 1 93.25 128 GLU B O 1
ATOM 2959 N N . LYS B 1 129 ? 10.469 4.73 12.141 1 95.38 129 LYS B N 1
ATOM 2960 C CA . LYS B 1 129 ? 10.891 6.117 11.953 1 95.38 129 LYS B CA 1
ATOM 2961 C C . LYS B 1 129 ? 9.703 7.016 11.625 1 95.38 129 LYS B C 1
ATOM 2963 O O . LYS B 1 129 ? 9.625 8.148 12.109 1 95.38 129 LYS B O 1
ATOM 2968 N N . MET B 1 130 ? 8.82 6.477 10.812 1 92.31 130 MET B N 1
ATOM 2969 C CA . MET B 1 130 ? 7.605 7.223 10.492 1 92.31 130 MET B CA 1
ATOM 2970 C C . MET B 1 130 ? 6.75 7.418 11.734 1 92.31 130 MET B C 1
ATOM 2972 O O . MET B 1 130 ? 6.102 8.453 11.891 1 92.31 130 MET B O 1
ATOM 2976 N N . GLY B 1 131 ? 6.75 6.418 12.57 1 92.06 131 GLY B N 1
ATOM 2977 C CA . GLY B 1 131 ? 6.074 6.551 13.852 1 92.06 131 GLY B CA 1
ATOM 2978 C C . GLY B 1 131 ? 6.613 7.691 14.695 1 92.06 131 GLY B C 1
ATOM 2979 O O . GLY B 1 131 ? 5.844 8.438 15.297 1 92.06 131 GLY B O 1
ATOM 2980 N N . ASP B 1 132 ? 7.91 7.863 14.711 1 94.25 132 ASP B N 1
ATOM 2981 C CA . ASP B 1 132 ? 8.547 8.969 15.422 1 94.25 132 ASP B CA 1
ATOM 2982 C C . ASP B 1 132 ? 8.117 10.312 14.844 1 94.25 132 ASP B C 1
ATOM 2984 O O . ASP B 1 132 ? 7.84 11.258 15.586 1 94.25 132 ASP B O 1
ATOM 2988 N N . ILE B 1 133 ? 8.109 10.352 13.555 1 93.25 133 ILE B N 1
ATOM 2989 C CA . ILE B 1 133 ? 7.695 11.57 12.875 1 93.25 133 ILE B CA 1
ATOM 2990 C C . ILE B 1 133 ? 6.242 11.891 13.227 1 93.25 133 ILE B C 1
ATOM 2992 O O . ILE B 1 133 ? 5.895 13.047 13.484 1 93.25 133 ILE B O 1
ATOM 2996 N N . PHE B 1 134 ? 5.434 10.852 13.273 1 90.69 134 PHE B N 1
ATOM 2997 C CA . PHE B 1 134 ? 4.027 11.016 13.625 1 90.69 134 PHE B CA 1
ATOM 2998 C C . PHE B 1 134 ? 3.887 11.578 15.039 1 90.69 134 PHE B C 1
ATOM 3000 O O . PHE B 1 134 ? 3.053 12.453 15.281 1 90.69 134 PHE B O 1
ATOM 3007 N N . GLU B 1 135 ? 4.703 11.086 15.906 1 91.44 135 GLU B N 1
ATOM 3008 C CA . GLU B 1 135 ? 4.68 11.586 17.281 1 91.44 135 GLU B CA 1
ATOM 3009 C C . GLU B 1 135 ? 5.105 13.055 17.344 1 91.44 135 GLU B C 1
ATOM 3011 O O . GLU B 1 135 ? 4.512 13.852 18.062 1 91.44 135 GLU B O 1
ATOM 3016 N N . GLU B 1 136 ? 6.141 13.359 16.625 1 91.06 136 GLU B N 1
ATOM 3017 C CA . GLU B 1 136 ? 6.566 14.75 16.547 1 91.06 136 GLU B CA 1
ATOM 3018 C C . GLU B 1 136 ? 5.434 15.641 16.047 1 91.06 136 GLU B C 1
ATOM 3020 O O . GLU B 1 136 ? 5.195 16.719 16.594 1 91.06 136 GLU B O 1
ATOM 3025 N N . LEU B 1 137 ? 4.75 15.172 15.031 1 90.31 137 LEU B N 1
ATOM 3026 C CA . LEU B 1 137 ? 3.627 15.922 14.484 1 90.31 137 LEU B CA 1
ATOM 3027 C C . LEU B 1 137 ? 2.49 16.016 15.492 1 90.31 137 LEU B C 1
ATOM 3029 O O . LEU B 1 137 ? 1.818 17.047 15.578 1 90.31 137 LEU B O 1
ATOM 3033 N N . SER B 1 138 ? 2.334 15.023 16.312 1 89.06 138 SER B N 1
ATOM 3034 C CA . SER B 1 138 ? 1.298 15.023 17.344 1 89.06 138 SER B CA 1
ATOM 3035 C C . SER B 1 138 ? 1.584 16.062 18.422 1 89.06 138 SER B C 1
ATOM 3037 O O . SER B 1 138 ? 0.665 16.719 18.922 1 89.06 138 SER B O 1
ATOM 3039 N N . ILE B 1 139 ? 2.832 16.188 18.719 1 89.75 139 ILE B N 1
ATOM 3040 C CA . ILE B 1 139 ? 3.238 17.203 19.688 1 89.75 139 ILE B CA 1
ATOM 3041 C C . ILE B 1 139 ? 2.932 18.594 19.141 1 89.75 139 ILE B C 1
ATOM 3043 O O . ILE B 1 139 ? 2.41 19.453 19.859 1 89.75 139 ILE B O 1
ATOM 3047 N N . LEU B 1 140 ? 3.258 18.781 17.906 1 87.81 140 LEU B N 1
ATOM 3048 C CA . LEU B 1 140 ? 2.957 20.062 17.25 1 87.81 140 LEU B CA 1
ATOM 3049 C C . LEU B 1 140 ? 1.455 20.312 17.234 1 87.81 140 LEU B C 1
ATOM 3051 O O . LEU B 1 140 ? 1.012 21.453 17.453 1 87.81 140 LEU B O 1
ATOM 3055 N N . LYS B 1 141 ? 0.706 19.344 17.062 1 88.06 141 LYS B N 1
ATOM 3056 C CA . LYS B 1 141 ? -0.749 19.469 17.031 1 88.06 141 LYS B CA 1
ATOM 3057 C C . LYS B 1 141 ? -1.287 19.859 18.406 1 88.06 141 LYS B C 1
ATOM 3059 O O . LYS B 1 141 ? -2.252 20.609 18.516 1 88.06 141 LYS B O 1
ATOM 3064 N N . LYS B 1 142 ? -0.696 19.312 19.391 1 90.62 142 LYS B N 1
ATOM 3065 C CA . LYS B 1 142 ? -1.089 19.688 20.734 1 90.62 142 LYS B CA 1
ATOM 3066 C C . LYS B 1 142 ? -0.836 21.172 20.984 1 90.62 142 LYS B C 1
ATOM 3068 O O . LYS B 1 142 ? -1.655 21.859 21.594 1 90.62 142 LYS B O 1
ATOM 3073 N N . LYS B 1 143 ? 0.276 21.609 20.484 1 90.38 143 LYS B N 1
ATOM 3074 C CA . LYS B 1 143 ? 0.568 23.031 20.594 1 90.38 143 LYS B CA 1
ATOM 3075 C C . LYS B 1 143 ? -0.465 23.859 19.828 1 90.38 143 LYS B C 1
ATOM 3077 O O . LYS B 1 143 ? -0.877 24.922 20.297 1 90.38 143 LYS B O 1
ATOM 3082 N N . CYS B 1 144 ? -0.821 23.344 18.703 1 91.19 144 CYS B N 1
ATOM 3083 C CA . CYS B 1 144 ? -1.858 24.016 17.938 1 91.19 144 CYS B CA 1
ATOM 3084 C C . CYS B 1 144 ? -3.156 24.109 18.734 1 91.19 144 CYS B C 1
ATOM 3086 O O . CYS B 1 144 ? -3.838 25.141 18.703 1 91.19 144 CYS B O 1
ATOM 3088 N N . LYS B 1 145 ? -3.518 23.062 19.406 1 92.56 145 LYS B N 1
ATOM 3089 C CA . LYS B 1 145 ? -4.734 23.047 20.203 1 92.56 145 LYS B CA 1
ATOM 3090 C C . LYS B 1 145 ? -4.688 24.141 21.281 1 92.56 145 LYS B C 1
ATOM 3092 O O . LYS B 1 145 ? -5.691 24.797 21.547 1 92.56 145 LYS B O 1
ATOM 3097 N N . GLN B 1 146 ? -3.561 24.281 21.844 1 94.62 146 GLN B N 1
ATOM 3098 C CA . GLN B 1 146 ? -3.381 25.312 22.859 1 94.62 146 GLN B CA 1
ATOM 3099 C C . GLN B 1 146 ? -3.547 26.703 22.25 1 94.62 146 GLN B C 1
ATOM 3101 O O . GLN B 1 146 ? -4.242 27.547 22.828 1 94.62 146 GLN B O 1
ATOM 3106 N N . ILE B 1 147 ? -2.908 26.922 21.156 1 94.88 147 ILE B N 1
ATOM 3107 C CA . ILE B 1 147 ? -3.002 28.203 20.484 1 94.88 147 ILE B CA 1
ATOM 3108 C C . ILE B 1 147 ? -4.449 28.469 20.078 1 94.88 147 ILE B C 1
ATOM 3110 O O . ILE B 1 147 ? -4.949 29.594 20.219 1 94.88 147 ILE B O 1
ATOM 3114 N N . ASP B 1 148 ? -5.113 27.453 19.609 1 94.56 148 ASP B N 1
ATOM 3115 C CA . ASP B 1 148 ? -6.508 27.594 19.219 1 94.56 148 ASP B CA 1
ATOM 3116 C C . ASP B 1 148 ? -7.391 27.953 20.406 1 94.56 148 ASP B C 1
ATOM 3118 O O . ASP B 1 148 ? -8.344 28.719 20.281 1 94.56 148 ASP B O 1
ATOM 3122 N N . HIS B 1 149 ? -7.113 27.391 21.484 1 95.06 149 HIS B N 1
ATOM 3123 C CA . HIS B 1 149 ? -7.84 27.734 22.703 1 95.06 149 HIS B CA 1
ATOM 3124 C C . HIS B 1 149 ? -7.633 29.203 23.078 1 95.06 149 HIS B C 1
ATOM 3126 O O . HIS B 1 149 ? -8.586 29.891 23.438 1 95.06 149 HIS B O 1
ATOM 3132 N N . GLN B 1 150 ? -6.449 29.625 22.938 1 96 150 GLN B N 1
ATOM 3133 C CA . GLN B 1 150 ? -6.145 31.016 23.219 1 96 150 GLN B CA 1
ATOM 3134 C C . GLN B 1 150 ? -6.848 31.953 22.234 1 96 150 GLN B C 1
ATOM 3136 O O . GLN B 1 150 ? -7.383 33 22.625 1 96 150 GLN B O 1
ATOM 3141 N N . ARG B 1 151 ? -6.832 31.547 21 1 96 151 ARG B N 1
ATOM 3142 C CA . ARG B 1 151 ? -7.523 32.344 19.984 1 96 151 ARG B CA 1
ATOM 3143 C C . ARG B 1 151 ? -9.016 32.438 20.297 1 96 151 ARG B C 1
ATOM 3145 O O . ARG B 1 151 ? -9.609 33.5 20.125 1 96 151 ARG B O 1
ATOM 3152 N N . LYS B 1 152 ? -9.656 31.391 20.719 1 93.62 152 LYS B N 1
ATOM 3153 C CA . LYS B 1 152 ? -11.062 31.406 21.125 1 93.62 152 LYS B CA 1
ATOM 3154 C C . LYS B 1 152 ? -11.281 32.375 22.297 1 93.62 152 LYS B C 1
ATOM 3156 O O . LYS B 1 152 ? -12.258 33.094 22.328 1 93.62 152 LYS B O 1
ATOM 3161 N N . THR B 1 153 ? -10.375 32.344 23.234 1 94.94 153 THR B N 1
ATOM 3162 C CA . THR B 1 153 ? -10.453 33.25 24.391 1 94.94 153 THR B CA 1
ATOM 3163 C C . THR B 1 153 ? -10.391 34.688 23.922 1 94.94 153 THR B C 1
ATOM 3165 O O . THR B 1 153 ? -11.156 35.531 24.406 1 94.94 153 THR B O 1
ATOM 3168 N N . VAL B 1 154 ? -9.5 34.969 23 1 95.88 154 VAL B N 1
ATOM 3169 C CA . VAL B 1 154 ? -9.383 36.312 22.438 1 95.88 154 VAL B CA 1
ATOM 3170 C C . VAL B 1 154 ? -10.711 36.719 21.812 1 95.88 154 VAL B C 1
ATOM 3172 O O . VAL B 1 154 ? -11.195 37.844 22.062 1 95.88 154 VAL B O 1
ATOM 3175 N N . ASN B 1 155 ? -11.297 35.875 21.047 1 92.44 155 ASN B N 1
ATOM 3176 C CA . ASN B 1 155 ? -12.562 36.156 20.391 1 92.44 155 ASN B CA 1
ATOM 3177 C C . ASN B 1 155 ? -13.672 36.438 21.406 1 92.44 155 ASN B C 1
ATOM 3179 O O . ASN B 1 155 ? -14.477 37.344 21.234 1 92.44 155 ASN B O 1
ATOM 3183 N N . ASN B 1 156 ? -13.711 35.656 22.453 1 92.12 156 ASN B N 1
ATOM 3184 C CA . ASN B 1 156 ? -14.719 35.812 23.5 1 92.12 156 ASN B CA 1
ATOM 3185 C C . ASN B 1 156 ? -14.547 37.125 24.234 1 92.12 156 ASN B C 1
ATOM 3187 O O . ASN B 1 156 ? -15.523 37.844 24.469 1 92.12 156 ASN B O 1
ATOM 3191 N N . LEU B 1 157 ? -13.32 37.406 24.594 1 93.94 157 LEU B N 1
ATOM 3192 C CA . LEU B 1 157 ? -13.023 38.656 25.297 1 93.94 157 LEU B CA 1
ATOM 3193 C C . LEU B 1 157 ? -13.398 39.875 24.438 1 93.94 157 LEU B C 1
ATOM 3195 O O . LEU B 1 157 ? -13.984 40.844 24.938 1 93.94 157 LEU B O 1
ATOM 3199 N N . ARG B 1 158 ? -13.023 39.75 23.141 1 94.31 158 ARG B N 1
ATOM 3200 C CA . ARG B 1 158 ? -13.328 40.844 22.219 1 94.31 158 ARG B CA 1
ATOM 3201 C C . ARG B 1 158 ? -14.836 41.031 22.094 1 94.31 158 ARG B C 1
ATOM 3203 O O . ARG B 1 158 ? -15.328 42.156 22.094 1 94.31 158 ARG B O 1
ATOM 3210 N N . TYR B 1 159 ? -15.516 39.938 22 1 92.06 159 TYR B N 1
ATOM 3211 C CA . TYR B 1 159 ? -16.969 39.969 21.906 1 92.06 159 TYR B CA 1
ATOM 3212 C C . TYR B 1 159 ? -17.594 40.625 23.141 1 92.06 159 TYR B C 1
ATOM 3214 O O . TYR B 1 159 ? -18.453 41.5 23.031 1 92.06 159 TYR B O 1
ATOM 3222 N N . ASP B 1 160 ? -17.219 40.188 24.312 1 90.56 160 ASP B N 1
ATOM 3223 C CA . ASP B 1 160 ? -17.766 40.688 25.578 1 90.56 160 ASP B CA 1
ATOM 3224 C C . ASP B 1 160 ? -17.484 42.188 25.719 1 90.56 160 ASP B C 1
ATOM 3226 O O . ASP B 1 160 ? -18.359 42.969 26.141 1 90.56 160 ASP B O 1
ATOM 3230 N N . LEU B 1 161 ? -16.281 42.531 25.344 1 92.06 161 LEU B N 1
ATOM 3231 C CA . LEU B 1 161 ? -15.906 43.938 25.438 1 92.06 161 LEU B CA 1
ATOM 3232 C C . LEU B 1 161 ? -16.734 44.812 24.469 1 92.06 161 LEU B C 1
ATOM 3234 O O . LEU B 1 161 ? -17.25 45.844 24.859 1 92.06 161 LEU B O 1
ATOM 3238 N N . GLU B 1 162 ? -16.859 44.25 23.266 1 92.06 162 GLU B N 1
ATOM 3239 C CA . GLU B 1 162 ? -17.625 45 22.266 1 92.06 162 GLU B CA 1
ATOM 3240 C C . GLU B 1 162 ? -19.094 45.125 22.688 1 92.06 162 GLU B C 1
ATOM 3242 O O . GLU B 1 162 ? -19.688 46.188 22.484 1 92.06 162 GLU B O 1
ATOM 3247 N N . GLU B 1 163 ? -19.641 44.125 23.203 1 88 163 GLU B N 1
ATOM 3248 C CA . GLU B 1 163 ? -21.031 44.156 23.672 1 88 163 GLU B CA 1
ATOM 3249 C C . GLU B 1 163 ? -21.219 45.25 24.734 1 88 163 GLU B C 1
ATOM 3251 O O . GLU B 1 163 ? -22.203 45.969 24.703 1 88 163 GLU B O 1
ATOM 3256 N N . ILE B 1 164 ? -20.312 45.344 25.656 1 88.69 164 ILE B N 1
ATOM 3257 C CA . ILE B 1 164 ? -20.391 46.344 26.719 1 88.69 164 ILE B CA 1
ATOM 3258 C C . ILE B 1 164 ? -20.234 47.75 26.141 1 88.69 164 ILE B C 1
ATOM 3260 O O . ILE B 1 164 ? -20.984 48.656 26.516 1 88.69 164 ILE B O 1
ATOM 3264 N N . LEU B 1 165 ? -19.312 47.875 25.203 1 89.19 165 LEU B N 1
ATOM 3265 C CA . LEU B 1 165 ? -19.031 49.188 24.625 1 89.19 165 LEU B CA 1
ATOM 3266 C C . LEU B 1 165 ? -20.203 49.656 23.781 1 89.19 165 LEU B C 1
ATOM 3268 O O . LEU B 1 165 ? -20.422 50.875 23.688 1 89.19 165 LEU B O 1
ATOM 3272 N N . GLN B 1 166 ? -20.844 48.688 23.25 1 87.75 166 GLN B N 1
ATOM 3273 C CA . GLN B 1 166 ? -21.984 49.094 22.422 1 87.75 166 GLN B CA 1
ATOM 3274 C C . GLN B 1 166 ? -23.25 49.25 23.266 1 87.75 166 GLN B C 1
ATOM 3276 O O . GLN B 1 166 ? -24.234 49.844 22.828 1 87.75 166 GLN B O 1
ATOM 3281 N N . SER B 1 167 ? -23.141 48.5 24.375 1 80 167 SER B N 1
ATOM 3282 C CA . SER B 1 167 ? -24.312 48.562 25.25 1 80 167 SER B CA 1
ATOM 3283 C C . SER B 1 167 ? -24.297 49.812 26.109 1 80 167 SER B C 1
ATOM 3285 O O . SER B 1 167 ? -23.234 50.406 26.328 1 80 167 SER B O 1
ATOM 3287 N N . ASN B 1 168 ? -25.062 50.906 26.031 1 70.44 168 ASN B N 1
ATOM 3288 C CA . ASN B 1 168 ? -25.219 52.094 26.844 1 70.44 168 ASN B CA 1
ATOM 3289 C C . ASN B 1 168 ? -25.141 51.781 28.328 1 70.44 168 ASN B C 1
ATOM 3291 O O . ASN B 1 168 ? -25.672 52.5 29.156 1 70.44 168 ASN B O 1
ATOM 3295 N N . ILE B 1 169 ? -24.562 50.625 28.688 1 68.06 169 ILE B N 1
ATOM 3296 C CA . ILE B 1 169 ? -24.5 50.25 30.094 1 68.06 169 ILE B CA 1
ATOM 3297 C C . ILE B 1 169 ? -23.156 50.688 30.688 1 68.06 169 ILE B C 1
ATOM 3299 O O . ILE B 1 169 ? -22.109 50.406 30.094 1 68.06 169 ILE B O 1
ATOM 3303 N N . TYR B 1 170 ? -23.219 51.5 31.812 1 70 170 TYR B N 1
ATOM 3304 C CA . TYR B 1 170 ? -22.031 52 32.469 1 70 170 TYR B CA 1
ATOM 3305 C C . TYR B 1 170 ? -21.406 50.969 33.375 1 70 170 TYR B C 1
ATOM 3307 O O . TYR B 1 170 ? -21.844 50.781 34.5 1 70 170 TYR B O 1
ATOM 3315 N N . LYS B 1 171 ? -20.469 50.156 32.969 1 81.81 171 LYS B N 1
ATOM 3316 C CA . LYS B 1 171 ? -19.688 49.188 33.719 1 81.81 171 LYS B CA 1
ATOM 3317 C C . LYS B 1 171 ? -18.188 49.406 33.531 1 81.81 171 LYS B C 1
ATOM 3319 O O . LYS B 1 171 ? -17.484 48.562 32.969 1 81.81 171 LYS B O 1
ATOM 3324 N N . GLU B 1 172 ? -17.672 50.5 34.125 1 83.81 172 GLU B N 1
ATOM 3325 C CA . GLU B 1 172 ? -16.312 50.969 33.844 1 83.81 172 GLU B CA 1
ATOM 3326 C C . GLU B 1 172 ? -15.266 49.969 34.312 1 83.81 172 GLU B C 1
ATOM 3328 O O . GLU B 1 172 ? -14.305 49.688 33.625 1 83.81 172 GLU B O 1
ATOM 3333 N N . ASP B 1 173 ? -15.547 49.375 35.469 1 88.25 173 ASP B N 1
ATOM 3334 C CA . ASP B 1 173 ? -14.594 48.375 36.031 1 88.25 173 ASP B CA 1
ATOM 3335 C C . ASP B 1 173 ? -14.523 47.156 35.125 1 88.25 173 ASP B C 1
ATOM 3337 O O . ASP B 1 173 ? -13.438 46.625 34.875 1 88.25 173 ASP B O 1
ATOM 3341 N N . GLN B 1 174 ? -15.68 46.719 34.719 1 90.44 174 GLN B N 1
ATOM 3342 C CA . GLN B 1 174 ? -15.734 45.531 33.844 1 90.44 174 GLN B CA 1
ATOM 3343 C C . GLN B 1 174 ? -15.086 45.812 32.5 1 90.44 174 GLN B C 1
ATOM 3345 O O . GLN B 1 174 ? -14.375 44.969 31.938 1 90.44 174 GLN B O 1
ATOM 3350 N N . LYS B 1 175 ? -15.312 46.969 32 1 90.81 175 LYS B N 1
ATOM 3351 C CA . LYS B 1 175 ? -14.727 47.406 30.734 1 90.81 175 LYS B CA 1
ATOM 3352 C C . LYS B 1 175 ? -13.203 47.406 30.812 1 90.81 175 LYS B C 1
ATOM 3354 O O . LYS B 1 175 ? -12.531 46.875 29.938 1 90.81 175 LYS B O 1
ATOM 3359 N N . GLU B 1 176 ? -12.75 48.031 31.891 1 91.81 176 GLU B N 1
ATOM 3360 C CA . GLU B 1 176 ? -11.305 48.125 32.062 1 91.81 176 GLU B CA 1
ATOM 3361 C C . GLU B 1 176 ? -10.656 46.75 32.219 1 91.81 176 GLU B C 1
ATOM 3363 O O . GLU B 1 176 ? -9.586 46.5 31.656 1 91.81 176 GLU B O 1
ATOM 3368 N N . ASN B 1 177 ? -11.352 45.875 32.906 1 94.31 177 ASN B N 1
ATOM 3369 C CA . ASN B 1 177 ? -10.852 44.531 33.094 1 94.31 177 ASN B CA 1
ATOM 3370 C C . ASN B 1 177 ? -10.828 43.75 31.781 1 94.31 177 ASN B C 1
ATOM 3372 O O . ASN B 1 177 ? -9.852 43.062 31.469 1 94.31 177 ASN B O 1
ATOM 3376 N N . LEU B 1 178 ? -11.852 43.844 31.016 1 94.44 178 LEU B N 1
ATOM 3377 C CA . LEU B 1 178 ? -11.945 43.156 29.734 1 94.44 178 LEU B CA 1
ATOM 3378 C C . LEU B 1 178 ? -10.93 43.719 28.734 1 94.44 178 LEU B C 1
ATOM 3380 O O . LEU B 1 178 ? -10.328 42.969 27.969 1 94.44 178 LEU B O 1
ATOM 3384 N N . GLU B 1 179 ? -10.742 45.031 28.703 1 94.19 179 GLU B N 1
ATOM 3385 C CA . GLU B 1 179 ? -9.758 45.656 27.828 1 94.19 179 GLU B CA 1
ATOM 3386 C C . GLU B 1 179 ? -8.352 45.156 28.141 1 94.19 179 GLU B C 1
ATOM 3388 O O . GLU B 1 179 ? -7.59 44.844 27.219 1 94.19 179 GLU B O 1
ATOM 3393 N N . LYS B 1 180 ? -8.047 45.156 29.422 1 95.88 180 LYS B N 1
ATOM 3394 C CA . LYS B 1 180 ? -6.73 44.688 29.844 1 95.88 180 LYS B CA 1
ATOM 3395 C C . LYS B 1 180 ? -6.527 43.219 29.453 1 95.88 180 LYS B C 1
ATOM 3397 O O . LYS B 1 180 ? -5.492 42.844 28.891 1 95.88 180 LYS B O 1
ATOM 3402 N N . LYS B 1 181 ? -7.508 42.375 29.719 1 96.44 181 LYS B N 1
ATOM 3403 C CA . LYS B 1 181 ? -7.418 40.969 29.422 1 96.44 181 LYS B CA 1
ATOM 3404 C C . LYS B 1 181 ? -7.316 40.719 27.922 1 96.44 181 LYS B C 1
ATOM 3406 O O . LYS B 1 181 ? -6.551 39.875 27.469 1 96.44 181 LYS B O 1
ATOM 3411 N N . LEU B 1 182 ? -8.109 41.406 27.109 1 97.06 182 LEU B N 1
ATOM 3412 C CA . LEU B 1 182 ? -8.062 41.312 25.656 1 97.06 182 LEU B CA 1
ATOM 3413 C C . LEU B 1 182 ? -6.688 41.688 25.125 1 97.06 182 LEU B C 1
ATOM 3415 O O . LEU B 1 182 ? -6.117 40.969 24.312 1 97.06 182 LEU B O 1
ATOM 3419 N N . GLY B 1 183 ? -6.172 42.812 25.578 1 96.12 183 GLY B N 1
ATOM 3420 C CA . GLY B 1 183 ? -4.852 43.25 25.156 1 96.12 183 GLY B CA 1
ATOM 3421 C C . GLY B 1 183 ? -3.758 42.25 25.484 1 96.12 183 GLY B C 1
ATOM 3422 O O . GLY B 1 183 ? -2.977 41.875 24.609 1 96.12 183 GLY B O 1
ATOM 3423 N N . GLU B 1 184 ? -3.77 41.688 26.719 1 96.25 184 GLU B N 1
ATOM 3424 C CA . GLU B 1 184 ? -2.754 40.75 27.172 1 96.25 184 GLU B CA 1
ATOM 3425 C C . GLU B 1 184 ? -2.871 39.438 26.422 1 96.25 184 GLU B C 1
ATOM 3427 O O . GLU B 1 184 ? -1.872 38.875 25.938 1 96.25 184 GLU B O 1
ATOM 3432 N N . THR B 1 185 ? -4.07 38.938 26.328 1 96.88 185 THR B N 1
ATOM 3433 C CA . THR B 1 185 ? -4.297 37.625 25.719 1 96.88 185 THR B CA 1
ATOM 3434 C C . THR B 1 185 ? -4.027 37.688 24.219 1 96.88 185 THR B C 1
ATOM 3436 O O . THR B 1 185 ? -3.461 36.75 23.641 1 96.88 185 THR B O 1
ATOM 3439 N N . SER B 1 186 ? -4.488 38.719 23.547 1 97.69 186 SER B N 1
ATOM 3440 C CA . SER B 1 186 ? -4.293 38.844 22.094 1 97.69 186 SER B CA 1
ATOM 3441 C C . SER B 1 186 ? -2.814 38.969 21.75 1 97.69 186 SER B C 1
ATOM 3443 O O . SER B 1 186 ? -2.346 38.406 20.766 1 97.69 186 SER B O 1
ATOM 3445 N N . GLU B 1 187 ? -2.041 39.75 22.531 1 96.38 187 GLU B N 1
ATOM 3446 C CA . GLU B 1 187 ? -0.608 39.906 22.312 1 96.38 187 GLU B CA 1
ATOM 3447 C C . GLU B 1 187 ? 0.128 38.594 22.516 1 96.38 187 GLU B C 1
ATOM 3449 O O . GLU B 1 187 ? 0.992 38.219 21.719 1 96.38 187 GLU B O 1
ATOM 3454 N N . LYS B 1 188 ? -0.228 37.938 23.578 1 96.56 188 LYS B N 1
ATOM 3455 C CA . LYS B 1 188 ? 0.379 36.625 23.859 1 96.56 188 LYS B CA 1
ATOM 3456 C C . LYS B 1 188 ? 0.083 35.625 22.734 1 96.56 188 LYS B C 1
ATOM 3458 O O . LYS B 1 188 ? 0.974 34.906 22.297 1 96.56 188 LYS B O 1
ATOM 3463 N N . THR B 1 189 ? -1.163 35.594 22.344 1 97.12 189 THR B N 1
ATOM 3464 C CA . THR B 1 189 ? -1.579 34.688 21.281 1 97.12 189 THR B CA 1
ATOM 3465 C C . THR B 1 189 ? -0.838 35.031 19.984 1 97.12 189 THR B C 1
ATOM 3467 O O . THR B 1 189 ? -0.419 34.094 19.266 1 97.12 189 THR B O 1
ATOM 3470 N N . LEU B 1 190 ? -0.706 36.281 19.672 1 96 190 LEU B N 1
ATOM 3471 C CA . LEU B 1 190 ? 0.021 36.75 18.484 1 96 190 LEU B CA 1
ATOM 3472 C C . LEU B 1 190 ? 1.453 36.219 18.5 1 96 190 LEU B C 1
ATOM 3474 O O . LEU B 1 190 ? 1.937 35.688 17.484 1 96 190 LEU B O 1
ATOM 3478 N N . VAL B 1 191 ? 2.123 36.281 19.656 1 93.38 191 VAL B N 1
ATOM 3479 C CA . VAL B 1 191 ? 3.504 35.812 19.797 1 93.38 191 VAL B CA 1
ATOM 3480 C C . VAL B 1 191 ? 3.574 34.312 19.641 1 93.38 191 VAL B C 1
ATOM 3482 O O . VAL B 1 191 ? 4.457 33.781 18.953 1 93.38 191 VAL B O 1
ATOM 3485 N N . GLU B 1 192 ? 2.674 33.625 20.219 1 92.62 192 GLU B N 1
ATOM 3486 C CA . GLU B 1 192 ? 2.67 32.188 20.141 1 92.62 192 GLU B CA 1
ATOM 3487 C C . GLU B 1 192 ? 2.418 31.688 18.719 1 92.62 192 GLU B C 1
ATOM 3489 O O . GLU B 1 192 ? 3.031 30.719 18.266 1 92.62 192 GLU B O 1
ATOM 3494 N N . MET B 1 193 ? 1.458 32.344 18.047 1 90.88 193 MET B N 1
ATOM 3495 C CA . MET B 1 193 ? 1.231 32 16.641 1 90.88 193 MET B CA 1
ATOM 3496 C C . MET B 1 193 ? 2.49 32.25 15.812 1 90.88 193 MET B C 1
ATOM 3498 O O . MET B 1 193 ? 2.85 31.422 14.969 1 90.88 193 MET B O 1
ATOM 3502 N N . ASP B 1 194 ? 3.182 33.312 16.047 1 86.69 194 ASP B N 1
ATOM 3503 C CA . ASP B 1 194 ? 4.395 33.688 15.328 1 86.69 194 ASP B CA 1
ATOM 3504 C C . ASP B 1 194 ? 5.516 32.688 15.602 1 86.69 194 ASP B C 1
ATOM 3506 O O . ASP B 1 194 ? 6.207 32.25 14.672 1 86.69 194 ASP B O 1
ATOM 3510 N N . GLU B 1 195 ? 5.707 32.312 16.875 1 84.56 195 GLU B N 1
ATOM 3511 C CA . GLU B 1 195 ? 6.727 31.344 17.25 1 84.56 195 GLU B CA 1
ATOM 3512 C C . GLU B 1 195 ? 6.445 29.984 16.625 1 84.56 195 GLU B C 1
ATOM 3514 O O . GLU B 1 195 ? 7.367 29.281 16.203 1 84.56 195 GLU B O 1
ATOM 3519 N N . PHE B 1 196 ? 5.156 29.719 16.578 1 85.62 196 PHE B N 1
ATOM 3520 C CA . PHE B 1 196 ? 4.758 28.438 16 1 85.62 196 PHE B CA 1
ATOM 3521 C C . PHE B 1 196 ? 5.137 28.375 14.523 1 85.62 196 PHE B C 1
ATOM 3523 O O . PHE B 1 196 ? 5.562 27.328 14.039 1 85.62 196 PHE B O 1
ATOM 3530 N N . MET B 1 197 ? 4.953 29.469 13.805 1 77.12 197 MET B N 1
ATOM 3531 C CA . MET B 1 197 ? 5.176 29.516 12.359 1 77.12 197 MET B CA 1
ATOM 3532 C C . MET B 1 197 ? 6.668 29.484 12.039 1 77.12 197 MET B C 1
ATOM 3534 O O . MET B 1 197 ? 7.059 29.156 10.914 1 77.12 197 MET B O 1
ATOM 3538 N N . HIS B 1 198 ? 7.531 30.141 12.781 1 66.06 198 HIS B N 1
ATOM 3539 C CA . HIS B 1 198 ? 8.969 30.094 12.539 1 66.06 198 HIS B CA 1
ATOM 3540 C C . HIS B 1 198 ? 9.492 28.656 12.617 1 66.06 198 HIS B C 1
ATOM 3542 O O . HIS B 1 198 ? 10.688 28.422 12.438 1 66.06 198 HIS B O 1
ATOM 3548 N N . LEU B 1 199 ? 8.578 27.812 12.836 1 55.88 199 LEU B N 1
ATOM 3549 C CA . LEU B 1 199 ? 9.031 26.484 13.227 1 55.88 199 LEU B CA 1
ATOM 3550 C C . LEU B 1 199 ? 9.641 25.734 12.039 1 55.88 199 LEU B C 1
ATOM 3552 O O . LEU B 1 199 ? 8.961 25.484 11.039 1 55.88 199 LEU B O 1
ATOM 3556 N N . SER B 1 200 ? 10.984 25.922 11.734 1 61.47 200 SER B N 1
ATOM 3557 C CA . SER B 1 200 ? 11.992 24.984 11.234 1 61.47 200 SER B CA 1
ATOM 3558 C C . SER B 1 200 ? 11.531 23.547 11.398 1 61.47 200 SER B C 1
ATOM 3560 O O . SER B 1 200 ? 12.031 22.641 10.711 1 61.47 200 SER B O 1
ATOM 3562 N N . MET B 1 201 ? 10.367 23.422 11.984 1 73.06 201 MET B N 1
ATOM 3563 C CA . MET B 1 201 ? 9.953 22.062 12.367 1 73.06 201 MET B CA 1
ATOM 3564 C C . MET B 1 201 ? 9.297 21.344 11.195 1 73.06 201 MET B C 1
ATOM 3566 O O . MET B 1 201 ? 9.539 20.156 10.969 1 73.06 201 MET B O 1
ATOM 3570 N N . ILE B 1 202 ? 8.586 22.203 10.375 1 77.62 202 ILE B N 1
ATOM 3571 C CA . ILE B 1 202 ? 7.922 21.578 9.242 1 77.62 202 ILE B CA 1
ATOM 3572 C C . ILE B 1 202 ? 8.961 21.141 8.211 1 77.62 202 ILE B C 1
ATOM 3574 O O . ILE B 1 202 ? 8.859 20.047 7.633 1 77.62 202 ILE B O 1
ATOM 3578 N N . ASN B 1 203 ? 9.961 22.078 8.07 1 83.38 203 ASN B N 1
ATOM 3579 C CA . ASN B 1 203 ? 11.078 21.734 7.195 1 83.38 203 ASN B CA 1
ATOM 3580 C C . ASN B 1 203 ? 11.75 20.438 7.625 1 83.38 203 ASN B C 1
ATOM 3582 O O . ASN B 1 203 ? 11.984 19.547 6.801 1 83.38 203 ASN B O 1
ATOM 3586 N N . GLY B 1 204 ? 12 20.359 8.883 1 87.06 204 GLY B N 1
ATOM 3587 C CA . GLY B 1 204 ? 12.609 19.156 9.414 1 87.06 204 GLY B CA 1
ATOM 3588 C C . GLY B 1 204 ? 11.75 17.906 9.211 1 87.06 204 GLY B C 1
ATOM 3589 O O . GLY B 1 204 ? 12.266 16.844 8.859 1 87.06 204 GLY B O 1
ATOM 3590 N N . VAL B 1 205 ? 10.508 18.031 9.367 1 89 205 VAL B N 1
ATOM 3591 C CA . VAL B 1 205 ? 9.578 16.906 9.266 1 89 205 VAL B CA 1
ATOM 3592 C C . VAL B 1 205 ? 9.531 16.406 7.82 1 89 205 VAL B C 1
ATOM 3594 O O . VAL B 1 205 ? 9.633 15.203 7.566 1 89 205 VAL B O 1
ATOM 3597 N N . ILE B 1 206 ? 9.406 17.328 6.891 1 90.62 206 ILE B N 1
ATOM 3598 C CA . ILE B 1 206 ? 9.328 16.984 5.477 1 90.62 206 ILE B CA 1
ATOM 3599 C C . ILE B 1 206 ? 10.602 16.266 5.047 1 90.62 206 ILE B C 1
ATOM 3601 O O . ILE B 1 206 ? 10.547 15.242 4.375 1 90.62 206 ILE B O 1
ATOM 3605 N N . LYS B 1 207 ? 11.688 16.797 5.453 1 92.94 207 LYS B N 1
ATOM 3606 C CA . LYS B 1 207 ? 12.969 16.188 5.109 1 92.94 207 LYS B CA 1
ATOM 3607 C C . LYS B 1 207 ? 13.109 14.805 5.734 1 92.94 207 LYS B C 1
ATOM 3609 O O . LYS B 1 207 ? 13.641 13.891 5.105 1 92.94 207 LYS B O 1
ATOM 3614 N N . LYS B 1 208 ? 12.641 14.672 6.961 1 94.19 208 LYS B N 1
ATOM 3615 C CA . LYS B 1 208 ? 12.703 13.383 7.641 1 94.19 208 LYS B CA 1
ATOM 3616 C C . LYS B 1 208 ? 11.852 12.344 6.914 1 94.19 208 LYS B C 1
ATOM 3618 O O . LYS B 1 208 ? 12.266 11.195 6.762 1 94.19 208 LYS B O 1
ATOM 3623 N N . ILE B 1 209 ? 10.648 12.758 6.504 1 94.06 209 ILE B N 1
ATOM 3624 C CA . ILE B 1 209 ? 9.773 11.852 5.77 1 94.06 209 ILE B CA 1
ATOM 3625 C C . ILE B 1 209 ? 10.477 11.375 4.5 1 94.06 209 ILE B C 1
ATOM 3627 O O . ILE B 1 209 ? 10.562 10.172 4.246 1 94.06 209 ILE B O 1
ATOM 3631 N N . ALA B 1 210 ? 10.984 12.32 3.729 1 95.94 210 ALA B N 1
ATOM 3632 C CA . ALA B 1 210 ? 11.648 12.008 2.461 1 95.94 210 ALA B CA 1
ATOM 3633 C C . ALA B 1 210 ? 12.875 11.133 2.682 1 95.94 210 ALA B C 1
ATOM 3635 O O . ALA B 1 210 ? 13.078 10.148 1.963 1 95.94 210 ALA B O 1
ATOM 3636 N N . LYS B 1 211 ? 13.648 11.508 3.662 1 96.81 211 LYS B N 1
ATOM 3637 C CA . LYS B 1 211 ? 14.859 10.75 3.967 1 96.81 211 LYS B CA 1
ATOM 3638 C C . LYS B 1 211 ? 14.523 9.328 4.387 1 96.81 211 LYS B C 1
ATOM 3640 O O . LYS B 1 211 ? 15.172 8.375 3.939 1 96.81 211 LYS B O 1
ATOM 3645 N N . THR B 1 212 ? 13.594 9.188 5.262 1 96.69 212 THR B N 1
ATOM 3646 C CA . THR B 1 212 ? 13.172 7.875 5.734 1 96.69 212 THR B CA 1
ATOM 3647 C C . THR B 1 212 ? 12.703 7.004 4.574 1 96.69 212 THR B C 1
ATOM 3649 O O . THR B 1 212 ? 13.086 5.84 4.465 1 96.69 212 THR B O 1
ATOM 3652 N N . HIS B 1 213 ? 11.867 7.539 3.719 1 95.75 213 HIS B N 1
ATOM 3653 C CA . HIS B 1 213 ? 11.375 6.797 2.564 1 95.75 213 HIS B CA 1
ATOM 3654 C C . HIS B 1 213 ? 12.508 6.453 1.604 1 95.75 213 HIS B C 1
ATOM 3656 O O . HIS B 1 213 ? 12.547 5.348 1.058 1 95.75 213 HIS B O 1
ATOM 3662 N N . ARG B 1 214 ? 13.43 7.379 1.412 1 97.12 214 ARG B N 1
ATOM 3663 C CA . ARG B 1 214 ? 14.602 7.145 0.575 1 97.12 214 ARG B CA 1
ATOM 3664 C C . ARG B 1 214 ? 15.398 5.938 1.068 1 97.12 214 ARG B C 1
ATOM 3666 O O . ARG B 1 214 ? 15.758 5.062 0.28 1 97.12 214 ARG B O 1
ATOM 3673 N N . GLU B 1 215 ? 15.672 5.977 2.305 1 97 215 GLU B N 1
ATOM 3674 C CA . GLU B 1 215 ? 16.453 4.895 2.896 1 97 215 GLU B CA 1
ATOM 3675 C C . GLU B 1 215 ? 15.789 3.539 2.645 1 97 215 GLU B C 1
ATOM 3677 O O . GLU B 1 215 ? 16.453 2.572 2.287 1 97 215 GLU B O 1
ATOM 3682 N N . PHE B 1 216 ? 14.484 3.477 2.838 1 96.12 216 PHE B N 1
ATOM 3683 C CA . PHE B 1 216 ? 13.758 2.238 2.572 1 96.12 216 PHE B CA 1
ATOM 3684 C C . PHE B 1 216 ? 13.898 1.832 1.11 1 96.12 216 PHE B C 1
ATOM 3686 O O . PHE B 1 216 ? 14.227 0.682 0.808 1 96.12 216 PHE B O 1
ATOM 3693 N N . CYS B 1 217 ? 13.648 2.764 0.205 1 96.12 217 CYS B N 1
ATOM 3694 C CA . CYS B 1 217 ? 13.68 2.473 -1.225 1 96.12 217 CYS B CA 1
ATOM 3695 C C . CYS B 1 217 ? 15.062 1.991 -1.651 1 96.12 217 CYS B C 1
ATOM 3697 O O . CYS B 1 217 ? 15.18 1.021 -2.402 1 96.12 217 CYS B O 1
ATOM 3699 N N . LYS B 1 218 ? 16.078 2.648 -1.149 1 96.94 218 LYS B N 1
ATOM 3700 C CA . LYS B 1 218 ? 17.438 2.273 -1.514 1 96.94 218 LYS B CA 1
ATOM 3701 C C . LYS B 1 218 ? 17.766 0.868 -1.023 1 96.94 218 LYS B C 1
ATOM 3703 O O . LYS B 1 218 ? 18.297 0.05 -1.778 1 96.94 218 LYS B O 1
ATOM 3708 N N . LYS B 1 219 ? 17.453 0.586 0.175 1 97.25 219 LYS B N 1
ATOM 3709 C CA . LYS B 1 219 ? 17.719 -0.738 0.726 1 97.25 219 LYS B CA 1
ATOM 3710 C C . LYS B 1 219 ? 16.922 -1.812 -0.002 1 97.25 219 LYS B C 1
ATOM 3712 O O . LYS B 1 219 ? 17.453 -2.889 -0.301 1 97.25 219 LYS B O 1
ATOM 3717 N N . ALA B 1 220 ? 15.633 -1.505 -0.205 1 95.88 220 ALA B N 1
ATOM 3718 C CA . ALA B 1 220 ? 14.805 -2.443 -0.962 1 95.88 220 ALA B CA 1
ATOM 3719 C C . ALA B 1 220 ? 15.422 -2.74 -2.326 1 95.88 220 ALA B C 1
ATOM 3721 O O . ALA B 1 220 ? 15.516 -3.9 -2.73 1 95.88 220 ALA B O 1
ATOM 3722 N N . GLY B 1 221 ? 15.867 -1.723 -3.035 1 96.5 221 GLY B N 1
ATOM 3723 C CA . GLY B 1 221 ? 16.562 -1.909 -4.305 1 96.5 221 GLY B CA 1
ATOM 3724 C C . GLY B 1 221 ? 17.812 -2.748 -4.184 1 96.5 221 GLY B C 1
ATOM 3725 O O . GLY B 1 221 ? 18.094 -3.592 -5.039 1 96.5 221 GLY B O 1
ATOM 3726 N N . ASP B 1 222 ? 18.531 -2.523 -3.135 1 97.31 222 ASP B N 1
ATOM 3727 C CA . ASP B 1 222 ? 19.781 -3.242 -2.916 1 97.31 222 ASP B CA 1
ATOM 3728 C C . ASP B 1 222 ? 19.531 -4.734 -2.713 1 97.31 222 ASP B C 1
ATOM 3730 O O . ASP B 1 222 ? 20.266 -5.57 -3.238 1 97.31 222 ASP B O 1
ATOM 3734 N N . HIS B 1 223 ? 18.5 -5.035 -1.91 1 97.31 223 HIS B N 1
ATOM 3735 C CA . HIS B 1 223 ? 18.188 -6.438 -1.652 1 97.31 223 HIS B CA 1
ATOM 3736 C C . HIS B 1 223 ? 17.812 -7.164 -2.939 1 97.31 223 HIS B C 1
ATOM 3738 O O . HIS B 1 223 ? 17.984 -8.383 -3.041 1 97.31 223 HIS B O 1
ATOM 3744 N N . LEU B 1 224 ? 17.359 -6.391 -3.932 1 97.5 224 LEU B N 1
ATOM 3745 C CA . LEU B 1 224 ? 16.875 -6.992 -5.172 1 97.5 224 LEU B CA 1
ATOM 3746 C C . LEU B 1 224 ? 17.938 -6.914 -6.262 1 97.5 224 LEU B C 1
ATOM 3748 O O . LEU B 1 224 ? 17.688 -7.301 -7.406 1 97.5 224 LEU B O 1
ATOM 3752 N N . GLU B 1 225 ? 19.109 -6.504 -5.945 1 95.38 225 GLU B N 1
ATOM 3753 C CA . GLU B 1 225 ? 20.156 -6.254 -6.922 1 95.38 225 GLU B CA 1
ATOM 3754 C C . GLU B 1 225 ? 20.562 -7.539 -7.637 1 95.38 225 GLU B C 1
ATOM 3756 O O . GLU B 1 225 ? 20.953 -7.508 -8.805 1 95.38 225 GLU B O 1
ATOM 3761 N N . LYS B 1 226 ? 20.422 -8.633 -7.004 1 91.81 226 LYS B N 1
ATOM 3762 C CA . LYS B 1 226 ? 20.828 -9.906 -7.582 1 91.81 226 LYS B CA 1
ATOM 3763 C C . LYS B 1 226 ? 19.969 -10.273 -8.789 1 91.81 226 LYS B C 1
ATOM 3765 O O . LYS B 1 226 ? 20.344 -11.148 -9.578 1 91.81 226 LYS B O 1
ATOM 3770 N N . PHE B 1 227 ? 18.797 -9.688 -8.867 1 90.81 227 PHE B N 1
ATOM 3771 C CA . PHE B 1 227 ? 17.875 -10.023 -9.945 1 90.81 227 PHE B CA 1
ATOM 3772 C C . PHE B 1 227 ? 18 -9.047 -11.109 1 90.81 227 PHE B C 1
ATOM 3774 O O . PHE B 1 227 ? 17.141 -8.977 -11.977 1 90.81 227 PHE B O 1
ATOM 3781 N N . SER B 1 228 ? 19.125 -8.266 -11.273 1 80.06 228 SER B N 1
ATOM 3782 C CA . SER B 1 228 ? 19.344 -7.258 -12.305 1 80.06 228 SER B CA 1
ATOM 3783 C C . SER B 1 228 ? 19.516 -7.898 -13.68 1 80.06 228 SER B C 1
ATOM 3785 O O . SER B 1 228 ? 19.969 -9.039 -13.781 1 80.06 228 SER B O 1
#

Sequence (456 aa):
MLEDAKRYVERKIKKIEYIHTKLPEGYEEKQNRYRKMRDELNVLQSVVKGLSNYEFGGTILKHFHHWSNTISNTVNLKALKRDDIYTDTAFVGYELSNTVGDKQLKEVCNDFSKAYECISEDKRKMNEKMGDIFEELSILKKKCKQIDHQRKTVNNLRYDLEEILQSNIYKEDQKENLEKKLGETSEKTLVEMDEFMHLSMINGVIKKIAKTHREFCKKAGDHLEKFSMLEDAKRYVERKIKKIEYIHTKLPEGYEEKQNRYRKMRDELNVLQSVVKGLSNYEFGGTILKHFHHWSNTISNTVNLKALKRDDIYTDTAFVGYELSNTVGDKQLKEVCNDFSKAYECISEDKRKMNEKMGDIFEELSILKKKCKQIDHQRKTVNNLRYDLEEILQSNIYKEDQKENLEKKLGETSEKTLVEMDEFMHLSMINGVIKKIAKTHREFCKKAGDHLEKFS

Secondary structure (DSSP, 8-state):
-HHHHHHHHHHHHS----SS--PPTTHHHHHHHHHHHHHHHHHHHHHHHHHHHTT--HHHHHHHHHHHHHS-TTS-GGGTS-SSHHHHHHHHHHHHHHH---HHHHHHHHHHHHHHHHHHHHHHHHHHHHHHHHHHHHHHHHHHHHHHHHHHHHHHHHHHHHHHHHTT---HHHHHHHHHHHHHHHHHHHHHHHHHHT-HHHHHHHHHHHHHHHHHHHHHHHHTGGG-/-HHHHHHHHHHHHS----SS--PPTTHHHHHHHHHHHHHHHHHHHHHHHHHHHTTS-HHHHHHHHHHHHHS-TTS-GGGTS-SSHHHHHHHHHHHHHHH---HHHHHHHHHHHHHHHHHHHHHHHHHHHHHHHHHHHHHHHHHHHHHHHHHHHHHHHHHHHHHHHHTT---HHHHHHHHHHHHHHHHHHHHHHHHHHT-THHHHHHHHHHHHHHHHHHHHHHHTGGG-

Nearest PDB structures (foldseek):
  8qb9-assembly1_A  TM=5.945E-01  e=1.213E-02  Saccharomyces cerevisiae
  8d9p-assembly1_A  TM=3.208E-01  e=1.175E-01  synthetic construct
  7sqc-assembly1_1X  TM=3.748E-01  e=3.481E-01  Chlamydomonas reinhardtii
  4mh6-assembly1_A  TM=4.543E-01  e=3.372E+00  Vibrio parahaemolyticus RIMD 2210633
  5i6j-assembly1_A-2  TM=2.740E-01  e=1.530E+00  Homo sapiens

Foldseek 3Di:
DVVLVVLVVCCVVPVDDQDPDDFPPCLVVLVVVLVVVLVVLVVLLVVLVCLLPVFPPPVVVVVLVVVVVVVDPPLPCVPVVDDGNLQNQLSVLVVQLVVDPDPVSNVVSNLRSVLSVQLVVLSVVLNVLSVVLSVLSVVLNVLVVVLVVLVSVLVSLSVVLSCCVVVPDPDPVSNVVSNVCNHVSSVVSSVSSVVSVVPPPVVVSVVSNVVSSVVSVVSSCVSCVVVD/DVVLVVLVVCCVVPVDDQDPDDFPPCLVVLVVVLVVVLVVLVVLLVVLVCLLPVFPDDVVVVVLVVVVVVVDPPLPCVQVVDDGNLQNQLSVLVVQLVVDPDPVSNVVSNLRSVLSVQLVVLSVVLNVLSVVLSVLSVVLNVLVVVLVVLVSVLVSLSVVLSCCVVPPDDDPVVNVVSNVVNHVSSVVSSVSSVVSSVPPPVVVSVVSNVVSVVVSVVSSCVSCVVVD

pLDDT: mean 80.59, std 17.79, range [35.28, 97.69]

Solvent-accessible surface area (backbone atoms only — not comparable to full-atom values): 23625 Å² total; per-residue (Å²): 106,69,65,56,48,53,49,52,50,48,50,66,67,53,74,71,80,74,82,84,56,79,75,62,89,61,40,69,61,48,48,54,51,37,52,52,53,57,54,47,52,57,50,51,47,48,41,45,49,42,73,58,47,24,50,61,18,54,64,52,53,48,51,48,48,48,44,42,67,63,47,59,89,77,61,71,40,82,57,55,78,48,93,33,53,34,44,41,43,12,49,50,20,45,52,47,28,72,66,48,83,50,67,70,52,20,49,52,23,41,52,49,11,51,28,26,43,52,34,34,52,40,48,51,52,38,34,51,54,40,48,53,51,45,51,54,50,50,52,53,48,51,52,48,52,51,52,50,51,45,49,50,49,32,52,50,36,47,50,56,42,38,50,45,72,68,60,79,58,92,47,67,68,60,48,53,50,35,52,53,51,31,55,53,46,40,51,52,44,45,50,50,42,50,60,57,65,70,38,65,56,57,53,51,48,55,36,48,53,40,29,44,53,19,54,36,22,40,50,40,17,57,51,28,49,87,41,109,107,67,67,56,48,52,49,50,51,47,49,65,66,54,74,71,80,72,81,86,56,79,75,63,90,60,38,69,62,48,48,53,52,37,53,54,52,56,55,47,52,57,52,50,45,47,43,45,49,42,74,56,46,21,51,61,18,52,65,56,51,47,49,50,46,50,45,43,68,62,48,58,89,77,62,69,39,80,60,54,77,45,92,32,54,34,43,38,43,12,48,51,19,46,53,47,27,70,66,48,84,50,68,69,52,20,49,52,22,40,51,48,12,51,26,25,43,51,36,36,52,40,48,53,52,37,37,50,54,40,48,52,51,46,50,54,51,49,52,52,48,51,52,48,52,52,52,49,51,44,50,51,50,32,53,51,35,48,49,55,41,37,52,46,71,70,39,95,61,92,49,66,68,60,48,53,51,34,51,51,50,30,54,52,48,41,52,51,44,46,50,51,42,50,58,57,64,67,42,66,53,58,55,50,50,54,38,46,53,40,29,43,51,20,53,38,22,40,50,39,16,57,51,27,49,86,41,109

Organism: NCBI:txid646526

InterPro domains:
  IPR027267 AH/BAR domain superfamily [G3DSA:1.20.1270.60] (19-228)
  IPR027267 AH/BAR domain superfamily [SSF103657] (6-227)

Radius of gyration: 33.51 Å; Cα contacts (8 Å, |Δi|>4): 463; chains: 2; bounding box: 47×111×64 Å